Protein AF-A0A3D4K9V3-F1 (afdb_monomer_lite)

Foldseek 3Di:
DPLPQFQEEEEDAPPVQQSQLQVLLVVLFHPNYDYHYPCLQPPDPLPPDPDPPRQDPPRDDDDDQGQEYEYEEQRSLSVLLSSCVVVVVNHQREYEADNVPPNVSHQAYEHAPLDDDDDDPRYDHFLARAGNDAQVVLVPAAFDPVVVVLCVVLVFAEEEEEAEAFPPDPPDDPVRVVVLVVLQEGGPALVNLLVVLVLVQVVCVVRVHAYEYEYDPRHDPNSLVSNVPSHDGYHYDYPVPDDDSVSNNLNRHQAYEYELSDRSVQLSSLNSQHAYEYEDDPCNPSYDDSSSVSSVVSCVVQQSYYHSVPDPDRDDTRPHDRGRRSNVVSVVSVVSSVVVVVVVVVVLVDDDQPAFAAAAPVQCVQQQDQKWKKKFFDPLLLVLLVVLLLQFFFAFPLVLCVQQLPPLRLCNVVCQQPVLQWAAFPVRQKIKHFPQLFFLVVCLRPPLQCQLVDQAHGKIKIFGHDLVSSVPGPSVDVVCRHPVNVCNVVNDPDPDDDDDDPVVVRVPGDGSNRVCVVPVDHFAFELQSDALVCLVVLVRVVVVNVVSCCPRNVDDPVKNKFKWGFPDDFSSHGGYMIMITISHDHQVLRCQRIDGSVVSSVCNVVVHRSVVVVNVSRMHIGGPGPVNRCVSSPPRPRMDMDMDGNPRNDDPVSHDYDNRRPVVSVVVSVVSVVVPPDDPDDDDDD

pLDDT: mean 81.48, std 17.16, range [27.11, 98.19]

Sequence (686 aa):
MSDKNLNVWVITNGTHGDDNQCIGVAEALSKNIKVIDKSIFGNLPIIRKFTESNFNSKLILPEGIPDVIIGSGTLTSEIALQIKRFFDSKPVAVSINDPIKNRKYFNLITVPNYKPTTLFENFISTDGVPHRIIKENLANEQLPIDIKNFLKNKGKPFIAVLVGGSTIADNFTDEEKERRIANGYGYFLEDHASEFSLKLNDLAREFGCTLIITNSRRTKLEPSRRLFFDIEEGYFHDYGFEKNPYLSLLAEARAIVVTGDSMSMICEACSAEKPVFIYEQNDQKRFYPNNYKILHHSLYEAGIAKPLDSINRLEWKPEGKAINSATQIANKIRELIEKREISQEKKYISRKPKKSVVIPETTMKVCNTENCATIEFTQEGLNNLGEKYRQVRGVPKFIHDFIHLDYKSPYIAILEKKPELFSWSETGDFLILPNLPYIDLNKALNNPKELVNLPQGFATIAWYIHPQILSGTVFSDIRIRENIELAIPHINYKPEVVGHNEYERLLNLPTIQEIEKSTEVPYLCSILDLKQEHIPLLKEVKNRLLKDLVNNYGVTEKDEVEISIHFPYKESTTTFHIHARINGVEHPLNHDKTFDFEKVIDHLEQGKNIDELILKKKIYHSSIGRPQSLSFLTDIKGVNVEIAKNPYLLERSRVRYNPTGQLKYYHFANSAFKNQARPALFNNFH

Structure (mmCIF, N/CA/C/O backbone):
data_AF-A0A3D4K9V3-F1
#
_entry.id   AF-A0A3D4K9V3-F1
#
loop_
_atom_site.group_PDB
_atom_site.id
_atom_site.type_symbol
_atom_site.label_atom_id
_atom_site.label_alt_id
_atom_site.label_comp_id
_atom_site.label_asym_id
_atom_site.label_entity_id
_atom_site.label_seq_id
_atom_site.pdbx_PDB_ins_code
_atom_site.Cartn_x
_atom_site.Cartn_y
_atom_site.Cartn_z
_atom_site.occupancy
_atom_site.B_iso_or_equiv
_atom_site.auth_seq_id
_atom_site.auth_comp_id
_atom_site.auth_asym_id
_atom_site.auth_atom_id
_atom_site.pdbx_PDB_model_num
ATOM 1 N N . MET A 1 1 ? -11.884 -5.590 -1.054 1.00 37.41 1 MET A N 1
ATOM 2 C CA . MET A 1 1 ? -10.884 -4.629 -0.550 1.00 37.41 1 MET A CA 1
ATOM 3 C C . MET A 1 1 ? -9.774 -5.459 0.058 1.00 37.41 1 MET A C 1
ATOM 5 O O . MET A 1 1 ? -10.025 -6.115 1.056 1.00 37.41 1 MET A O 1
ATOM 9 N N . SER A 1 2 ? -8.623 -5.577 -0.602 1.00 36.06 2 SER A N 1
ATOM 10 C CA . SER A 1 2 ? -7.485 -6.296 -0.023 1.00 36.06 2 SER A CA 1
ATOM 11 C C . SER A 1 2 ? -6.929 -5.465 1.132 1.00 36.06 2 SER A C 1
ATOM 13 O O . SER A 1 2 ? -6.557 -4.312 0.911 1.00 36.06 2 SER A O 1
ATOM 15 N N . ASP A 1 3 ? -6.872 -6.028 2.338 1.00 49.25 3 ASP A N 1
ATOM 16 C CA . ASP A 1 3 ? -6.176 -5.426 3.478 1.00 49.25 3 ASP A CA 1
ATOM 17 C C . ASP A 1 3 ? -4.673 -5.324 3.158 1.00 49.25 3 ASP A C 1
ATOM 19 O O . ASP A 1 3 ? -3.888 -6.218 3.478 1.00 49.25 3 ASP A O 1
ATOM 23 N N . LYS A 1 4 ? -4.257 -4.240 2.482 1.00 61.78 4 LYS A N 1
ATOM 24 C CA . LYS A 1 4 ? -2.844 -3.838 2.407 1.00 61.78 4 LYS A CA 1
ATOM 25 C C . LYS A 1 4 ? -2.343 -3.761 3.851 1.00 61.78 4 LYS A C 1
ATOM 27 O O . LYS A 1 4 ? -2.895 -3.015 4.658 1.00 61.78 4 LYS A O 1
ATOM 32 N N . ASN A 1 5 ? -1.307 -4.527 4.183 1.00 82.50 5 ASN A N 1
ATOM 33 C CA . ASN A 1 5 ? -0.711 -4.519 5.517 1.00 82.50 5 ASN A CA 1
ATOM 34 C C . ASN A 1 5 ? 0.156 -3.259 5.705 1.00 82.50 5 ASN A C 1
ATOM 36 O O . ASN A 1 5 ? 1.382 -3.328 5.642 1.00 82.50 5 ASN A O 1
ATOM 40 N N . LEU A 1 6 ? -0.492 -2.101 5.867 1.00 91.19 6 LEU A N 1
ATOM 41 C CA . LEU A 1 6 ? 0.151 -0.791 6.017 1.00 91.19 6 LEU A CA 1
ATOM 42 C C . LEU A 1 6 ? 1.021 -0.748 7.280 1.00 91.19 6 LEU A C 1
ATOM 44 O O . LEU A 1 6 ? 0.584 -1.186 8.342 1.00 91.19 6 LEU A O 1
ATOM 48 N N . ASN A 1 7 ? 2.216 -0.173 7.206 1.00 93.38 7 ASN A N 1
ATOM 49 C CA . ASN A 1 7 ? 3.045 0.112 8.374 1.00 93.38 7 ASN A CA 1
ATOM 50 C C . ASN A 1 7 ? 2.529 1.382 9.069 1.00 93.38 7 ASN A C 1
ATOM 52 O O . ASN A 1 7 ? 2.735 2.498 8.581 1.00 93.38 7 ASN A O 1
ATOM 56 N N . VAL A 1 8 ? 1.835 1.222 10.197 1.00 96.50 8 VAL A N 1
ATOM 57 C CA . VAL A 1 8 ? 1.177 2.320 10.920 1.00 96.50 8 VAL A CA 1
ATOM 58 C C . VAL A 1 8 ? 1.960 2.663 12.178 1.00 96.50 8 VAL A C 1
ATOM 60 O O . VAL A 1 8 ? 2.173 1.813 13.040 1.00 96.50 8 VAL A O 1
ATOM 63 N N . TRP A 1 9 ? 2.377 3.919 12.313 1.00 96.38 9 TRP A N 1
ATOM 64 C CA . TRP A 1 9 ? 3.038 4.418 13.518 1.00 96.38 9 TRP A CA 1
ATOM 65 C C . TRP A 1 9 ? 2.067 5.241 14.353 1.00 96.38 9 TRP A C 1
ATOM 67 O O . TRP A 1 9 ? 1.451 6.183 13.856 1.00 96.38 9 TRP A O 1
ATOM 77 N N . VAL A 1 10 ? 1.953 4.915 15.635 1.00 96.06 10 VAL A N 1
ATOM 78 C CA . VAL A 1 10 ? 1.138 5.653 16.601 1.00 96.06 10 VAL A CA 1
ATOM 79 C C . VAL A 1 10 ? 2.061 6.364 17.575 1.00 96.06 10 VAL A C 1
ATOM 81 O O . VAL A 1 10 ? 2.844 5.711 18.258 1.00 96.06 10 VAL A O 1
ATOM 84 N N . ILE A 1 11 ? 1.969 7.691 17.645 1.00 92.94 11 ILE A N 1
ATOM 85 C CA . ILE A 1 11 ? 2.758 8.496 18.579 1.00 92.94 11 ILE A CA 1
ATOM 86 C C . ILE A 1 11 ? 1.940 8.729 19.847 1.00 92.94 11 ILE A C 1
ATOM 88 O O . ILE A 1 11 ? 0.919 9.419 19.806 1.00 92.94 11 ILE A O 1
ATOM 92 N N . THR A 1 12 ? 2.408 8.186 20.967 1.00 89.19 12 THR A N 1
ATOM 93 C CA . THR A 1 12 ? 1.722 8.265 22.262 1.00 89.19 12 THR A CA 1
ATOM 94 C C . THR A 1 12 ? 2.379 9.276 23.189 1.00 89.19 12 THR A C 1
ATOM 96 O O . THR A 1 12 ? 3.575 9.556 23.094 1.00 89.19 12 THR A O 1
ATOM 99 N N . ASN A 1 13 ? 1.603 9.861 24.097 1.00 80.88 13 ASN A N 1
ATOM 100 C CA . ASN A 1 13 ? 2.114 10.761 25.141 1.00 80.88 13 ASN A CA 1
ATOM 101 C C . ASN A 1 13 ? 1.975 10.184 26.560 1.00 80.88 13 ASN A C 1
ATOM 103 O O . ASN A 1 13 ? 2.342 10.885 27.507 1.00 80.88 13 ASN A O 1
ATOM 107 N N . GLY A 1 14 ? 1.443 8.963 26.695 1.00 70.56 14 GLY A N 1
ATOM 108 C CA . GLY A 1 14 ? 1.135 8.313 27.966 1.00 70.56 14 GLY A CA 1
ATOM 109 C C . GLY A 1 14 ? -0.259 8.654 28.509 1.00 70.56 14 GLY A C 1
ATOM 110 O O . GLY A 1 14 ? -0.650 8.138 29.558 1.00 70.56 14 GLY A O 1
ATOM 111 N N . THR A 1 15 ? -1.039 9.506 27.827 1.00 65.94 15 THR A N 1
ATOM 112 C CA . THR A 1 15 ? -2.434 9.790 28.186 1.00 65.94 15 THR A CA 1
ATOM 113 C C . THR A 1 15 ? -3.344 8.744 27.555 1.00 65.94 15 THR A C 1
ATOM 115 O O . THR A 1 15 ? -3.839 8.884 26.439 1.00 65.94 15 THR A O 1
ATOM 118 N N . HIS A 1 16 ? -3.625 7.695 28.328 1.00 68.25 16 HIS A N 1
ATOM 119 C CA . HIS A 1 16 ? -4.372 6.510 27.896 1.00 68.25 16 HIS A CA 1
ATOM 120 C C . HIS A 1 16 ? -5.650 6.762 27.074 1.00 68.25 16 HIS A C 1
ATOM 122 O O . HIS A 1 16 ? -5.972 5.939 26.225 1.00 68.25 16 HIS A O 1
ATOM 128 N N . GLY A 1 17 ? -6.393 7.851 27.310 1.00 74.50 17 GLY A N 1
ATOM 129 C CA . GLY A 1 17 ? -7.610 8.156 26.545 1.00 74.50 17 GLY A CA 1
ATOM 130 C C . GLY A 1 17 ? -7.338 8.588 25.100 1.00 74.50 17 GLY A C 1
ATOM 131 O O . GLY A 1 17 ? -8.041 8.160 24.189 1.00 74.50 17 GLY A O 1
ATOM 132 N N . ASP A 1 18 ? -6.312 9.407 24.880 1.00 80.94 18 ASP A N 1
ATOM 133 C CA . ASP A 1 18 ? -5.905 9.853 23.542 1.00 80.94 18 ASP A CA 1
ATOM 134 C C . ASP A 1 18 ? -5.083 8.776 22.827 1.00 80.94 18 ASP A C 1
ATOM 136 O O . ASP A 1 18 ? -5.241 8.565 21.625 1.00 80.94 18 ASP A O 1
ATOM 140 N N . ASP A 1 19 ? -4.270 8.033 23.579 1.00 86.88 19 ASP A N 1
ATOM 141 C CA . ASP A 1 19 ? -3.506 6.909 23.044 1.00 86.88 19 ASP A CA 1
ATOM 142 C C . ASP A 1 19 ? -4.443 5.789 22.557 1.00 86.88 19 ASP A C 1
ATOM 144 O O . ASP A 1 19 ? -4.292 5.307 21.434 1.00 86.88 19 ASP A O 1
ATOM 148 N N . ASN A 1 20 ? -5.471 5.422 23.336 1.00 88.06 20 ASN A N 1
ATOM 149 C CA . ASN A 1 20 ? -6.454 4.408 22.931 1.00 88.06 20 ASN A CA 1
ATOM 150 C C . ASN A 1 20 ? -7.256 4.821 21.689 1.00 88.06 20 ASN A C 1
ATOM 152 O O . ASN A 1 20 ? -7.586 3.961 20.874 1.00 88.06 20 ASN A O 1
ATOM 156 N N . GLN A 1 21 ? -7.544 6.116 21.529 1.00 91.88 21 GLN A N 1
ATOM 157 C CA . GLN A 1 21 ? -8.179 6.655 20.325 1.00 91.88 21 GLN A CA 1
ATOM 158 C C . GLN A 1 21 ? -7.312 6.406 19.083 1.00 91.88 21 GLN A C 1
ATOM 160 O O . GLN A 1 21 ? -7.792 5.858 18.090 1.00 91.88 21 GLN A O 1
ATOM 165 N N . CYS A 1 22 ? -6.028 6.772 19.142 1.00 94.50 22 CYS A N 1
ATOM 166 C CA . CYS A 1 22 ? -5.093 6.557 18.039 1.00 94.50 22 CYS A CA 1
ATOM 167 C C . CYS A 1 22 ? -4.873 5.067 17.747 1.00 94.50 22 CYS A C 1
ATOM 169 O O . CYS A 1 22 ? -4.874 4.666 16.584 1.00 94.50 22 CYS A O 1
ATOM 171 N N . ILE A 1 23 ? -4.710 4.250 18.792 1.00 93.56 23 ILE A N 1
ATOM 172 C CA . ILE A 1 23 ? -4.512 2.801 18.667 1.00 93.56 23 ILE A CA 1
ATOM 173 C C . ILE A 1 23 ? -5.750 2.141 18.052 1.00 93.56 23 ILE A C 1
ATOM 175 O O . ILE A 1 23 ? -5.593 1.332 17.148 1.00 93.56 23 ILE A O 1
ATOM 179 N N . GLY A 1 24 ? -6.967 2.525 18.453 1.00 93.00 24 GLY A N 1
ATOM 180 C CA . GLY A 1 24 ? -8.194 1.981 17.861 1.00 93.00 24 GLY A CA 1
ATOM 181 C C . GLY A 1 24 ? -8.310 2.256 16.365 1.00 93.00 24 GLY A C 1
ATOM 182 O O . GLY A 1 24 ? -8.666 1.363 15.600 1.00 93.00 24 GLY A O 1
ATOM 183 N N . VAL A 1 25 ? -7.929 3.456 15.917 1.00 95.25 25 VAL A N 1
ATOM 184 C CA . VAL A 1 25 ? -7.847 3.761 14.479 1.00 95.25 25 VAL A CA 1
ATOM 185 C C . VAL A 1 25 ? -6.777 2.911 13.793 1.00 95.25 25 VAL A C 1
ATOM 187 O O . VAL A 1 25 ? -7.018 2.406 12.699 1.00 95.25 25 VAL A O 1
ATOM 190 N N . ALA A 1 26 ? -5.607 2.742 14.417 1.00 95.25 26 ALA A N 1
ATOM 191 C CA . ALA A 1 26 ? -4.522 1.936 13.863 1.00 95.25 26 ALA A CA 1
ATOM 192 C C . ALA A 1 26 ? -4.917 0.456 13.713 1.00 95.25 26 ALA A C 1
ATOM 194 O O . ALA A 1 26 ? -4.694 -0.115 12.650 1.00 95.25 26 ALA A O 1
ATOM 195 N N . GLU A 1 27 ? -5.556 -0.134 14.728 1.00 93.00 27 GLU A N 1
ATOM 196 C CA . GLU A 1 27 ? -6.053 -1.520 14.729 1.00 93.00 27 GLU A CA 1
ATOM 197 C C . GLU A 1 27 ? -7.152 -1.744 13.689 1.00 93.00 27 GLU A C 1
ATOM 199 O O . GLU A 1 27 ? -7.167 -2.773 13.017 1.00 93.00 27 GLU A O 1
ATOM 204 N N . ALA A 1 28 ? -8.031 -0.758 13.490 1.00 91.88 28 ALA A N 1
ATOM 205 C CA . ALA A 1 28 ? -9.029 -0.800 12.423 1.00 91.88 28 ALA A CA 1
ATOM 206 C C . ALA A 1 28 ? -8.416 -0.645 11.016 1.00 91.88 28 ALA A C 1
ATOM 208 O O . ALA A 1 28 ? -9.072 -0.955 10.015 1.00 91.88 28 ALA A O 1
ATOM 209 N N . LEU A 1 29 ? -7.184 -0.134 10.920 1.00 92.62 29 LEU A N 1
ATOM 210 C CA . LEU A 1 29 ? -6.497 0.155 9.664 1.00 92.62 29 LEU A CA 1
ATOM 211 C C . LEU A 1 29 ? -5.556 -0.973 9.218 1.00 92.62 29 LEU A C 1
ATOM 213 O O . LEU A 1 29 ? -5.542 -1.285 8.028 1.00 92.62 29 LEU A O 1
ATOM 217 N N . SER A 1 30 ? -4.764 -1.553 10.128 1.00 92.81 30 SER A N 1
ATOM 218 C CA . SER A 1 30 ? -3.705 -2.518 9.798 1.00 92.81 30 SER A CA 1
ATOM 219 C C . SER A 1 30 ? -3.328 -3.434 10.968 1.00 92.81 30 SER A C 1
ATOM 221 O O . SER A 1 30 ? -3.566 -3.116 12.128 1.00 92.81 30 SER A O 1
ATOM 223 N N . LYS A 1 31 ? -2.664 -4.558 10.663 1.00 90.50 31 LYS A N 1
ATOM 224 C CA . LYS A 1 31 ? -2.039 -5.449 11.657 1.00 90.50 31 LYS A CA 1
ATOM 225 C C . LYS A 1 31 ? -0.588 -5.065 11.978 1.00 90.50 31 LYS A C 1
ATOM 227 O O . LYS A 1 31 ? -0.076 -5.456 13.022 1.00 90.50 31 LYS A O 1
ATOM 232 N N . ASN A 1 32 ? 0.083 -4.313 11.104 1.00 92.88 32 ASN A N 1
ATOM 233 C CA . ASN A 1 32 ? 1.468 -3.879 11.293 1.00 92.88 32 ASN A CA 1
ATOM 234 C C . ASN A 1 32 ? 1.527 -2.500 11.972 1.00 92.88 32 ASN A C 1
ATOM 236 O O . ASN A 1 32 ? 1.636 -1.467 11.309 1.00 92.88 32 ASN A O 1
ATOM 240 N N . ILE A 1 33 ? 1.417 -2.490 13.304 1.00 94.56 33 ILE A N 1
ATOM 241 C CA . ILE A 1 33 ? 1.358 -1.267 14.117 1.00 94.56 33 ILE A CA 1
ATOM 242 C C . ILE A 1 33 ? 2.613 -1.146 14.983 1.00 94.56 33 ILE A C 1
ATOM 244 O O . ILE A 1 33 ? 2.953 -2.062 15.731 1.00 94.56 33 ILE A O 1
ATOM 248 N N . LYS A 1 34 ? 3.259 0.024 14.950 1.00 93.81 34 LYS A N 1
ATOM 249 C CA . LYS A 1 34 ? 4.304 0.414 15.904 1.00 93.81 34 LYS A CA 1
ATOM 250 C C . LYS A 1 34 ? 3.791 1.530 16.806 1.00 93.81 34 LYS A C 1
ATOM 252 O O . LYS A 1 34 ? 3.496 2.626 16.335 1.00 93.81 34 LYS A O 1
ATOM 257 N N . VAL A 1 35 ? 3.707 1.261 18.106 1.00 93.25 35 VAL A N 1
ATOM 258 C CA . VAL A 1 35 ? 3.383 2.269 19.125 1.00 93.25 35 VAL A CA 1
ATOM 259 C C . VAL A 1 35 ? 4.689 2.876 19.633 1.00 93.25 35 VAL A C 1
ATOM 261 O O . VAL A 1 35 ? 5.580 2.150 20.070 1.00 93.25 35 VAL A O 1
ATOM 264 N N . ILE A 1 36 ? 4.823 4.196 19.529 1.00 89.62 36 ILE A N 1
ATOM 265 C CA . ILE A 1 36 ? 6.061 4.931 19.786 1.00 89.62 36 ILE A CA 1
ATOM 266 C C . ILE A 1 36 ? 5.784 5.998 20.841 1.00 89.62 36 ILE A C 1
ATOM 268 O O . ILE A 1 36 ? 5.054 6.961 20.595 1.00 89.62 36 ILE A O 1
ATOM 272 N N . ASP A 1 37 ? 6.407 5.848 22.007 1.00 87.00 37 ASP A N 1
ATOM 273 C CA . ASP A 1 37 ? 6.290 6.833 23.074 1.00 87.00 37 ASP A CA 1
ATOM 274 C C . ASP A 1 37 ? 7.029 8.132 22.727 1.00 87.00 37 ASP A C 1
ATOM 276 O O . ASP A 1 37 ? 8.154 8.118 22.216 1.00 87.00 37 ASP A O 1
ATOM 280 N N . LYS A 1 38 ? 6.416 9.278 23.048 1.00 82.06 38 LYS A N 1
ATOM 281 C CA . LYS A 1 38 ? 6.998 10.597 22.779 1.00 82.06 38 LYS A CA 1
ATOM 282 C C . LYS A 1 38 ? 8.397 10.790 23.379 1.00 82.06 38 LYS A C 1
ATOM 284 O O . LYS A 1 38 ? 9.153 11.617 22.877 1.00 82.06 38 LYS A O 1
ATOM 289 N N . SER A 1 39 ? 8.735 10.083 24.461 1.00 77.62 39 SER A N 1
ATOM 290 C CA . SER A 1 39 ? 10.030 10.191 25.145 1.00 77.62 39 SER A CA 1
ATOM 291 C C . SER A 1 39 ? 11.212 9.816 24.254 1.00 77.62 39 SER A C 1
ATOM 293 O O . SER A 1 39 ? 12.285 10.395 24.422 1.00 77.62 39 SER A O 1
ATOM 295 N N . ILE A 1 40 ? 11.003 8.952 23.253 1.00 72.31 40 ILE A N 1
ATOM 296 C CA . ILE A 1 40 ? 12.018 8.570 22.257 1.00 72.31 40 ILE A CA 1
ATOM 297 C C . ILE A 1 40 ? 12.551 9.799 21.508 1.00 72.31 40 ILE A C 1
ATOM 299 O O . ILE A 1 40 ? 13.706 9.835 21.090 1.00 72.31 40 ILE A O 1
ATOM 303 N N . PHE A 1 41 ? 11.733 10.843 21.386 1.00 67.56 41 PHE A N 1
ATOM 304 C CA . PHE A 1 41 ? 12.100 12.060 20.678 1.00 67.56 41 PHE A CA 1
ATOM 305 C C . PHE A 1 41 ? 12.762 13.122 21.579 1.00 67.56 41 PHE A C 1
ATOM 307 O O . PHE A 1 41 ? 13.229 14.146 21.081 1.00 67.56 41 PHE A O 1
ATOM 314 N N . GLY A 1 42 ? 12.851 12.891 22.894 1.00 61.59 42 GLY A N 1
ATOM 315 C CA . GLY A 1 42 ? 13.413 13.842 23.856 1.00 61.59 42 GLY A CA 1
ATOM 316 C C . GLY A 1 42 ? 12.650 15.175 23.923 1.00 61.59 42 GLY A C 1
ATOM 317 O O . GLY A 1 42 ? 11.475 15.270 23.566 1.00 61.59 42 GLY A O 1
ATOM 318 N N . ASN A 1 43 ? 13.324 16.238 24.380 1.00 57.19 43 ASN A N 1
ATOM 319 C CA . ASN A 1 43 ? 12.779 17.601 24.385 1.00 57.19 43 ASN A CA 1
ATOM 320 C C . ASN A 1 43 ? 12.831 18.206 22.974 1.00 57.19 43 ASN A C 1
ATOM 322 O O . ASN A 1 43 ? 13.639 19.093 22.692 1.00 57.19 43 ASN A O 1
ATOM 326 N N . LEU A 1 44 ? 11.975 17.727 22.069 1.00 55.62 44 LEU A N 1
ATOM 327 C CA . LEU A 1 44 ? 11.785 18.393 20.785 1.00 55.62 44 LEU A CA 1
ATOM 328 C C . LEU A 1 44 ? 11.237 19.807 21.028 1.00 55.62 44 LEU A C 1
ATOM 330 O O . LEU A 1 44 ? 10.194 19.952 21.674 1.00 55.62 44 LEU A O 1
ATOM 334 N N . PRO A 1 45 ? 11.891 20.867 20.516 1.00 52.56 45 PRO A N 1
ATOM 335 C CA . PRO A 1 45 ? 11.326 22.201 20.602 1.00 52.56 45 PRO A CA 1
ATOM 336 C C . PRO A 1 45 ? 9.986 22.195 19.865 1.00 52.56 45 PRO A C 1
ATOM 338 O O . PRO A 1 45 ? 9.924 21.843 18.689 1.00 52.56 45 PRO A O 1
ATOM 341 N N . ILE A 1 46 ? 8.906 22.587 20.547 1.00 52.97 46 ILE A N 1
ATOM 342 C CA . ILE A 1 46 ? 7.608 22.818 19.905 1.00 52.97 46 ILE A CA 1
ATOM 343 C C . ILE A 1 46 ? 7.835 23.915 18.860 1.00 52.97 46 ILE A C 1
ATOM 345 O O . ILE A 1 46 ? 8.000 25.090 19.202 1.00 52.97 46 ILE A O 1
ATOM 349 N N . ILE A 1 47 ? 7.914 23.529 17.586 1.00 53.25 47 ILE A N 1
ATOM 350 C CA . ILE A 1 47 ? 8.346 24.417 16.508 1.00 53.25 47 ILE A CA 1
ATOM 351 C C . ILE A 1 47 ? 7.265 25.489 16.305 1.00 53.25 47 ILE A C 1
ATOM 353 O O . ILE A 1 47 ? 6.223 25.267 15.697 1.00 53.25 47 ILE A O 1
ATOM 357 N N . ARG A 1 48 ? 7.509 26.693 16.838 1.00 42.50 48 ARG A N 1
ATOM 358 C CA . ARG A 1 48 ? 6.569 27.832 16.794 1.00 42.50 48 ARG A CA 1
ATOM 359 C C . ARG A 1 48 ? 6.382 28.426 15.389 1.00 42.50 48 ARG A C 1
ATOM 361 O O . ARG A 1 48 ? 5.393 29.116 15.162 1.00 42.50 48 ARG A O 1
ATOM 368 N N . LYS A 1 49 ? 7.310 28.168 14.459 1.00 44.19 49 LYS A N 1
ATOM 369 C CA . LYS A 1 49 ? 7.238 28.563 13.042 1.00 44.19 49 LYS A CA 1
ATOM 370 C C . LYS A 1 49 ? 7.711 27.414 12.157 1.00 44.19 49 LYS A C 1
ATOM 372 O O . LYS A 1 49 ? 8.874 27.023 12.215 1.00 44.19 49 LYS A O 1
ATOM 377 N N . PHE A 1 50 ? 6.805 26.895 11.337 1.00 46.06 50 PHE A N 1
ATOM 378 C CA . PHE A 1 50 ? 7.058 25.792 10.415 1.00 46.06 50 PHE A CA 1
ATOM 379 C C . PHE A 1 50 ? 7.883 26.291 9.209 1.00 46.06 50 PHE A C 1
ATOM 381 O O . PHE A 1 50 ? 7.335 26.596 8.155 1.00 46.06 50 PHE A O 1
ATOM 388 N N . THR A 1 51 ? 9.199 26.457 9.382 1.00 46.03 51 THR A N 1
ATOM 389 C CA . THR A 1 51 ? 10.152 26.761 8.296 1.00 46.03 51 THR A CA 1
ATOM 390 C C . THR A 1 51 ? 10.939 25.506 7.897 1.00 46.03 51 THR A C 1
ATOM 392 O O . THR A 1 51 ? 11.054 24.546 8.670 1.00 46.03 51 THR A O 1
ATOM 395 N N . GLU A 1 52 ? 11.470 25.481 6.670 1.00 42.00 52 GLU A N 1
ATOM 396 C CA . GLU A 1 52 ? 12.257 24.359 6.125 1.00 42.00 52 GLU A CA 1
ATOM 397 C C . GLU A 1 52 ? 13.527 24.060 6.949 1.00 42.00 52 GLU A C 1
ATOM 399 O O . GLU A 1 52 ? 13.942 22.911 7.032 1.00 42.00 52 GLU A O 1
ATOM 404 N N . SER A 1 53 ? 14.068 25.058 7.655 1.00 42.16 53 SER A N 1
ATOM 405 C CA . SER A 1 53 ? 15.374 25.036 8.333 1.00 42.16 53 SER A CA 1
ATOM 406 C C . SER A 1 53 ? 15.455 24.335 9.698 1.00 42.16 53 SER A C 1
ATOM 408 O O . SER A 1 53 ? 16.552 24.190 10.223 1.00 42.16 53 SER A O 1
ATOM 410 N N . ASN A 1 54 ? 14.338 23.951 10.326 1.00 46.12 54 ASN A N 1
ATOM 411 C CA . ASN A 1 54 ? 14.322 23.610 11.764 1.00 46.12 54 ASN A CA 1
ATOM 412 C C . ASN A 1 54 ? 14.327 22.103 12.072 1.00 46.12 54 ASN A C 1
ATOM 414 O O . ASN A 1 54 ? 13.926 21.700 13.163 1.00 46.12 54 ASN A O 1
ATOM 418 N N . PHE A 1 55 ? 14.735 21.259 11.124 1.00 45.78 55 PHE A N 1
ATOM 419 C CA . PHE A 1 55 ? 14.759 19.816 11.345 1.00 45.78 55 PHE A CA 1
ATOM 420 C C . PHE A 1 55 ? 16.038 19.398 12.086 1.00 45.78 55 PHE A C 1
ATOM 422 O O . PHE A 1 55 ? 17.145 19.614 11.598 1.00 45.78 55 PHE A O 1
ATOM 429 N N . ASN A 1 56 ? 15.894 18.811 13.276 1.00 49.81 56 ASN A N 1
ATOM 430 C CA . ASN A 1 56 ? 17.030 18.327 14.055 1.00 49.81 56 ASN A CA 1
ATOM 431 C C . ASN A 1 56 ? 17.489 16.977 13.481 1.00 49.81 56 ASN A C 1
ATOM 433 O O . ASN A 1 56 ? 16.839 15.955 13.688 1.00 49.81 56 ASN A O 1
ATOM 437 N N . SER A 1 57 ? 18.615 16.965 12.767 1.00 46.00 57 SER A N 1
ATOM 438 C CA . SER A 1 57 ? 19.206 15.790 12.100 1.00 46.00 57 SER A CA 1
ATOM 439 C C . SER A 1 57 ? 19.660 14.659 13.042 1.00 46.00 57 SER A C 1
ATOM 441 O O . SER A 1 57 ? 20.257 13.688 12.588 1.00 46.00 57 SER A O 1
ATOM 443 N N . LYS A 1 58 ? 19.385 14.767 14.349 1.00 47.28 58 LYS A N 1
ATOM 444 C CA . LYS A 1 58 ? 19.749 13.798 15.398 1.00 47.28 58 LYS A CA 1
ATOM 445 C C . LYS A 1 58 ? 18.592 12.909 15.878 1.00 47.28 58 LYS A C 1
ATOM 447 O O . LYS A 1 58 ? 18.759 12.184 16.853 1.00 47.28 58 LYS A O 1
ATOM 452 N N . LEU A 1 59 ? 17.418 12.982 15.251 1.00 56.88 59 LEU A N 1
ATOM 453 C CA . LEU A 1 59 ? 16.273 12.133 15.592 1.00 56.88 59 LEU A CA 1
ATOM 454 C C . LEU A 1 59 ? 16.577 10.663 15.262 1.00 56.88 59 LEU A C 1
ATOM 456 O O . LEU A 1 59 ? 16.663 10.293 14.094 1.00 56.88 59 LEU A O 1
ATOM 460 N N . ILE A 1 60 ? 16.731 9.832 16.295 1.00 62.75 60 ILE A N 1
ATOM 461 C CA . ILE A 1 60 ? 16.815 8.376 16.147 1.00 62.75 60 ILE A CA 1
ATOM 462 C C . ILE A 1 60 ? 15.385 7.868 15.978 1.00 62.75 60 ILE A C 1
ATOM 464 O O . ILE A 1 60 ? 14.595 7.896 16.921 1.00 62.75 60 ILE A O 1
ATOM 468 N N . LEU A 1 61 ? 15.034 7.460 14.761 1.00 70.31 61 LEU A N 1
ATOM 469 C CA . LEU A 1 61 ? 13.726 6.883 14.468 1.00 70.31 61 LEU A CA 1
ATOM 470 C C . LEU A 1 61 ? 13.774 5.354 14.565 1.00 70.31 61 LEU A C 1
ATOM 472 O O . LEU A 1 61 ? 14.822 4.762 14.300 1.00 70.31 61 LEU A O 1
ATOM 476 N N . PRO A 1 62 ? 12.646 4.703 14.899 1.00 71.50 62 PRO A N 1
ATOM 477 C CA . PRO A 1 62 ? 12.513 3.260 14.743 1.00 71.50 62 PRO A CA 1
ATOM 478 C C . PRO A 1 62 ? 12.778 2.825 13.297 1.00 71.50 62 PRO A C 1
ATOM 480 O O . PRO A 1 62 ? 12.532 3.584 12.360 1.00 71.50 62 PRO A O 1
ATOM 483 N N . GLU A 1 63 ? 13.232 1.586 13.105 1.00 70.62 63 GLU A N 1
ATOM 484 C CA . GLU A 1 63 ? 13.495 1.053 11.764 1.00 70.62 63 GLU A CA 1
ATOM 485 C C . GLU A 1 63 ? 12.235 1.022 10.879 1.00 70.62 63 GLU A C 1
ATOM 487 O O . GLU A 1 63 ? 11.126 0.716 11.337 1.00 70.62 63 GLU A O 1
ATOM 492 N N . GLY A 1 64 ? 12.422 1.272 9.581 1.00 75.56 64 GLY A N 1
ATOM 493 C CA . GLY A 1 64 ? 11.373 1.258 8.558 1.00 75.56 64 GLY A CA 1
ATOM 494 C C . GLY A 1 64 ? 10.763 2.632 8.260 1.00 75.56 64 GLY A C 1
ATOM 495 O O . GLY A 1 64 ? 11.025 3.618 8.942 1.00 75.56 64 GLY A O 1
ATOM 496 N N . ILE A 1 65 ? 9.939 2.687 7.211 1.00 81.44 65 ILE A N 1
ATOM 497 C CA . ILE A 1 65 ? 9.218 3.894 6.783 1.00 81.44 65 ILE A CA 1
ATOM 498 C C . ILE A 1 65 ? 7.722 3.671 7.050 1.00 81.44 65 ILE A C 1
ATOM 500 O O . ILE A 1 65 ? 7.197 2.646 6.606 1.00 81.44 65 ILE A O 1
ATOM 504 N N . PRO A 1 66 ? 7.030 4.561 7.782 1.00 90.75 66 PRO A N 1
ATOM 505 C CA . PRO A 1 66 ? 5.592 4.445 7.994 1.00 90.75 66 PRO A CA 1
ATOM 506 C C . PRO A 1 66 ? 4.803 4.854 6.750 1.00 90.75 66 PRO A C 1
ATOM 508 O O . PRO A 1 66 ? 5.083 5.888 6.143 1.00 90.75 66 PRO A O 1
ATOM 511 N N . ASP A 1 67 ? 3.744 4.112 6.441 1.00 92.56 67 ASP A N 1
ATOM 512 C CA . ASP A 1 67 ? 2.730 4.543 5.474 1.00 92.56 67 ASP A CA 1
ATOM 513 C C . ASP A 1 67 ? 1.808 5.594 6.102 1.00 92.56 67 ASP A C 1
ATOM 515 O O . ASP A 1 67 ? 1.390 6.560 5.456 1.00 92.56 67 ASP A O 1
ATOM 519 N N . VAL A 1 68 ? 1.511 5.426 7.395 1.00 96.69 68 VAL A N 1
ATOM 520 C CA . VAL A 1 68 ? 0.596 6.274 8.164 1.00 96.69 68 VAL A CA 1
ATOM 521 C C . VAL A 1 68 ? 1.202 6.589 9.523 1.00 96.69 68 VAL A C 1
ATOM 523 O O . VAL A 1 68 ? 1.752 5.711 10.183 1.00 96.69 68 VAL A O 1
ATOM 526 N N . ILE A 1 69 ? 1.078 7.842 9.956 1.00 96.62 69 ILE A N 1
ATOM 527 C CA . ILE A 1 69 ? 1.491 8.291 11.287 1.00 96.62 69 ILE A CA 1
ATOM 528 C C . ILE A 1 69 ? 0.289 8.941 11.964 1.00 96.62 69 ILE A C 1
ATOM 530 O O . ILE A 1 69 ? -0.289 9.883 11.419 1.00 96.62 69 ILE A O 1
ATOM 534 N N . ILE A 1 70 ? -0.076 8.450 13.143 1.00 97.31 70 ILE A N 1
ATOM 535 C CA . ILE A 1 70 ? -1.254 8.880 13.897 1.00 97.31 70 ILE A CA 1
ATOM 536 C C . ILE A 1 70 ? -0.800 9.505 15.218 1.00 97.31 70 ILE A C 1
ATOM 538 O O . ILE A 1 70 ? -0.020 8.909 15.959 1.00 97.31 70 ILE A O 1
ATOM 542 N N . GLY A 1 71 ? -1.296 10.704 15.518 1.00 94.62 71 GLY A N 1
ATOM 543 C CA . GLY A 1 71 ? -1.128 11.369 16.813 1.00 94.62 71 GLY A CA 1
ATOM 544 C C . GLY A 1 71 ? -2.428 12.034 17.264 1.00 94.62 71 GLY A C 1
ATOM 545 O O . GLY A 1 71 ? -3.333 12.226 16.456 1.00 94.62 71 GLY A O 1
ATOM 546 N N . SER A 1 72 ? -2.524 12.397 18.543 1.00 89.75 72 SER A N 1
ATOM 547 C CA . SER A 1 72 ? -3.682 13.095 19.120 1.00 89.75 72 SER A CA 1
ATOM 548 C C . SER A 1 72 ? -3.257 14.282 19.982 1.00 89.75 72 SER A C 1
ATOM 550 O O . SER A 1 72 ? -2.376 14.186 20.838 1.00 89.75 72 SER A O 1
ATOM 552 N N . GLY A 1 73 ? -3.890 15.431 19.752 1.00 79.81 73 GLY A N 1
ATOM 553 C CA . GLY A 1 73 ? -3.556 16.682 20.432 1.00 79.81 73 GLY A CA 1
ATOM 554 C C . GLY A 1 73 ? -2.255 17.322 19.936 1.00 79.81 73 GLY A C 1
ATOM 555 O O . GLY A 1 73 ? -1.589 16.832 19.025 1.00 79.81 73 GLY A O 1
ATOM 556 N N . THR A 1 74 ? -1.891 18.466 20.519 1.00 81.00 74 THR A N 1
ATOM 557 C CA . THR A 1 74 ? -0.867 19.362 19.955 1.00 81.00 74 THR A CA 1
ATOM 558 C C . THR A 1 74 ? 0.520 18.724 19.843 1.00 81.00 74 THR A C 1
ATOM 560 O O . THR A 1 74 ? 1.188 18.902 18.832 1.00 81.00 74 THR A O 1
ATOM 563 N N . LEU A 1 75 ? 0.980 18.004 20.874 1.00 82.44 75 LEU A N 1
ATOM 564 C CA . LEU A 1 75 ? 2.367 17.529 20.942 1.00 82.44 75 LEU A CA 1
ATOM 565 C C . LEU A 1 75 ? 2.631 16.339 20.010 1.00 82.44 75 LEU A C 1
ATOM 567 O O . LEU A 1 75 ? 3.519 16.414 19.166 1.00 82.44 75 LEU A O 1
ATOM 571 N N . THR A 1 76 ? 1.873 15.250 20.144 1.00 88.19 76 THR A N 1
ATOM 572 C CA . THR A 1 76 ? 2.096 14.027 19.350 1.00 88.19 76 THR A CA 1
ATOM 573 C C . THR A 1 76 ? 1.740 14.239 17.882 1.00 88.19 76 THR A C 1
ATOM 575 O O . THR A 1 76 ? 2.432 13.720 17.011 1.00 88.19 76 THR A O 1
ATOM 578 N N . SER A 1 77 ? 0.742 15.080 17.583 1.00 89.62 77 SER A N 1
ATOM 579 C CA . SER A 1 77 ? 0.429 15.462 16.201 1.00 89.62 77 SER A CA 1
ATOM 580 C C . SER A 1 77 ? 1.553 16.298 15.573 1.00 89.62 77 SER A C 1
ATOM 582 O O . SER A 1 77 ? 1.869 16.116 14.399 1.00 89.62 77 SER A O 1
ATOM 584 N N . GLU A 1 78 ? 2.210 17.179 16.336 1.00 85.50 78 GLU A N 1
ATOM 585 C CA . GLU A 1 78 ? 3.379 17.920 15.840 1.00 85.50 78 GLU A CA 1
ATOM 586 C C . GLU A 1 78 ? 4.569 16.985 15.581 1.00 85.50 78 GLU A C 1
ATOM 588 O O . GLU A 1 78 ? 5.236 17.109 14.554 1.00 85.50 78 GLU A O 1
ATOM 593 N N . ILE A 1 79 ? 4.805 16.006 16.463 1.00 86.25 79 ILE A N 1
ATOM 594 C CA . ILE A 1 79 ? 5.811 14.955 16.246 1.00 86.25 79 ILE A CA 1
ATOM 595 C C . ILE A 1 79 ? 5.487 14.167 14.968 1.00 86.25 79 ILE A C 1
ATOM 597 O O . ILE A 1 79 ? 6.369 13.971 14.132 1.00 86.25 79 ILE A O 1
ATOM 601 N N . ALA A 1 80 ? 4.221 13.794 14.754 1.00 90.00 80 ALA A N 1
ATOM 602 C CA . ALA A 1 80 ? 3.787 13.101 13.543 1.00 90.00 80 ALA A CA 1
ATOM 603 C C . ALA A 1 80 ? 4.092 13.904 12.264 1.00 90.00 80 ALA A C 1
ATOM 605 O O . ALA A 1 80 ? 4.556 13.338 11.272 1.00 90.00 80 ALA A O 1
ATOM 606 N N . LEU A 1 81 ? 3.910 15.231 12.284 1.00 87.75 81 LEU A N 1
ATOM 607 C CA . LEU A 1 81 ? 4.299 16.095 11.164 1.00 87.75 81 LEU A CA 1
ATOM 608 C C . LEU A 1 81 ? 5.812 16.156 10.950 1.00 87.75 81 LEU A C 1
ATOM 610 O O . LEU A 1 81 ? 6.259 16.186 9.802 1.00 87.75 81 LEU A O 1
ATOM 614 N N . GLN A 1 82 ? 6.604 16.196 12.023 1.00 81.81 82 GLN A N 1
ATOM 615 C CA . GLN A 1 82 ? 8.063 16.192 11.914 1.00 81.81 82 GLN A CA 1
ATOM 616 C C . GLN A 1 82 ? 8.558 14.881 11.297 1.00 81.81 82 GLN A C 1
ATOM 618 O O . GLN A 1 82 ? 9.341 14.918 10.352 1.00 81.81 82 GLN A O 1
ATOM 623 N N . ILE A 1 83 ? 8.037 13.735 11.737 1.00 82.12 83 ILE A N 1
ATOM 624 C CA . ILE A 1 83 ? 8.378 12.428 11.158 1.00 82.12 83 ILE A CA 1
ATOM 625 C C . ILE A 1 83 ? 7.929 12.354 9.692 1.00 82.12 83 ILE A C 1
ATOM 627 O O . ILE A 1 83 ? 8.704 11.948 8.830 1.00 82.12 83 ILE A O 1
ATOM 631 N N . LYS A 1 84 ? 6.718 12.825 9.364 1.00 86.69 84 LYS A N 1
ATOM 632 C CA . LYS A 1 84 ? 6.269 12.922 7.967 1.00 86.69 84 LYS A CA 1
ATOM 633 C C . LYS A 1 84 ? 7.251 13.729 7.113 1.00 86.69 84 LYS A C 1
ATOM 635 O O . LYS A 1 84 ? 7.523 13.335 5.985 1.00 86.69 84 LYS A O 1
ATOM 640 N N . ARG A 1 85 ? 7.787 14.842 7.626 1.00 79.62 85 ARG A N 1
ATOM 641 C CA . ARG A 1 85 ? 8.804 15.644 6.923 1.00 79.62 85 ARG A CA 1
ATOM 642 C C . ARG A 1 85 ? 10.133 14.918 6.768 1.00 79.62 85 ARG A C 1
ATOM 644 O O . ARG A 1 85 ? 10.744 15.073 5.721 1.00 79.62 85 ARG A O 1
ATOM 651 N N . PHE A 1 86 ? 10.564 14.164 7.779 1.00 75.50 86 PHE A N 1
ATOM 652 C CA . PHE A 1 86 ? 11.786 13.359 7.705 1.00 75.50 86 PHE A CA 1
ATOM 653 C C . PHE A 1 86 ? 11.745 12.372 6.537 1.00 75.50 86 PHE A C 1
ATOM 655 O O . PHE A 1 86 ? 12.737 12.189 5.847 1.00 75.50 86 PHE A O 1
ATOM 662 N N . PHE A 1 87 ? 10.574 11.787 6.287 1.00 74.06 87 PHE A N 1
ATOM 663 C CA . PHE A 1 87 ? 10.332 10.878 5.169 1.00 74.06 87 PHE A CA 1
ATOM 664 C C . PHE A 1 87 ? 9.777 11.597 3.926 1.00 74.06 87 PHE A C 1
ATOM 666 O O . PHE A 1 87 ? 8.865 11.091 3.273 1.00 74.06 87 PHE A O 1
ATOM 673 N N . ASP A 1 88 ? 10.265 12.804 3.621 1.00 66.50 88 ASP A N 1
ATOM 674 C CA . ASP A 1 88 ? 9.925 13.580 2.413 1.00 66.50 88 ASP A CA 1
ATOM 675 C C . ASP A 1 88 ? 8.415 13.761 2.160 1.00 66.50 88 ASP A C 1
ATOM 677 O O . ASP A 1 88 ? 7.928 13.812 1.034 1.00 66.50 88 ASP A O 1
ATOM 681 N N . SER A 1 89 ? 7.621 13.877 3.227 1.00 74.81 89 SER A N 1
ATOM 682 C CA . SER A 1 89 ? 6.154 13.987 3.174 1.00 74.81 89 SER A CA 1
ATOM 683 C C . SER A 1 89 ? 5.409 12.777 2.588 1.00 74.81 89 SER A C 1
ATOM 685 O O . SER A 1 89 ? 4.202 12.893 2.316 1.00 74.81 89 SER A O 1
ATOM 687 N N . LYS A 1 90 ? 6.087 11.627 2.450 1.00 77.12 90 LYS A N 1
ATOM 688 C CA . LYS A 1 90 ? 5.511 10.356 1.983 1.00 77.12 90 LYS A CA 1
ATOM 689 C C . LYS A 1 90 ? 4.419 9.833 2.925 1.00 77.12 90 LYS A C 1
ATOM 691 O O . LYS A 1 90 ? 3.305 9.626 2.433 1.00 77.12 90 LYS A O 1
ATOM 696 N N . PRO A 1 91 ? 4.637 9.733 4.254 1.00 90.50 91 PRO A N 1
ATOM 697 C CA . PRO A 1 91 ? 3.624 9.192 5.154 1.00 90.50 91 PRO A CA 1
ATOM 698 C C . PRO A 1 91 ? 2.346 10.040 5.172 1.00 90.50 91 PRO A C 1
ATOM 700 O O . PRO A 1 91 ? 2.376 11.273 5.041 1.00 90.50 91 PRO A O 1
ATOM 703 N N . VAL A 1 92 ? 1.203 9.388 5.369 1.00 94.50 92 VAL A N 1
ATOM 704 C CA . VAL A 1 92 ? -0.072 10.047 5.665 1.00 94.50 92 VAL A CA 1
ATOM 705 C C . VAL A 1 92 ? -0.078 10.434 7.143 1.00 94.50 92 VAL A C 1
ATOM 707 O O . VAL A 1 92 ? -0.169 9.576 8.014 1.00 94.50 92 VAL A O 1
ATOM 710 N N . ALA A 1 93 ? 0.021 11.731 7.438 1.00 95.88 93 ALA A N 1
ATOM 711 C CA . ALA A 1 93 ? -0.082 12.226 8.813 1.00 95.88 93 ALA A CA 1
ATOM 712 C C . ALA A 1 93 ? -1.545 12.481 9.184 1.00 95.88 93 ALA A C 1
ATOM 714 O O . ALA A 1 93 ? -2.216 13.300 8.541 1.00 95.88 93 ALA A O 1
ATOM 715 N N . VAL A 1 94 ? -1.999 11.812 10.239 1.00 97.19 94 VAL A N 1
ATOM 716 C CA . VAL A 1 94 ? -3.359 11.869 10.772 1.00 97.19 94 VAL A CA 1
ATOM 717 C C . VAL A 1 94 ? -3.321 12.444 12.183 1.00 97.19 94 VAL A C 1
ATOM 719 O O . VAL A 1 94 ? -2.550 11.984 13.024 1.00 97.19 94 VAL A O 1
ATOM 722 N N . SER A 1 95 ? -4.164 13.441 12.441 1.00 95.00 95 SER A N 1
ATOM 723 C CA . SER A 1 95 ? -4.391 13.962 13.788 1.00 95.00 95 SER A CA 1
ATOM 724 C C . SER A 1 95 ? -5.784 13.569 14.265 1.00 95.00 95 SER A C 1
ATOM 726 O O . SER A 1 95 ? -6.784 13.901 13.621 1.00 95.00 95 SER A O 1
ATOM 728 N N . ILE A 1 96 ? -5.842 12.843 15.378 1.00 93.50 96 ILE A N 1
ATOM 729 C CA . ILE A 1 96 ? -7.080 12.565 16.092 1.00 93.50 96 ILE A CA 1
ATOM 730 C C . ILE A 1 96 ? -7.359 13.753 17.012 1.00 93.50 96 ILE A C 1
ATOM 732 O O . ILE A 1 96 ? -6.551 14.076 17.879 1.00 93.50 96 ILE A O 1
ATOM 736 N N . ASN A 1 97 ? -8.509 14.402 16.824 1.00 88.00 97 ASN A N 1
ATOM 737 C CA . ASN A 1 97 ? -8.838 15.739 17.332 1.00 88.00 97 ASN A CA 1
ATOM 738 C C . ASN A 1 97 ? -8.088 16.874 16.614 1.00 88.00 97 ASN A C 1
ATOM 740 O O . ASN A 1 97 ? -7.056 16.676 15.985 1.00 88.00 97 ASN A O 1
ATOM 744 N N . ASP A 1 98 ? -8.623 18.096 16.701 1.00 88.31 98 ASP A N 1
ATOM 745 C CA . ASP A 1 98 ? -7.992 19.274 16.099 1.00 88.31 98 ASP A CA 1
ATOM 746 C C . ASP A 1 98 ? -6.665 19.611 16.819 1.00 88.31 98 ASP A C 1
ATOM 748 O O . ASP A 1 98 ? -6.692 19.938 18.011 1.00 88.31 98 ASP A O 1
ATOM 752 N N . PRO A 1 99 ? -5.508 19.602 16.125 1.00 86.88 99 PRO A N 1
ATOM 753 C CA . PRO A 1 99 ? -4.214 19.948 16.718 1.00 86.88 99 PRO A CA 1
ATOM 754 C C . PRO A 1 99 ? -4.053 21.453 16.991 1.00 86.88 99 PRO A C 1
ATOM 756 O O . PRO A 1 99 ? -3.019 21.876 17.513 1.00 86.88 99 PRO A O 1
ATOM 759 N N . ILE A 1 100 ? -5.043 22.280 16.622 1.00 84.44 100 ILE A N 1
ATOM 760 C CA . ILE A 1 100 ? -5.115 23.748 16.742 1.00 84.44 100 ILE A CA 1
ATOM 761 C C . ILE A 1 100 ? -4.109 24.495 15.851 1.00 84.44 100 ILE A C 1
ATOM 763 O O . ILE A 1 100 ? -4.427 25.536 15.271 1.00 84.44 100 ILE A O 1
ATOM 767 N N . LYS A 1 101 ? -2.896 23.965 15.703 1.00 83.00 101 LYS A N 1
ATOM 768 C CA . LYS A 1 101 ? -1.797 24.507 14.900 1.00 83.00 101 LYS A CA 1
ATOM 769 C C . LYS A 1 101 ? -1.523 23.614 13.697 1.00 83.00 101 LYS A C 1
ATOM 771 O O . LYS A 1 101 ? -1.869 22.440 13.688 1.00 83.00 101 LYS A O 1
ATOM 776 N N . ASN A 1 102 ? -0.890 24.186 12.671 1.00 84.00 102 ASN A N 1
ATOM 777 C CA . ASN A 1 102 ? -0.364 23.441 11.522 1.00 84.00 102 ASN A CA 1
ATOM 778 C C . ASN A 1 102 ? -1.402 22.583 10.763 1.00 84.00 102 ASN A C 1
ATOM 780 O O . ASN A 1 102 ? -1.024 21.711 9.985 1.00 84.00 102 ASN A O 1
ATOM 784 N N . ARG A 1 103 ? -2.703 22.891 10.911 1.00 87.12 103 ARG A N 1
ATOM 785 C CA . ARG A 1 103 ? -3.833 22.114 10.366 1.00 87.12 103 ARG A CA 1
ATOM 786 C C . ARG A 1 103 ? -3.658 21.733 8.894 1.00 87.12 103 ARG A C 1
ATOM 788 O O . ARG A 1 103 ? -3.854 20.582 8.531 1.00 87.12 103 ARG A O 1
ATOM 795 N N . LYS A 1 104 ? -3.202 22.675 8.063 1.00 86.88 104 LYS A N 1
ATOM 796 C CA . LYS A 1 104 ? -2.996 22.494 6.613 1.00 86.88 104 LYS A CA 1
ATOM 797 C C . LYS A 1 104 ? -1.923 21.465 6.220 1.00 86.88 104 LYS A C 1
ATOM 799 O O . LYS A 1 104 ? -1.844 21.102 5.053 1.00 86.88 104 LYS A O 1
ATOM 804 N N . TYR A 1 105 ? -1.056 21.051 7.146 1.00 86.75 105 TYR A N 1
ATOM 805 C CA . TYR A 1 105 ? 0.048 20.124 6.862 1.00 86.75 105 TYR A CA 1
ATOM 806 C C . TYR A 1 105 ? -0.315 18.654 7.118 1.00 86.75 105 TYR A C 1
ATOM 808 O O . TYR A 1 105 ? 0.386 17.749 6.645 1.00 86.75 105 TYR A O 1
ATOM 816 N N . PHE A 1 106 ? -1.418 18.405 7.826 1.00 92.12 106 PHE A N 1
ATOM 817 C CA . PHE A 1 106 ? -1.970 17.068 8.009 1.00 92.12 106 PHE A CA 1
ATOM 818 C C . PHE A 1 106 ? -2.706 16.609 6.758 1.00 92.12 106 PHE A C 1
ATOM 820 O O . PHE A 1 106 ? -3.313 17.404 6.042 1.00 92.12 106 PHE A O 1
ATOM 827 N N . ASN A 1 107 ? -2.671 15.306 6.509 1.00 94.00 107 ASN A N 1
ATOM 828 C CA . ASN A 1 107 ? -3.481 14.698 5.461 1.00 94.00 107 ASN A CA 1
ATOM 829 C C . ASN A 1 107 ? -4.927 14.519 5.892 1.00 94.00 107 ASN A C 1
ATOM 831 O O . ASN A 1 107 ? -5.821 14.629 5.060 1.00 94.00 107 ASN A O 1
ATOM 835 N N . LEU A 1 108 ? -5.127 14.249 7.179 1.00 95.56 108 LEU A N 1
ATOM 836 C CA . LEU A 1 108 ? -6.432 14.054 7.770 1.00 95.56 108 LEU A CA 1
ATOM 837 C C . LEU A 1 108 ? -6.433 14.586 9.199 1.00 95.56 108 LEU A C 1
ATOM 839 O O . LEU A 1 108 ? -5.512 14.310 9.969 1.00 95.56 108 LEU A O 1
ATOM 843 N N . ILE A 1 109 ? -7.473 15.329 9.547 1.00 94.00 109 ILE A N 1
ATOM 844 C CA . ILE A 1 109 ? -7.776 15.740 10.913 1.00 94.00 109 ILE A CA 1
ATOM 845 C C . ILE A 1 109 ? -9.182 15.251 11.227 1.00 94.00 109 ILE A C 1
ATOM 847 O O . ILE A 1 109 ? -10.114 15.484 10.458 1.00 94.00 109 ILE A O 1
ATOM 851 N N . THR A 1 110 ? -9.344 14.551 12.341 1.00 93.00 110 THR A N 1
ATOM 852 C CA . THR A 1 110 ? -10.636 13.976 12.720 1.00 93.00 110 THR A CA 1
ATOM 853 C C . THR A 1 110 ? -11.211 14.777 13.871 1.00 93.00 110 THR A C 1
ATOM 855 O O . THR A 1 110 ? -10.568 14.916 14.911 1.00 93.00 110 THR A O 1
ATOM 858 N N . VAL A 1 111 ? -12.421 15.301 13.718 1.00 89.38 111 VAL A N 1
ATOM 859 C CA . VAL A 1 111 ? -13.079 16.085 14.765 1.00 89.38 111 VAL A CA 1
ATOM 860 C C . VAL A 1 111 ? -14.471 15.521 15.006 1.00 89.38 111 VAL A C 1
ATOM 862 O O . VAL A 1 111 ? -15.260 15.458 14.068 1.00 89.38 111 VAL A O 1
ATOM 865 N N . PRO A 1 112 ? -14.818 15.133 16.239 1.00 87.06 112 PRO A N 1
ATOM 866 C CA . PRO A 1 112 ? -16.176 14.697 16.522 1.00 87.06 112 PRO A CA 1
ATOM 867 C C . PRO A 1 112 ? -17.206 15.784 16.198 1.00 87.06 112 PRO A C 1
ATOM 869 O O . PRO A 1 112 ? -16.955 16.965 16.448 1.00 87.06 112 PRO A O 1
ATOM 872 N N . ASN A 1 113 ? -18.363 15.390 15.667 1.00 84.38 113 ASN A N 1
ATOM 873 C CA . ASN A 1 113 ? -19.440 16.293 15.230 1.00 84.38 113 ASN A CA 1
ATOM 874 C C . ASN A 1 113 ? -19.917 17.279 16.315 1.00 84.38 113 ASN A C 1
ATOM 876 O O . ASN A 1 113 ? -20.341 18.391 16.012 1.00 84.38 113 ASN A O 1
ATOM 880 N N . TYR A 1 114 ? -19.771 16.909 17.583 1.00 80.88 114 TYR A N 1
ATOM 881 C CA . TYR A 1 114 ? -20.153 17.706 18.741 1.00 80.88 114 TYR A CA 1
ATOM 882 C C . TYR A 1 114 ? -19.117 18.768 19.152 1.00 80.88 114 TYR A C 1
ATOM 884 O O . TYR A 1 114 ? -19.364 19.547 20.078 1.00 80.88 114 TYR A O 1
ATOM 892 N N . LYS A 1 115 ? -17.936 18.811 18.518 1.00 75.94 115 LYS A N 1
ATOM 893 C CA . LYS A 1 115 ? -16.937 19.864 18.749 1.00 75.94 115 LYS A CA 1
ATOM 894 C C . LYS A 1 115 ? -17.090 20.969 17.695 1.00 75.94 115 LYS A C 1
ATOM 896 O O . LYS A 1 115 ? -16.891 20.705 16.511 1.00 75.94 115 LYS A O 1
ATOM 901 N N . PRO A 1 116 ? -17.365 22.226 18.096 1.00 68.88 116 PRO A N 1
ATOM 902 C CA . PRO A 1 116 ? -17.422 23.334 17.152 1.00 68.88 116 PRO A CA 1
ATOM 903 C C . PRO A 1 116 ? -16.027 23.570 16.570 1.00 68.88 116 PRO A C 1
ATOM 905 O O . PRO A 1 116 ? -15.067 23.827 17.298 1.00 68.88 116 PRO A O 1
ATOM 908 N N . THR A 1 117 ? -15.880 23.442 15.256 1.00 68.81 117 THR A N 1
ATOM 909 C CA . THR A 1 117 ? -14.600 23.640 14.568 1.00 68.81 117 THR A CA 1
ATOM 910 C C . THR A 1 117 ? -14.843 24.142 13.153 1.00 68.81 117 THR A C 1
ATOM 912 O O . THR A 1 117 ? -15.782 23.724 12.481 1.00 68.81 117 THR A O 1
ATOM 915 N N . THR A 1 118 ? -13.990 25.056 12.690 1.00 69.12 118 THR A N 1
ATOM 916 C CA . THR A 1 118 ? -13.974 25.482 11.290 1.00 69.12 118 THR A CA 1
ATOM 917 C C . THR A 1 118 ? -13.469 24.325 10.437 1.00 69.12 118 THR A C 1
ATOM 919 O O . THR A 1 118 ? -12.308 23.936 10.551 1.00 69.12 118 THR A O 1
ATOM 922 N N . LEU A 1 119 ? -14.345 23.760 9.610 1.00 67.75 119 LEU A N 1
ATOM 923 C CA . LEU A 1 119 ? -13.994 22.649 8.734 1.00 67.75 119 LEU A CA 1
ATOM 924 C C . LEU A 1 119 ? -13.042 23.136 7.636 1.00 67.75 119 LEU A C 1
ATOM 926 O O . LEU A 1 119 ? -13.358 24.059 6.886 1.00 67.75 119 LEU A O 1
ATOM 930 N N . PHE A 1 120 ? -11.876 22.501 7.551 1.00 74.12 120 PHE A N 1
ATOM 931 C CA . PHE A 1 120 ? -10.979 22.611 6.403 1.00 74.12 120 PHE A CA 1
ATOM 932 C C . PHE A 1 120 ? -11.155 21.386 5.502 1.00 74.12 120 PHE A C 1
ATOM 934 O O . PHE A 1 120 ? -11.728 20.380 5.911 1.00 74.12 120 PHE A O 1
ATOM 941 N N . GLU A 1 121 ? -10.626 21.445 4.282 1.00 80.62 121 GLU A N 1
ATOM 942 C CA . GLU A 1 121 ? -10.738 20.358 3.297 1.00 80.62 121 GLU A CA 1
ATOM 943 C C . GLU A 1 121 ? -10.219 19.004 3.819 1.00 80.62 121 GLU A C 1
ATOM 945 O O . GLU A 1 121 ? -10.741 17.951 3.463 1.00 80.62 121 GLU A O 1
ATOM 950 N N . ASN A 1 122 ? -9.216 19.021 4.702 1.00 88.19 122 ASN A N 1
ATOM 951 C CA . ASN A 1 122 ? -8.628 17.824 5.299 1.00 88.19 122 ASN A CA 1
ATOM 952 C C . ASN A 1 122 ? -9.305 17.373 6.607 1.00 88.19 122 ASN A C 1
ATOM 954 O O . ASN A 1 122 ? -8.739 16.543 7.318 1.00 88.19 122 ASN A O 1
ATOM 958 N N . PHE A 1 123 ? -10.481 17.911 6.947 1.00 90.00 123 PHE A N 1
ATOM 959 C CA . PHE A 1 123 ? -11.226 17.526 8.146 1.00 90.00 123 PHE A CA 1
ATOM 960 C C . PHE A 1 123 ? -12.285 16.479 7.816 1.00 90.00 123 PHE A C 1
ATOM 962 O O . PHE A 1 123 ? -12.988 16.582 6.813 1.00 90.00 123 PHE A O 1
ATOM 969 N N . ILE A 1 124 ? -12.449 15.509 8.712 1.00 90.94 124 ILE A N 1
ATOM 970 C CA . ILE A 1 124 ? -13.641 14.661 8.745 1.00 90.94 124 ILE A CA 1
ATOM 971 C C . ILE A 1 124 ? -14.340 14.778 10.084 1.00 90.94 124 ILE A C 1
ATOM 973 O O . ILE A 1 124 ? -13.695 14.872 11.132 1.00 90.94 124 ILE A O 1
ATOM 977 N N . SER A 1 125 ? -15.667 14.752 10.018 1.00 89.44 125 SER A N 1
ATOM 978 C CA . SER A 1 125 ? -16.498 14.664 11.203 1.00 89.44 125 SER A CA 1
ATOM 979 C C . SER A 1 125 ? -16.728 13.206 11.583 1.00 89.44 125 SER A C 1
ATOM 981 O O . SER A 1 125 ? -16.970 12.383 10.698 1.00 89.44 125 SER A O 1
ATOM 983 N N . THR A 1 126 ? -16.628 12.889 12.872 1.00 89.81 126 THR A N 1
ATOM 984 C CA . THR A 1 126 ? -16.896 11.544 13.399 1.00 89.81 126 THR A CA 1
ATOM 985 C C . THR A 1 126 ? -18.102 11.543 14.324 1.00 89.81 126 THR A C 1
ATOM 987 O O . THR A 1 126 ? -18.365 12.535 15.008 1.00 89.81 126 THR A O 1
ATOM 990 N N . ASP A 1 127 ? -18.810 10.414 14.367 1.00 84.00 127 ASP A N 1
ATOM 991 C CA . ASP A 1 127 ? -20.050 10.266 15.146 1.00 84.00 127 ASP A CA 1
ATOM 992 C C . ASP A 1 127 ? -19.797 10.221 16.663 1.00 84.00 127 ASP A C 1
ATOM 994 O O . ASP A 1 127 ? -20.673 10.522 17.468 1.00 84.00 127 ASP A O 1
ATOM 998 N N . GLY A 1 128 ? -18.567 9.888 17.052 1.00 88.75 128 GLY A N 1
ATOM 999 C CA . GLY A 1 128 ? -18.118 9.815 18.437 1.00 88.75 128 GLY A CA 1
ATOM 1000 C C . GLY A 1 128 ? -16.596 9.829 18.565 1.00 88.75 128 GLY A C 1
ATOM 1001 O O . GLY A 1 128 ? -15.872 10.003 17.576 1.00 88.75 128 GLY A O 1
ATOM 1002 N N . VAL A 1 129 ? -16.109 9.593 19.782 1.00 89.88 129 VAL A N 1
ATOM 1003 C CA . VAL A 1 129 ? -14.686 9.357 20.067 1.00 89.88 129 VAL A CA 1
ATOM 1004 C C . VAL A 1 129 ? -14.275 7.995 19.489 1.00 89.88 129 VAL A C 1
ATOM 1006 O O . VAL A 1 129 ? -14.972 7.018 19.750 1.00 89.88 129 VAL A O 1
ATOM 1009 N N . PRO A 1 130 ? -13.181 7.878 18.713 1.00 92.56 130 PRO A N 1
ATOM 1010 C CA . PRO A 1 130 ? -12.700 6.571 18.270 1.00 92.56 130 PRO A CA 1
ATOM 1011 C C . PRO A 1 130 ? -12.220 5.719 19.448 1.00 92.56 130 PRO A C 1
ATOM 1013 O O . PRO A 1 130 ? -11.630 6.218 20.400 1.00 92.56 130 PRO A O 1
ATOM 1016 N N . HIS A 1 131 ? -12.467 4.418 19.377 1.00 91.50 131 HIS A N 1
ATOM 1017 C CA . HIS A 1 131 ? -12.127 3.459 20.423 1.00 91.50 131 HIS A CA 1
ATOM 1018 C C . HIS A 1 131 ? -11.764 2.114 19.802 1.00 91.50 131 HIS A C 1
ATOM 1020 O O . HIS A 1 131 ? -11.878 1.912 18.594 1.00 91.50 131 HIS A O 1
ATOM 1026 N N . ARG A 1 132 ? -11.346 1.184 20.657 1.00 90.81 132 ARG A N 1
ATOM 1027 C CA . ARG A 1 132 ? -10.916 -0.163 20.266 1.00 90.81 132 ARG A CA 1
ATOM 1028 C C . ARG A 1 132 ? -12.047 -1.194 20.308 1.00 90.81 132 ARG A C 1
ATOM 1030 O O . ARG A 1 132 ? -11.864 -2.300 19.829 1.00 90.81 132 ARG A O 1
ATOM 1037 N N . ILE A 1 133 ? -13.205 -0.863 20.889 1.00 88.62 133 ILE A N 1
ATOM 1038 C CA . ILE A 1 133 ? -14.349 -1.785 21.041 1.00 88.62 133 ILE A CA 1
ATOM 1039 C C . ILE A 1 133 ? -14.969 -2.124 19.682 1.00 88.62 133 ILE A C 1
ATOM 1041 O O . ILE A 1 133 ? -15.412 -1.217 18.978 1.00 88.62 133 ILE A O 1
ATOM 1045 N N . ILE A 1 134 ? -15.013 -3.416 19.346 1.00 81.81 134 ILE A N 1
ATOM 1046 C CA . ILE A 1 134 ? -15.675 -3.970 18.157 1.00 81.81 134 ILE A CA 1
ATOM 1047 C C . ILE A 1 134 ? -16.358 -5.288 18.530 1.00 81.81 134 ILE A C 1
ATOM 1049 O O . ILE A 1 134 ? -15.981 -5.949 19.492 1.00 81.81 134 ILE A O 1
ATOM 1053 N N . LYS A 1 135 ? -17.357 -5.719 17.767 1.00 80.69 135 LYS A N 1
ATOM 1054 C CA . LYS A 1 135 ? -18.125 -6.928 18.097 1.00 80.69 135 LYS A CA 1
ATOM 1055 C C . LYS A 1 135 ? -17.246 -8.175 18.248 1.00 80.69 135 LYS A C 1
ATOM 1057 O O . LYS A 1 135 ? -17.490 -9.012 19.113 1.00 80.69 135 LYS A O 1
ATOM 1062 N N . GLU A 1 136 ? -16.205 -8.272 17.431 1.00 81.62 136 GLU A N 1
ATOM 1063 C CA . GLU A 1 136 ? -15.275 -9.395 17.379 1.00 81.62 136 GLU A CA 1
ATOM 1064 C C . GLU A 1 136 ? -14.406 -9.501 18.637 1.00 81.62 136 GLU A C 1
ATOM 1066 O O . GLU A 1 136 ? -14.107 -10.616 19.066 1.00 81.62 136 GLU A O 1
ATOM 1071 N N . ASN A 1 137 ? -14.010 -8.372 19.246 1.00 84.00 137 ASN A N 1
ATOM 1072 C CA . ASN A 1 137 ? -13.226 -8.424 20.480 1.00 84.00 137 ASN A CA 1
ATOM 1073 C C . ASN A 1 137 ? -14.098 -8.759 21.687 1.00 84.00 137 ASN A C 1
ATOM 1075 O O . ASN A 1 137 ? -13.677 -9.567 22.502 1.00 84.00 137 ASN A O 1
ATOM 1079 N N . LEU A 1 138 ? -15.339 -8.267 21.737 1.00 87.38 138 LEU A N 1
ATOM 1080 C CA . LEU A 1 138 ? -16.285 -8.599 22.803 1.00 87.38 138 LEU A CA 1
ATOM 1081 C C . LEU A 1 138 ? -16.722 -10.072 22.786 1.00 87.38 138 LEU A C 1
ATOM 1083 O O . LEU A 1 138 ? -16.999 -10.633 23.841 1.00 87.38 138 LEU A O 1
ATOM 1087 N N . ALA A 1 139 ? -16.768 -10.719 21.617 1.00 85.75 139 ALA A N 1
ATOM 1088 C CA . ALA A 1 139 ? -17.255 -12.096 21.480 1.00 85.75 139 ALA A CA 1
ATOM 1089 C C . ALA A 1 139 ? -16.424 -13.147 22.244 1.00 85.75 139 ALA A C 1
ATOM 1091 O O . ALA A 1 139 ? -16.943 -14.216 22.562 1.00 85.75 139 ALA A O 1
ATOM 1092 N N . ASN A 1 140 ? -15.150 -12.856 22.528 1.00 85.38 140 ASN A N 1
ATOM 1093 C CA . ASN A 1 140 ? -14.242 -13.760 23.243 1.00 85.38 140 ASN A CA 1
ATOM 1094 C C . ASN A 1 140 ? -14.035 -13.373 24.715 1.00 85.38 140 ASN A C 1
ATOM 1096 O O . ASN A 1 140 ? -13.301 -14.055 25.433 1.00 85.38 140 ASN A O 1
ATOM 1100 N N . GLU A 1 141 ? -14.652 -12.281 25.163 1.00 90.06 141 GLU A N 1
ATOM 1101 C CA . GLU A 1 141 ? -14.506 -11.796 26.528 1.00 90.06 141 GLU A CA 1
ATOM 1102 C C . GLU A 1 141 ? -15.363 -12.612 27.486 1.00 90.06 141 GLU A C 1
ATOM 1104 O O . GLU A 1 141 ? -16.461 -13.060 27.159 1.00 90.06 141 GLU A O 1
ATOM 1109 N N . GLN A 1 142 ? -14.834 -12.812 28.688 1.00 89.50 142 GLN A N 1
ATOM 1110 C CA . GLN A 1 142 ? -15.513 -13.546 29.740 1.00 89.50 142 GLN A CA 1
ATOM 1111 C C . GLN A 1 142 ? -15.345 -12.829 31.066 1.00 89.50 142 GLN A C 1
ATOM 1113 O O . GLN A 1 142 ? -14.240 -12.400 31.404 1.00 89.50 142 GLN A O 1
ATOM 1118 N N . LEU A 1 143 ? -16.424 -12.773 31.844 1.00 92.06 143 LEU A N 1
ATOM 1119 C CA . LEU A 1 143 ? -16.374 -12.208 33.187 1.00 92.06 143 LEU A CA 1
ATOM 1120 C C . LEU A 1 143 ? -15.311 -12.917 34.052 1.00 92.06 143 LEU A C 1
ATOM 1122 O O . LEU A 1 143 ? -15.207 -14.154 34.015 1.00 92.06 143 LEU A O 1
ATOM 1126 N N . PRO A 1 144 ? -14.544 -12.160 34.859 1.00 91.69 144 PRO A N 1
ATOM 1127 C CA . PRO A 1 144 ? -13.695 -12.707 35.910 1.00 91.69 144 PRO A CA 1
ATOM 1128 C C . PRO A 1 144 ? -14.434 -13.661 36.863 1.00 91.69 144 PRO A C 1
ATOM 1130 O O . PRO A 1 144 ? -15.653 -13.592 37.035 1.00 91.69 144 PRO A O 1
ATOM 1133 N N . ILE A 1 145 ? -13.696 -14.613 37.442 1.00 91.19 145 ILE A N 1
ATOM 1134 C CA . ILE A 1 145 ? -14.265 -15.748 38.191 1.00 91.19 145 ILE A CA 1
ATOM 1135 C C . ILE A 1 145 ? -15.002 -15.327 39.470 1.00 91.19 145 ILE A C 1
ATOM 1137 O O . ILE A 1 145 ? -16.042 -15.885 39.804 1.00 91.19 145 ILE A O 1
ATOM 1141 N N . ASP A 1 146 ? -14.475 -14.332 40.163 1.00 91.31 146 ASP A N 1
ATOM 1142 C CA . ASP A 1 146 ? -15.058 -13.611 41.292 1.00 91.31 146 ASP A CA 1
ATOM 1143 C C . ASP A 1 146 ? -16.410 -12.983 40.931 1.00 91.31 146 ASP A C 1
ATOM 1145 O O . ASP A 1 146 ? -17.407 -13.270 41.597 1.00 91.31 146 ASP A O 1
ATOM 1149 N N . ILE A 1 147 ? -16.482 -12.237 39.823 1.00 92.75 147 ILE A N 1
ATOM 1150 C CA . ILE A 1 147 ? -17.737 -11.645 39.338 1.00 92.75 147 ILE A CA 1
ATOM 1151 C C . ILE A 1 147 ? -18.726 -12.745 38.930 1.00 92.75 147 ILE A C 1
ATOM 1153 O O . ILE A 1 147 ? -19.895 -12.698 39.315 1.00 92.75 147 ILE A O 1
ATOM 1157 N N . LYS A 1 148 ? -18.273 -13.787 38.219 1.00 93.00 148 LYS A N 1
ATOM 1158 C CA . LYS A 1 148 ? -19.115 -14.943 37.855 1.00 93.00 148 LYS A CA 1
ATOM 1159 C C . LYS A 1 148 ? -19.699 -15.640 39.083 1.00 93.00 148 LYS A C 1
ATOM 1161 O O . LYS A 1 148 ? -20.887 -15.960 39.099 1.00 93.00 148 LYS A O 1
ATOM 1166 N N . ASN A 1 149 ? -18.888 -15.871 40.113 1.00 93.81 149 ASN A N 1
ATOM 1167 C CA . ASN A 1 149 ? -19.330 -16.502 41.356 1.00 93.81 149 ASN A CA 1
ATOM 1168 C C . ASN A 1 149 ? -20.317 -15.613 42.116 1.00 93.81 149 ASN A C 1
ATOM 1170 O O . ASN A 1 149 ? -21.338 -16.105 42.597 1.00 93.81 149 ASN A O 1
ATOM 1174 N N . PHE A 1 150 ? -20.050 -14.308 42.181 1.00 93.31 150 PHE A N 1
ATOM 1175 C CA . PHE A 1 150 ? -20.962 -13.335 42.769 1.00 93.31 150 PHE A CA 1
ATOM 1176 C C . PHE A 1 150 ? -22.331 -13.348 42.069 1.00 93.31 150 PHE A C 1
ATOM 1178 O O . PHE A 1 150 ? -23.358 -13.504 42.731 1.00 93.31 150 PHE A O 1
ATOM 1185 N N . LEU A 1 151 ? -22.351 -13.293 40.733 1.00 93.94 151 LEU A N 1
ATOM 1186 C CA . LEU A 1 151 ? -23.583 -13.355 39.941 1.00 93.94 151 LEU A CA 1
ATOM 1187 C C . LEU A 1 151 ? -24.322 -14.686 40.116 1.00 93.94 151 LEU A C 1
ATOM 1189 O O . LEU A 1 151 ? -25.540 -14.694 40.292 1.00 93.94 151 LEU A O 1
ATOM 1193 N N . LYS A 1 152 ? -23.597 -15.812 40.140 1.00 93.19 152 LYS A N 1
ATOM 1194 C CA . LYS A 1 152 ? -24.173 -17.142 40.391 1.00 93.19 152 LYS A CA 1
ATOM 1195 C C . LYS A 1 152 ? -24.850 -17.224 41.761 1.00 93.19 152 LYS A C 1
ATOM 1197 O O . LYS A 1 152 ? -25.931 -17.794 41.860 1.00 93.19 152 LYS A O 1
ATOM 1202 N N . ASN A 1 153 ? -24.240 -16.644 42.795 1.00 92.50 153 ASN A N 1
ATOM 1203 C CA . ASN A 1 153 ? -24.801 -16.619 44.147 1.00 92.50 153 ASN A CA 1
ATOM 1204 C C . ASN A 1 153 ? -26.044 -15.726 44.245 1.00 92.50 153 ASN A C 1
ATOM 1206 O O . ASN A 1 153 ? -26.964 -16.041 44.996 1.00 92.50 153 ASN A O 1
ATOM 1210 N N . LYS A 1 154 ? -26.081 -14.618 43.496 1.00 91.62 154 LYS A N 1
ATOM 1211 C CA . LYS A 1 154 ? -27.240 -13.717 43.455 1.00 91.62 154 LYS A CA 1
ATOM 1212 C C . LYS A 1 154 ? -28.394 -14.266 42.616 1.00 91.62 154 LYS A C 1
ATOM 1214 O O . LYS A 1 154 ? -29.545 -13.990 42.939 1.00 91.62 154 LYS A O 1
ATOM 1219 N N . GLY A 1 155 ? -28.108 -15.029 41.558 1.00 89.69 155 GLY A N 1
ATOM 1220 C CA . GLY A 1 155 ? -29.124 -15.622 40.680 1.00 89.69 155 GLY A CA 1
ATOM 1221 C C . GLY A 1 155 ? -29.920 -14.599 39.857 1.00 89.69 155 GLY A C 1
ATOM 1222 O O . GLY A 1 155 ? -31.014 -14.910 39.392 1.00 89.69 155 GLY A O 1
ATOM 1223 N N . LYS A 1 156 ? -29.389 -13.381 39.694 1.00 88.44 156 LYS A N 1
ATOM 1224 C CA . LYS A 1 156 ? -30.018 -12.255 38.986 1.00 88.44 156 LYS A CA 1
ATOM 1225 C C . LYS A 1 156 ? -29.160 -11.828 37.785 1.00 88.44 156 LYS A C 1
ATOM 1227 O O . LYS A 1 156 ? -27.936 -11.963 37.844 1.00 88.44 156 LYS A O 1
ATOM 1232 N N . PRO A 1 157 ? -29.758 -11.293 36.703 1.00 92.12 157 PRO A N 1
ATOM 1233 C CA . PRO A 1 157 ? -28.994 -10.623 35.653 1.00 92.12 157 PRO A CA 1
ATOM 1234 C C . PRO A 1 157 ? -28.342 -9.342 36.191 1.00 92.12 157 PRO A C 1
ATOM 1236 O O . PRO A 1 157 ? -28.725 -8.841 37.251 1.00 92.12 157 PRO A O 1
ATOM 1239 N N . PHE A 1 158 ? -27.390 -8.780 35.440 1.00 95.88 158 PHE A N 1
ATOM 1240 C CA . PHE A 1 158 ? -26.675 -7.586 35.881 1.00 95.88 158 PHE A CA 1
ATOM 1241 C C . PHE A 1 158 ? -26.709 -6.413 34.907 1.00 95.88 158 PHE A C 1
ATOM 1243 O O . PHE A 1 158 ? -26.795 -6.576 33.685 1.00 95.88 158 PHE A O 1
ATOM 1250 N N . ILE A 1 159 ? -26.604 -5.224 35.495 1.00 96.31 159 ILE A N 1
ATOM 1251 C CA . ILE A 1 159 ? -26.381 -3.953 34.813 1.00 96.31 159 ILE A CA 1
ATOM 1252 C C . ILE A 1 159 ? -24.917 -3.574 35.031 1.00 96.31 159 ILE A C 1
ATOM 1254 O O . ILE A 1 159 ? -24.449 -3.527 36.171 1.00 96.31 159 ILE A O 1
ATOM 1258 N N . ALA A 1 160 ? -24.194 -3.310 33.944 1.00 97.06 160 ALA A N 1
ATOM 1259 C CA . ALA A 1 160 ? -22.854 -2.745 34.036 1.00 97.06 160 ALA A CA 1
ATOM 1260 C C . ALA A 1 160 ? -22.960 -1.242 34.295 1.00 97.06 160 ALA A C 1
ATOM 1262 O O . ALA A 1 160 ? -23.637 -0.535 33.551 1.00 97.06 160 ALA A O 1
ATOM 1263 N N . VAL A 1 161 ? -22.278 -0.751 35.324 1.00 97.00 161 VAL A N 1
ATOM 1264 C CA . VAL A 1 161 ? -22.225 0.671 35.663 1.00 97.00 161 VAL A CA 1
ATOM 1265 C C . VAL A 1 161 ? -20.805 1.173 35.433 1.00 97.00 161 VAL A C 1
ATOM 1267 O O . VAL A 1 161 ? -19.867 0.774 36.124 1.00 97.00 161 VAL A O 1
ATOM 1270 N N . LEU A 1 162 ? -20.643 2.040 34.440 1.00 95.44 162 LEU A N 1
ATOM 1271 C CA . LEU A 1 162 ? -19.359 2.587 34.021 1.00 95.44 162 LEU A CA 1
ATOM 1272 C C . LEU A 1 162 ? -19.209 3.999 34.577 1.00 95.44 162 LEU A C 1
ATOM 1274 O O . LEU A 1 162 ? -19.903 4.928 34.153 1.00 95.44 162 LEU A O 1
ATOM 1278 N N . VAL A 1 163 ? -18.299 4.153 35.534 1.00 92.12 163 VAL A N 1
ATOM 1279 C CA . VAL A 1 163 ? -18.102 5.413 36.245 1.00 92.12 163 VAL A CA 1
ATOM 1280 C C . VAL A 1 163 ? -16.865 6.117 35.708 1.00 92.12 163 VAL A C 1
ATOM 1282 O O . VAL A 1 163 ? -15.720 5.698 35.895 1.00 92.12 163 VAL A O 1
ATOM 1285 N N . GLY A 1 164 ? -17.141 7.218 35.018 1.00 86.94 164 GLY A N 1
ATOM 1286 C CA . GLY A 1 164 ? -16.189 8.204 34.550 1.00 86.94 164 GLY A CA 1
ATOM 1287 C C . GLY A 1 164 ? -15.482 8.944 35.676 1.00 86.94 164 GLY A C 1
ATOM 1288 O O . GLY A 1 164 ? -15.432 8.536 36.835 1.00 86.94 164 GLY A O 1
ATOM 1289 N N . GLY A 1 165 ? -14.871 10.054 35.309 1.00 75.81 165 GLY A N 1
ATOM 1290 C CA . GLY A 1 165 ? -14.126 10.891 36.225 1.00 75.81 165 GLY A CA 1
ATOM 1291 C C . GLY A 1 165 ? -13.702 12.172 35.534 1.00 75.81 165 GLY A C 1
ATOM 1292 O O . GLY A 1 165 ? -13.936 12.353 34.335 1.00 75.81 165 GLY A O 1
ATOM 1293 N N . SER A 1 166 ? -13.048 13.061 36.279 1.00 65.56 166 SER A N 1
ATOM 1294 C CA . SER A 1 166 ? -12.817 14.428 35.809 1.00 65.56 166 SER A CA 1
ATOM 1295 C C . SER A 1 166 ? -12.108 14.490 34.454 1.00 65.56 166 SER A C 1
ATOM 1297 O O . SER A 1 166 ? -11.190 13.722 34.157 1.00 65.56 166 SER A O 1
ATOM 1299 N N . THR A 1 167 ? -12.563 15.410 33.608 1.00 58.41 167 THR A N 1
ATOM 1300 C CA . THR A 1 167 ? -12.047 15.649 32.250 1.00 58.41 167 THR A CA 1
ATOM 1301 C C . THR A 1 167 ? -11.091 16.838 32.193 1.00 58.41 167 THR A C 1
ATOM 1303 O O . THR A 1 167 ? -10.631 17.221 31.118 1.00 58.41 167 THR A O 1
ATOM 1306 N N . ILE A 1 168 ? -10.835 17.475 33.335 1.00 56.62 168 ILE A N 1
ATOM 1307 C CA . ILE A 1 168 ? -9.939 18.620 33.454 1.00 56.62 168 ILE A CA 1
ATOM 1308 C C . ILE A 1 168 ? -8.515 18.072 33.475 1.00 56.62 168 ILE A C 1
ATOM 1310 O O . ILE A 1 168 ? -8.147 17.320 34.371 1.00 56.62 168 ILE A O 1
ATOM 1314 N N . ALA A 1 169 ? -7.748 18.413 32.437 1.00 52.47 169 ALA A N 1
ATOM 1315 C CA . ALA A 1 169 ? -6.380 17.949 32.252 1.00 52.47 169 ALA A CA 1
ATOM 1316 C C . ALA A 1 169 ? -5.529 18.189 33.509 1.00 52.47 169 ALA A C 1
ATOM 1318 O O . ALA A 1 169 ? -5.622 19.245 34.136 1.00 52.47 169 ALA A O 1
ATOM 1319 N N . ASP A 1 170 ? -4.618 17.265 33.814 1.00 46.91 170 ASP A N 1
ATOM 1320 C CA . ASP A 1 170 ? -3.660 17.422 34.918 1.00 46.91 170 ASP A CA 1
ATOM 1321 C C . ASP A 1 170 ? -2.791 18.688 34.795 1.00 46.91 170 ASP A C 1
ATOM 1323 O O . ASP A 1 170 ? -2.216 19.134 35.784 1.00 46.91 170 ASP A O 1
ATOM 1327 N N . ASN A 1 171 ? -2.777 19.306 33.609 1.00 49.50 171 ASN A N 1
ATOM 1328 C CA . ASN A 1 171 ? -2.035 20.512 33.244 1.00 49.50 171 ASN A CA 1
ATOM 1329 C C . ASN A 1 171 ? -2.596 21.828 33.813 1.00 49.50 171 ASN A C 1
ATOM 1331 O O . ASN A 1 171 ? -1.999 22.875 33.572 1.00 49.50 171 ASN A O 1
ATOM 1335 N N . PHE A 1 172 ? -3.746 21.813 34.490 1.00 61.28 172 PHE A N 1
ATOM 1336 C CA . PHE A 1 172 ? -4.228 22.987 35.223 1.00 61.28 172 PHE A CA 1
ATOM 1337 C C . PHE A 1 172 ? -3.526 23.099 36.578 1.00 61.28 172 PHE A C 1
ATOM 1339 O O . PHE A 1 172 ? -3.238 22.078 37.210 1.00 61.28 172 PHE A O 1
ATOM 1346 N N . THR A 1 173 ? -3.274 24.326 37.035 1.00 70.19 173 THR A N 1
ATOM 1347 C CA . THR A 1 173 ? -2.748 24.550 38.389 1.00 70.19 173 THR A CA 1
ATOM 1348 C C . THR A 1 173 ? -3.758 24.091 39.441 1.00 70.19 173 THR A C 1
ATOM 1350 O O . THR A 1 173 ? -4.954 23.969 39.161 1.00 70.19 173 THR A O 1
ATOM 1353 N N . ASP A 1 174 ? -3.300 23.835 40.665 1.00 73.44 174 ASP A N 1
ATOM 1354 C CA . ASP A 1 174 ? -4.199 23.418 41.746 1.00 73.44 174 ASP A CA 1
ATOM 1355 C C . ASP A 1 174 ? -5.259 24.489 42.043 1.00 73.44 174 ASP A C 1
ATOM 1357 O O . ASP A 1 174 ? -6.435 24.157 42.145 1.00 73.44 174 ASP A O 1
ATOM 1361 N N . GLU A 1 175 ? -4.904 25.777 41.992 1.00 75.69 175 GLU A N 1
ATOM 1362 C CA . GLU A 1 175 ? -5.859 26.896 42.090 1.00 75.69 175 GLU A CA 1
ATOM 1363 C C . GLU A 1 175 ? -6.903 26.891 40.959 1.00 75.69 175 GLU A C 1
ATOM 1365 O O . GLU A 1 175 ? -8.084 27.172 41.163 1.00 75.69 175 GLU A O 1
ATOM 1370 N N . GLU A 1 176 ? -6.491 26.566 39.734 1.00 70.06 176 GLU A N 1
ATOM 1371 C CA . GLU A 1 176 ? -7.383 26.471 38.581 1.00 70.06 176 GLU A CA 1
ATOM 1372 C C . GLU A 1 176 ? -8.324 25.265 38.660 1.00 70.06 176 GLU A C 1
ATOM 1374 O O . GLU A 1 176 ? -9.457 25.335 38.165 1.00 70.06 176 GLU A O 1
ATOM 1379 N N . LYS A 1 177 ? -7.858 24.163 39.254 1.00 70.50 177 LYS A N 1
ATOM 1380 C CA . LYS A 1 177 ? -8.664 22.977 39.552 1.00 70.50 177 LYS A CA 1
ATOM 1381 C C . LYS A 1 177 ? -9.647 23.294 40.673 1.00 70.50 177 LYS A C 1
ATOM 1383 O O . LYS A 1 177 ? -10.842 23.103 40.474 1.00 70.50 177 LYS A O 1
ATOM 1388 N N . GLU A 1 178 ? -9.188 23.864 41.784 1.00 71.25 178 GLU A N 1
ATOM 1389 C CA . GLU A 1 178 ? -10.020 24.290 42.915 1.00 71.25 178 GLU A CA 1
ATOM 1390 C C . GLU A 1 178 ? -11.091 25.287 42.491 1.00 71.25 178 GLU A C 1
ATOM 1392 O O . GLU A 1 178 ? -12.266 25.094 42.792 1.00 71.25 178 GLU A O 1
ATOM 1397 N N . ARG A 1 179 ? -10.738 26.301 41.696 1.00 71.56 179 ARG A N 1
ATOM 1398 C CA . ARG A 1 179 ? -11.713 27.254 41.162 1.00 71.56 179 ARG A CA 1
ATOM 1399 C C . ARG A 1 179 ? -12.749 26.565 40.278 1.00 71.56 179 ARG A C 1
ATOM 1401 O O . ARG A 1 179 ? -13.922 26.925 40.331 1.00 71.56 179 ARG A O 1
ATOM 1408 N N . ARG A 1 180 ? -12.362 25.597 39.443 1.00 68.69 180 ARG A N 1
ATOM 1409 C CA . ARG A 1 180 ? -13.319 24.852 38.605 1.00 68.69 180 ARG A CA 1
ATOM 1410 C C . ARG A 1 180 ? -14.218 23.945 39.441 1.00 68.69 180 ARG A C 1
ATOM 1412 O O . ARG A 1 180 ? -15.420 23.945 39.194 1.00 68.69 180 ARG A O 1
ATOM 1419 N N . ILE A 1 181 ? -13.665 23.269 40.451 1.00 67.50 181 ILE A N 1
ATOM 1420 C CA . ILE A 1 181 ? -14.410 22.467 41.435 1.00 67.50 181 ILE A CA 1
ATOM 1421 C C . ILE A 1 181 ? -15.424 23.346 42.171 1.00 67.50 181 ILE A C 1
ATOM 1423 O O . ILE A 1 181 ? -16.607 23.028 42.171 1.00 67.50 181 ILE A O 1
ATOM 1427 N N . ALA A 1 182 ? -14.989 24.485 42.717 1.00 65.69 182 ALA A N 1
ATOM 1428 C CA . ALA A 1 182 ? -15.839 25.433 43.439 1.00 65.69 182 ALA A CA 1
ATOM 1429 C C . ALA A 1 182 ? -16.969 26.008 42.568 1.00 65.69 182 ALA A C 1
ATOM 1431 O O . ALA A 1 182 ? -18.016 26.394 43.076 1.00 65.69 182 ALA A O 1
ATOM 1432 N N . ASN A 1 183 ? -16.772 26.048 41.248 1.00 62.19 183 ASN A N 1
ATOM 1433 C CA . ASN A 1 183 ? -17.787 26.468 40.285 1.00 62.19 183 ASN A CA 1
ATOM 1434 C C . ASN A 1 183 ? -18.584 25.292 39.673 1.00 62.19 183 ASN A C 1
ATOM 1436 O O . ASN A 1 183 ? -19.409 25.522 38.789 1.00 62.19 183 ASN A O 1
ATOM 1440 N N . GLY A 1 184 ? -18.352 24.053 40.122 1.00 57.31 184 GLY A N 1
ATOM 1441 C CA . GLY A 1 184 ? -19.078 22.855 39.688 1.00 57.31 184 GLY A CA 1
ATOM 1442 C C . GLY A 1 184 ? -18.711 22.325 38.296 1.00 57.31 184 GLY A C 1
ATOM 1443 O O . GLY A 1 184 ? -19.467 21.542 37.733 1.00 57.31 184 GLY A O 1
ATOM 1444 N N . TYR A 1 185 ? -17.579 22.730 37.713 1.00 62.00 185 TYR A N 1
ATOM 1445 C CA . TYR A 1 185 ? -17.193 22.330 36.355 1.00 62.00 185 TYR A CA 1
ATOM 1446 C C . TYR A 1 185 ? -16.466 20.979 36.326 1.00 62.00 185 TYR A C 1
ATOM 1448 O O . TYR A 1 185 ? -15.324 20.891 36.770 1.00 62.00 185 TYR A O 1
ATOM 1456 N N . GLY A 1 186 ? -17.068 19.957 35.705 1.00 59.66 186 GLY A N 1
ATOM 1457 C CA . GLY A 1 186 ? -16.353 18.786 35.175 1.00 59.66 186 GLY A CA 1
ATOM 1458 C C . GLY A 1 186 ? -15.780 17.783 36.189 1.00 59.66 186 GLY A C 1
ATOM 1459 O O . GLY A 1 186 ? -14.761 17.153 35.886 1.00 59.66 186 GLY A O 1
ATOM 1460 N N . TYR A 1 187 ? -16.384 17.624 37.373 1.00 68.25 187 TYR A N 1
ATOM 1461 C CA . TYR A 1 187 ? -15.946 16.644 38.384 1.00 68.25 187 TYR A CA 1
ATOM 1462 C C . TYR A 1 187 ? -17.079 15.749 38.884 1.00 68.25 187 TYR A C 1
ATOM 1464 O O . TYR A 1 187 ? -17.983 16.215 39.564 1.00 68.25 187 TYR A O 1
ATOM 1472 N N . PHE A 1 188 ? -17.010 14.438 38.658 1.00 79.38 188 PHE A N 1
ATOM 1473 C CA . PHE A 1 188 ? -17.834 13.504 39.429 1.00 79.38 188 PHE A CA 1
ATOM 1474 C C . PHE A 1 188 ? -17.384 13.563 40.904 1.00 79.38 188 PHE A C 1
ATOM 1476 O O . PHE A 1 188 ? -16.241 13.224 41.209 1.00 79.38 188 PHE A O 1
ATOM 1483 N N . LEU A 1 189 ? -18.230 14.113 41.781 1.00 81.06 189 LEU A N 1
ATOM 1484 C CA . LEU A 1 189 ? -17.943 14.407 43.192 1.00 81.06 189 LEU A CA 1
ATOM 1485 C C . LEU A 1 189 ? -18.753 13.474 44.094 1.00 81.06 189 LEU A C 1
ATOM 1487 O O . LEU A 1 189 ? -19.621 12.747 43.619 1.00 81.06 189 LEU A O 1
ATOM 1491 N N . GLU A 1 190 ? -18.468 13.506 45.392 1.00 86.44 190 GLU A N 1
ATOM 1492 C CA . GLU A 1 190 ? -19.121 12.648 46.381 1.00 86.44 190 GLU A CA 1
ATOM 1493 C C . GLU A 1 190 ? -20.651 12.807 46.402 1.00 86.44 190 GLU A C 1
ATOM 1495 O O . GLU A 1 190 ? -21.361 11.811 46.297 1.00 86.44 190 GLU A O 1
ATOM 1500 N N . ASP A 1 191 ? -21.169 14.039 46.424 1.00 85.56 191 ASP A N 1
ATOM 1501 C CA . ASP A 1 191 ? -22.620 14.287 46.404 1.00 85.56 191 ASP A CA 1
ATOM 1502 C C . ASP A 1 191 ? -23.276 13.743 45.124 1.00 85.56 191 ASP A C 1
ATOM 1504 O O . ASP A 1 191 ? -24.355 13.151 45.166 1.00 85.56 191 ASP A O 1
ATOM 1508 N N . HIS A 1 192 ? -22.584 13.858 43.984 1.00 85.94 192 HIS A N 1
ATOM 1509 C CA . HIS A 1 192 ? -23.048 13.304 42.708 1.00 85.94 192 HIS A CA 1
ATOM 1510 C C . HIS A 1 192 ? -23.077 11.774 42.731 1.00 85.94 192 HIS A C 1
ATOM 1512 O O . HIS A 1 192 ? -23.978 11.169 42.152 1.00 85.94 192 HIS A O 1
ATOM 1518 N N . ALA A 1 193 ? -22.091 11.151 43.379 1.00 90.62 193 ALA A N 1
ATOM 1519 C CA . ALA A 1 193 ? -22.048 9.711 43.583 1.00 90.62 193 ALA A CA 1
ATOM 1520 C C . ALA A 1 193 ? -23.168 9.236 44.511 1.00 90.62 193 ALA A C 1
ATOM 1522 O O . ALA A 1 193 ? -23.744 8.180 44.258 1.00 90.62 193 ALA A O 1
ATOM 1523 N N . SER A 1 194 ? -23.522 10.021 45.529 1.00 91.81 194 SER A N 1
ATOM 1524 C CA . SER A 1 194 ? -24.657 9.716 46.398 1.00 91.81 194 SER A CA 1
ATOM 1525 C C . SER A 1 194 ? -25.989 9.751 45.641 1.00 91.81 194 SER A C 1
ATOM 1527 O O . SER A 1 194 ? -26.721 8.763 45.663 1.00 91.81 194 SER A O 1
ATOM 1529 N N . GLU A 1 195 ? -26.277 10.827 44.896 1.00 91.19 195 GLU A N 1
ATOM 1530 C CA . GLU A 1 195 ? -27.492 10.915 44.065 1.00 91.19 195 GLU A CA 1
ATOM 1531 C C . GLU A 1 195 ? -27.546 9.775 43.038 1.00 91.19 195 GLU A C 1
ATOM 1533 O O . GLU A 1 195 ? -28.581 9.132 42.852 1.00 91.19 195 GLU A O 1
ATOM 1538 N N . PHE A 1 196 ? -26.410 9.484 42.401 1.00 93.25 196 PHE A N 1
ATOM 1539 C CA . PHE A 1 196 ? -26.321 8.403 41.431 1.00 93.25 196 PHE A CA 1
ATOM 1540 C C . PHE A 1 196 ? -26.579 7.032 42.069 1.00 93.25 196 PHE A C 1
ATOM 1542 O O . PHE A 1 196 ? -27.290 6.220 41.483 1.00 93.25 196 PHE A O 1
ATOM 1549 N N . SER A 1 197 ? -26.068 6.790 43.280 1.00 95.56 197 SER A N 1
ATOM 1550 C CA . SER A 1 197 ? -26.283 5.535 44.013 1.00 95.56 197 SER A CA 1
ATOM 1551 C C . SER A 1 197 ? -27.758 5.305 44.330 1.00 95.56 197 SER A C 1
ATOM 1553 O O . SER A 1 197 ? -28.245 4.193 44.148 1.00 95.56 197 SER A O 1
ATOM 1555 N N . LEU A 1 198 ? -28.493 6.356 44.714 1.00 94.44 198 LEU A N 1
ATOM 1556 C CA . LEU A 1 198 ? -29.941 6.272 44.940 1.00 94.44 198 LEU A CA 1
ATOM 1557 C C . LEU A 1 198 ? -30.675 5.817 43.672 1.00 94.44 198 LEU A C 1
ATOM 1559 O O . LEU A 1 198 ? -31.403 4.826 43.708 1.00 94.44 198 LEU A O 1
ATOM 1563 N N . LYS A 1 199 ? -30.405 6.468 42.532 1.00 94.56 199 LYS A N 1
ATOM 1564 C CA . LYS A 1 199 ? -31.009 6.096 41.240 1.00 94.56 199 LYS A CA 1
ATOM 1565 C C . LYS A 1 199 ? -30.649 4.668 40.822 1.00 94.56 199 LYS A C 1
ATOM 1567 O O . LYS A 1 199 ? -31.488 3.945 40.293 1.00 94.56 199 LYS A O 1
ATOM 1572 N N . LEU A 1 200 ? -29.404 4.250 41.049 1.00 96.00 200 LEU A N 1
ATOM 1573 C CA . LEU A 1 200 ? -28.945 2.897 40.740 1.00 96.00 200 LEU A CA 1
ATOM 1574 C C . LEU A 1 200 ? -29.616 1.834 41.622 1.00 96.00 200 LEU A C 1
ATOM 1576 O O . LEU A 1 200 ? -30.003 0.785 41.107 1.00 96.00 200 LEU A O 1
ATOM 1580 N N . ASN A 1 201 ? -29.783 2.095 42.920 1.00 96.19 201 ASN A N 1
ATOM 1581 C CA . ASN A 1 201 ? -30.489 1.194 43.833 1.00 96.19 201 ASN A CA 1
ATOM 1582 C C . ASN A 1 201 ? -31.977 1.087 43.471 1.00 96.19 201 ASN A C 1
ATOM 1584 O O . ASN A 1 201 ? -32.521 -0.016 43.444 1.00 96.19 201 ASN A O 1
ATOM 1588 N N . ASP A 1 202 ? -32.633 2.204 43.144 1.00 93.88 202 ASP A N 1
ATOM 1589 C CA . ASP A 1 202 ? -34.014 2.208 42.642 1.00 93.88 202 ASP A CA 1
ATOM 1590 C C . ASP A 1 202 ? -34.141 1.341 41.389 1.00 93.88 202 ASP A C 1
ATOM 1592 O O . ASP A 1 202 ? -34.977 0.437 41.338 1.00 93.88 202 ASP A O 1
ATOM 1596 N N . LEU A 1 203 ? -33.228 1.530 40.434 1.00 93.69 203 LEU A N 1
ATOM 1597 C CA . LEU A 1 203 ? -33.180 0.763 39.197 1.00 93.69 203 LEU A CA 1
ATOM 1598 C C . LEU A 1 203 ? -32.977 -0.741 39.437 1.00 93.69 203 LEU A C 1
ATOM 1600 O O . LEU A 1 203 ? -33.663 -1.578 38.846 1.00 93.69 203 LEU A O 1
ATOM 1604 N N . ALA A 1 204 ? -32.027 -1.104 40.300 1.00 93.50 204 ALA A N 1
ATOM 1605 C CA . ALA A 1 204 ? -31.735 -2.495 40.626 1.00 93.50 204 ALA A CA 1
ATOM 1606 C C . ALA A 1 204 ? -32.939 -3.188 41.284 1.00 93.50 204 ALA A C 1
ATOM 1608 O O . ALA A 1 204 ? -33.251 -4.332 40.938 1.00 93.50 204 ALA A O 1
ATOM 1609 N N . ARG A 1 205 ? -33.641 -2.485 42.186 1.00 93.69 205 ARG A N 1
ATOM 1610 C CA . ARG A 1 205 ? -34.849 -2.982 42.861 1.00 93.69 205 ARG A CA 1
ATOM 1611 C C . ARG A 1 205 ? -36.020 -3.132 41.899 1.00 93.69 205 ARG A C 1
ATOM 1613 O O . ARG A 1 205 ? -36.632 -4.197 41.876 1.00 93.69 205 ARG A O 1
ATOM 1620 N N . GLU A 1 206 ? -36.296 -2.109 41.093 1.00 92.88 206 GLU A N 1
ATOM 1621 C CA . GLU A 1 206 ? -37.410 -2.096 40.139 1.00 92.88 206 GLU A CA 1
ATOM 1622 C C . GLU A 1 206 ? -37.315 -3.251 39.137 1.00 92.88 206 GLU A C 1
ATOM 1624 O O . GLU A 1 206 ? -38.298 -3.944 38.877 1.00 92.88 206 GLU A O 1
ATOM 1629 N N . PHE A 1 207 ? -36.115 -3.508 38.613 1.00 92.38 207 PHE A N 1
ATOM 1630 C CA . PHE A 1 207 ? -35.912 -4.506 37.566 1.00 92.38 207 PHE A CA 1
ATOM 1631 C C . PHE A 1 207 ? -35.298 -5.828 38.047 1.00 92.38 207 PHE A C 1
ATOM 1633 O O . PHE A 1 207 ? -34.937 -6.672 37.221 1.00 92.38 207 PHE A O 1
ATOM 1640 N N . GLY A 1 208 ? -35.152 -6.023 39.361 1.00 92.81 208 GLY A N 1
ATOM 1641 C CA . GLY A 1 208 ? -34.626 -7.261 39.944 1.00 92.81 208 GLY A CA 1
ATOM 1642 C C . GLY A 1 208 ? -33.224 -7.631 39.448 1.00 92.81 208 GLY A C 1
ATOM 1643 O O . GLY A 1 208 ? -32.940 -8.807 39.219 1.00 92.81 208 GLY A O 1
ATOM 1644 N N . CYS A 1 209 ? -32.359 -6.637 39.252 1.00 93.19 209 CYS A N 1
ATOM 1645 C CA . CYS A 1 209 ? -31.003 -6.808 38.731 1.00 93.19 209 CYS A CA 1
ATOM 1646 C C . CYS A 1 209 ? -29.952 -6.608 39.828 1.00 93.19 209 CYS A C 1
ATOM 1648 O O . CYS A 1 209 ? -30.224 -6.038 40.881 1.00 93.19 209 CYS A O 1
ATOM 1650 N N . THR A 1 210 ? -28.730 -7.055 39.563 1.00 95.81 210 THR A N 1
ATOM 1651 C CA . THR A 1 210 ? -27.549 -6.721 40.369 1.00 95.81 210 THR A CA 1
ATOM 1652 C C . THR A 1 210 ? -26.675 -5.713 39.626 1.00 95.81 210 THR A C 1
ATOM 1654 O O . THR A 1 210 ? -26.655 -5.684 38.394 1.00 95.81 210 THR A O 1
ATOM 1657 N N . LEU A 1 211 ? -25.951 -4.867 40.354 1.00 96.88 211 LEU A N 1
ATOM 1658 C CA . LEU A 1 211 ? -25.075 -3.857 39.760 1.00 96.88 211 LEU A CA 1
ATOM 1659 C C . LEU A 1 211 ? -23.629 -4.348 39.742 1.00 96.88 211 LEU A C 1
ATOM 1661 O O . LEU A 1 211 ? -23.119 -4.785 40.769 1.00 96.88 211 LEU A O 1
ATOM 1665 N N . ILE A 1 212 ? -22.951 -4.258 38.598 1.00 96.38 212 ILE A N 1
ATOM 1666 C CA . ILE A 1 212 ? -21.498 -4.450 38.523 1.00 96.38 212 ILE A CA 1
ATOM 1667 C C . ILE A 1 212 ? -20.879 -3.117 38.132 1.00 96.38 212 ILE A C 1
ATOM 1669 O O . ILE A 1 212 ? -21.023 -2.661 36.997 1.00 96.38 212 ILE A O 1
ATOM 1673 N N . ILE A 1 213 ? -20.238 -2.472 39.098 1.00 95.12 213 ILE A N 1
ATOM 1674 C CA . ILE A 1 213 ? -19.735 -1.109 38.989 1.00 95.12 213 ILE A CA 1
ATOM 1675 C C . ILE A 1 213 ? -18.238 -1.168 38.739 1.00 95.12 213 ILE A C 1
ATOM 1677 O O . ILE A 1 213 ? -17.515 -1.848 39.460 1.00 95.12 213 ILE A O 1
ATOM 1681 N N . THR A 1 214 ? -17.767 -0.429 37.741 1.00 93.25 214 THR A N 1
ATOM 1682 C CA . THR A 1 214 ? -16.339 -0.179 37.549 1.00 93.25 214 THR A CA 1
ATOM 1683 C C . THR A 1 214 ? -16.086 1.315 37.461 1.00 93.25 214 THR A C 1
ATOM 1685 O O . THR A 1 214 ? -16.726 2.027 36.684 1.00 93.25 214 THR A O 1
ATOM 1688 N N . ASN A 1 215 ? -15.131 1.794 38.253 1.00 90.31 215 ASN A N 1
ATOM 1689 C CA . ASN A 1 215 ? -14.621 3.157 38.152 1.00 90.31 215 ASN A CA 1
ATOM 1690 C C . ASN A 1 215 ? -13.492 3.248 37.107 1.00 90.31 215 ASN A C 1
ATOM 1692 O O . ASN A 1 215 ? -13.208 2.303 36.360 1.00 90.31 215 ASN A O 1
ATOM 1696 N N . SER A 1 216 ? -12.853 4.414 37.032 1.00 85.38 216 SER A N 1
ATOM 1697 C CA . SER A 1 216 ? -11.712 4.672 36.160 1.00 85.38 216 SER A CA 1
ATOM 1698 C C . SER A 1 216 ? -10.582 5.362 36.906 1.00 85.38 216 SER A C 1
ATOM 1700 O O . SER A 1 216 ? -10.784 5.953 37.961 1.00 85.38 216 SER A O 1
ATOM 1702 N N . ARG A 1 217 ? -9.397 5.421 36.289 1.00 78.38 217 ARG A N 1
ATOM 1703 C CA . ARG A 1 217 ? -8.249 6.177 36.829 1.00 78.38 217 ARG A CA 1
ATOM 1704 C C . ARG A 1 217 ? -8.540 7.653 37.120 1.00 78.38 217 ARG A C 1
ATOM 1706 O O . ARG A 1 217 ? -7.791 8.275 37.860 1.00 78.38 217 ARG A O 1
ATOM 1713 N N . ARG A 1 218 ? -9.565 8.235 36.485 1.00 76.25 218 ARG A N 1
ATOM 1714 C CA . ARG A 1 218 ? -9.936 9.654 36.642 1.00 76.25 218 ARG A CA 1
ATOM 1715 C C . ARG A 1 218 ? -10.994 9.864 37.724 1.00 76.25 218 ARG A C 1
ATOM 1717 O O . ARG A 1 218 ? -11.326 11.008 38.043 1.00 76.25 218 ARG A O 1
ATOM 1724 N N . THR A 1 219 ? -11.566 8.784 38.245 1.00 82.81 219 THR A N 1
ATOM 1725 C CA . THR A 1 219 ? -12.549 8.829 39.321 1.00 82.81 219 THR A CA 1
ATOM 1726 C C . THR A 1 219 ? -11.807 9.071 40.632 1.00 82.81 219 THR A C 1
ATOM 1728 O O . THR A 1 219 ? -10.875 8.345 40.966 1.00 82.81 219 THR A O 1
ATOM 1731 N N . LYS A 1 220 ? -12.184 10.116 41.376 1.00 83.06 220 LYS A N 1
ATOM 1732 C CA . LYS A 1 220 ? -11.567 10.396 42.680 1.00 83.06 220 LYS A CA 1
ATOM 1733 C C . LYS A 1 220 ? -11.942 9.316 43.705 1.00 83.06 220 LYS A C 1
ATOM 1735 O O . LYS A 1 220 ? -12.928 8.594 43.537 1.00 83.06 220 LYS A O 1
ATOM 1740 N N . LEU A 1 221 ? -11.168 9.250 44.787 1.00 86.00 221 LEU A N 1
ATOM 1741 C CA . LEU A 1 221 ? -11.402 8.302 45.873 1.00 86.00 221 LEU A CA 1
ATOM 1742 C C . LEU A 1 221 ? -12.775 8.514 46.530 1.00 86.00 221 LEU A C 1
ATOM 1744 O O . LEU A 1 221 ? -13.526 7.556 46.647 1.00 86.00 221 LEU A O 1
ATOM 1748 N N . GLU A 1 222 ? -13.131 9.752 46.881 1.00 88.50 222 GLU A N 1
ATOM 1749 C CA . GLU A 1 222 ? -14.398 10.061 47.570 1.00 88.50 222 GLU A CA 1
ATOM 1750 C C . GLU A 1 222 ? -15.661 9.559 46.839 1.00 88.50 222 GLU A C 1
ATOM 1752 O O . GLU A 1 222 ? -16.399 8.765 47.421 1.00 88.50 222 GLU A O 1
ATOM 1757 N N . PRO A 1 223 ? -15.916 9.889 45.554 1.00 88.94 223 PRO A N 1
ATOM 1758 C CA . PRO A 1 223 ? -17.071 9.341 44.839 1.00 88.94 223 PRO A CA 1
ATOM 1759 C C . PRO A 1 223 ? -17.009 7.817 44.655 1.00 88.94 223 PRO A C 1
ATOM 1761 O O . PRO A 1 223 ? -18.049 7.166 44.681 1.00 88.94 223 PRO A O 1
ATOM 1764 N N . SER A 1 224 ? -15.814 7.232 44.490 1.00 90.69 224 SER A N 1
ATOM 1765 C CA . SER A 1 224 ? -15.658 5.770 44.397 1.00 90.69 224 SER A CA 1
ATOM 1766 C C . SER A 1 224 ? -16.048 5.088 45.710 1.00 90.69 224 SER A C 1
ATOM 1768 O O . SER A 1 224 ? -16.808 4.125 45.701 1.00 90.69 224 SER A O 1
ATOM 1770 N N . ARG A 1 225 ? -15.586 5.625 46.848 1.00 91.94 225 ARG A N 1
ATOM 1771 C CA . ARG A 1 225 ? -15.970 5.154 48.185 1.00 91.94 225 ARG A CA 1
ATOM 1772 C C . ARG A 1 225 ? -17.462 5.315 48.411 1.00 91.94 225 ARG A C 1
ATOM 1774 O O . ARG A 1 225 ? -18.083 4.410 48.954 1.00 91.94 225 ARG A O 1
ATOM 1781 N N . ARG A 1 226 ? -18.040 6.432 47.970 1.00 93.62 226 ARG A N 1
ATOM 1782 C CA . ARG A 1 226 ? -19.472 6.662 48.125 1.00 93.62 226 ARG A CA 1
ATOM 1783 C C . ARG A 1 226 ? -20.304 5.625 47.381 1.00 93.62 226 ARG A C 1
ATOM 1785 O O . ARG A 1 226 ? -21.169 5.019 47.992 1.00 93.62 226 ARG A O 1
ATOM 1792 N N . LEU A 1 227 ? -19.977 5.346 46.119 1.00 93.56 227 LEU A N 1
ATOM 1793 C CA . LEU A 1 227 ? -20.613 4.261 45.360 1.00 93.56 227 LEU A CA 1
ATOM 1794 C C . LEU A 1 227 ? -20.417 2.896 46.029 1.00 93.56 227 LEU A C 1
ATOM 1796 O O . LEU A 1 227 ? -21.336 2.090 46.054 1.00 93.56 227 LEU A O 1
ATOM 1800 N N . PHE A 1 228 ? -19.230 2.629 46.573 1.00 93.12 228 PHE A N 1
ATOM 1801 C CA . PHE A 1 228 ? -18.957 1.374 47.270 1.00 93.12 228 PHE A CA 1
ATOM 1802 C C . PHE A 1 228 ? -19.846 1.182 48.511 1.00 93.12 228 PHE A C 1
ATOM 1804 O O . PHE A 1 228 ? -20.316 0.074 48.750 1.00 93.12 228 PHE A O 1
ATOM 1811 N N . PHE A 1 229 ? -20.074 2.239 49.298 1.00 94.06 229 PHE A N 1
ATOM 1812 C CA . PHE A 1 229 ? -20.861 2.160 50.533 1.00 94.06 229 PHE A CA 1
ATOM 1813 C C . PHE A 1 229 ? -22.373 2.288 50.321 1.00 94.06 229 PHE A C 1
ATOM 1815 O O . PHE A 1 229 ? -23.130 1.650 51.048 1.00 94.06 229 PHE A O 1
ATOM 1822 N N . ASP A 1 230 ? -22.815 3.106 49.364 1.00 95.69 230 ASP A N 1
ATOM 1823 C CA . ASP A 1 230 ? -24.236 3.423 49.182 1.00 95.69 230 ASP A CA 1
ATOM 1824 C C . ASP A 1 230 ? -24.982 2.371 48.342 1.00 95.69 230 ASP A C 1
ATOM 1826 O O . ASP A 1 230 ? -26.212 2.339 48.354 1.00 95.69 230 ASP A O 1
ATOM 1830 N N . ILE A 1 231 ? -24.280 1.518 47.592 1.00 95.44 231 ILE A N 1
ATOM 1831 C CA . ILE A 1 231 ? -24.905 0.509 46.727 1.00 95.44 231 ILE A CA 1
ATOM 1832 C C . ILE A 1 231 ? -25.297 -0.729 47.539 1.00 95.44 231 ILE A C 1
ATOM 1834 O O . ILE A 1 231 ? -24.451 -1.394 48.132 1.00 95.44 231 ILE A O 1
ATOM 1838 N N . GLU A 1 232 ? -26.589 -1.068 47.526 1.00 91.50 232 GLU A N 1
ATOM 1839 C CA . GLU A 1 232 ? -27.156 -2.136 48.365 1.00 91.50 232 GLU A CA 1
ATOM 1840 C C . GLU A 1 232 ? -26.797 -3.544 47.855 1.00 91.50 232 GLU A C 1
ATOM 1842 O O . GLU A 1 232 ? -26.372 -4.415 48.616 1.00 91.50 232 GLU A O 1
ATOM 1847 N N . GLU A 1 233 ? -26.972 -3.784 46.550 1.00 86.56 233 GLU A N 1
ATOM 1848 C CA . GLU A 1 233 ? -26.720 -5.077 45.904 1.00 86.56 233 GLU A CA 1
ATOM 1849 C C . GLU A 1 233 ? -25.832 -4.919 44.663 1.00 86.56 233 GLU A C 1
ATOM 1851 O O . GLU A 1 233 ? -26.313 -4.843 43.527 1.00 86.56 233 GLU A O 1
ATOM 1856 N N . GLY A 1 234 ? -24.513 -4.932 44.861 1.00 92.38 234 GLY A N 1
ATOM 1857 C CA . GLY A 1 234 ? -23.580 -4.848 43.743 1.00 92.38 234 GLY A CA 1
ATOM 1858 C C . GLY A 1 234 ? -22.189 -5.410 44.002 1.00 92.38 234 GLY A C 1
ATOM 1859 O O . GLY A 1 234 ? -21.828 -5.759 45.123 1.00 92.38 234 GLY A O 1
ATOM 1860 N N . TYR A 1 235 ? -21.429 -5.513 42.917 1.00 92.88 235 TYR A N 1
ATOM 1861 C CA . TYR A 1 235 ? -19.995 -5.769 42.915 1.00 92.88 235 TYR A CA 1
ATOM 1862 C C . TYR A 1 235 ? -19.289 -4.492 42.478 1.00 92.88 235 TYR A C 1
ATOM 1864 O O . TYR A 1 235 ? -19.623 -3.941 41.427 1.00 92.88 235 TYR A O 1
ATOM 1872 N N . PHE A 1 236 ? -18.314 -4.031 43.254 1.00 92.00 236 PHE A N 1
ATOM 1873 C CA . PHE A 1 236 ? -17.526 -2.856 42.909 1.00 92.00 236 PHE A CA 1
ATOM 1874 C C . PHE A 1 236 ? -16.112 -3.282 42.532 1.00 92.00 236 PHE A C 1
ATOM 1876 O O . PHE A 1 236 ? -15.367 -3.788 43.366 1.00 92.00 236 PHE A O 1
ATOM 1883 N N . HIS A 1 237 ? -15.751 -3.051 41.276 1.00 89.44 237 HIS A N 1
ATOM 1884 C CA . HIS A 1 237 ? -14.394 -3.203 40.783 1.00 89.44 237 HIS A CA 1
ATOM 1885 C C . HIS A 1 237 ? -13.690 -1.841 40.795 1.00 89.44 237 HIS A C 1
ATOM 1887 O O . HIS A 1 237 ? -14.092 -0.908 40.087 1.00 89.44 237 HIS A O 1
ATOM 1893 N N . ASP A 1 238 ? -12.613 -1.746 41.576 1.00 83.75 238 ASP A N 1
ATOM 1894 C CA . ASP A 1 238 ? -11.724 -0.590 41.560 1.00 83.75 238 ASP A CA 1
ATOM 1895 C C . ASP A 1 238 ? -10.599 -0.797 40.539 1.00 83.75 238 ASP A C 1
ATOM 1897 O O . ASP A 1 238 ? -9.723 -1.652 40.696 1.00 83.75 238 ASP A O 1
ATOM 1901 N N . TYR A 1 239 ? -10.601 0.046 39.506 1.00 77.31 239 TYR A N 1
ATOM 1902 C CA . TYR A 1 239 ? -9.616 0.090 38.433 1.00 77.31 239 TYR A CA 1
ATOM 1903 C C . TYR A 1 239 ? -8.170 0.052 38.960 1.00 77.31 239 TYR A C 1
ATOM 1905 O O . TYR A 1 239 ? -7.287 -0.477 38.284 1.00 77.31 239 TYR A O 1
ATOM 1913 N N . GLY A 1 240 ? -7.903 0.639 40.132 1.00 68.94 240 GLY A N 1
ATOM 1914 C CA . GLY A 1 240 ? -6.557 0.752 40.696 1.00 68.94 240 GLY A CA 1
ATOM 1915 C C . GLY A 1 240 ? -5.926 -0.551 41.205 1.00 68.94 240 GLY A C 1
ATOM 1916 O O . GLY A 1 240 ? -4.709 -0.574 41.383 1.00 68.94 240 GLY A O 1
ATOM 1917 N N . PHE A 1 241 ? -6.706 -1.613 41.435 1.00 62.72 241 PHE A N 1
ATOM 1918 C CA . PHE A 1 241 ? -6.244 -2.780 42.203 1.00 62.72 241 PHE A CA 1
ATOM 1919 C C . PHE A 1 241 ? -6.324 -4.115 41.458 1.00 62.72 241 PHE A C 1
ATOM 1921 O O . PHE A 1 241 ? -5.553 -5.024 41.767 1.00 62.72 241 PHE A O 1
ATOM 1928 N N . GLU A 1 242 ? -7.206 -4.244 40.467 1.00 66.75 242 GLU A N 1
ATOM 1929 C CA . GLU A 1 242 ? -7.519 -5.531 39.841 1.00 66.75 242 GLU A CA 1
ATOM 1930 C C . GLU A 1 242 ? -7.440 -5.499 38.307 1.00 66.75 242 GLU A C 1
ATOM 1932 O O . GLU A 1 242 ? -7.306 -4.455 37.659 1.00 66.75 242 GLU A O 1
ATOM 1937 N N . LYS A 1 243 ? -7.478 -6.690 37.693 1.00 75.81 243 LYS A N 1
ATOM 1938 C CA . LYS A 1 243 ? -7.544 -6.814 36.236 1.00 75.81 243 LYS A CA 1
ATOM 1939 C C . LYS A 1 243 ? -8.906 -6.305 35.762 1.00 75.81 243 LYS A C 1
ATOM 1941 O O . LYS A 1 243 ? -9.925 -6.932 36.021 1.00 75.81 243 LYS A O 1
ATOM 1946 N N . ASN A 1 244 ? -8.888 -5.220 34.993 1.00 78.62 244 ASN A N 1
ATOM 1947 C CA . ASN A 1 244 ? -10.095 -4.513 34.582 1.00 78.62 244 ASN A CA 1
ATOM 1948 C C . ASN A 1 244 ? -11.104 -5.400 33.800 1.00 78.62 244 ASN A C 1
ATOM 1950 O O . ASN A 1 244 ? -10.796 -5.786 32.667 1.00 78.62 244 ASN A O 1
ATOM 1954 N N . PRO A 1 245 ? -12.319 -5.667 34.333 1.00 89.38 245 PRO A N 1
ATOM 1955 C CA . PRO A 1 245 ? -13.359 -6.465 33.685 1.00 89.38 245 PRO A CA 1
ATOM 1956 C C . PRO A 1 245 ? -14.087 -5.714 32.561 1.00 89.38 245 PRO A C 1
ATOM 1958 O O . PRO A 1 245 ? -14.996 -6.277 31.958 1.00 89.38 245 PRO A O 1
ATOM 1961 N N . TYR A 1 246 ? -13.726 -4.461 32.268 1.00 90.75 246 TYR A N 1
ATOM 1962 C CA . TYR A 1 246 ? -14.449 -3.550 31.374 1.00 90.75 246 TYR A CA 1
ATOM 1963 C C . TYR A 1 246 ? -15.017 -4.193 30.098 1.00 90.75 246 TYR A C 1
ATOM 1965 O O . TYR A 1 246 ? -16.217 -4.095 29.858 1.00 90.75 246 TYR A O 1
ATOM 1973 N N . LEU A 1 247 ? -14.196 -4.892 29.304 1.00 91.81 247 LEU A N 1
ATOM 1974 C CA . LEU A 1 247 ? -14.656 -5.510 28.052 1.00 91.81 247 LEU A CA 1
ATOM 1975 C C . LEU A 1 247 ? -15.681 -6.626 28.294 1.00 91.81 247 LEU A C 1
ATOM 1977 O O . LEU A 1 247 ? -16.713 -6.671 27.629 1.00 91.81 247 LEU A O 1
ATOM 1981 N N . SER A 1 248 ? -15.443 -7.477 29.294 1.00 93.00 248 SER A N 1
ATOM 1982 C CA . SER A 1 248 ? -16.392 -8.524 29.685 1.00 93.00 248 SER A CA 1
ATOM 1983 C C . SER A 1 248 ? -17.712 -7.963 30.226 1.00 93.00 248 SER A C 1
ATOM 1985 O O . SER A 1 248 ? -18.771 -8.526 29.953 1.00 93.00 248 SER A O 1
ATOM 1987 N N . LEU A 1 249 ? -17.682 -6.808 30.908 1.00 95.19 249 LEU A N 1
ATOM 1988 C CA . LEU A 1 249 ? -18.900 -6.108 31.325 1.00 95.19 249 LEU A CA 1
ATOM 1989 C C . LEU A 1 249 ? -19.698 -5.620 30.113 1.00 95.19 249 LEU A C 1
ATOM 1991 O O . LEU A 1 249 ? -20.904 -5.844 30.057 1.00 95.19 249 LEU A O 1
ATOM 1995 N N . LEU A 1 250 ? -19.038 -5.002 29.127 1.00 94.62 250 LEU A N 1
ATOM 1996 C CA . LEU A 1 250 ? -19.690 -4.564 27.887 1.00 94.62 250 LEU A CA 1
ATOM 1997 C C . LEU A 1 250 ? -20.303 -5.742 27.108 1.00 94.62 250 LEU A C 1
ATOM 1999 O O . LEU A 1 250 ? -21.403 -5.621 26.567 1.00 94.62 250 LEU A O 1
ATOM 2003 N N . ALA A 1 251 ? -19.609 -6.881 27.070 1.00 93.62 251 ALA A N 1
ATOM 2004 C CA . ALA A 1 251 ? -20.049 -8.072 26.351 1.00 93.62 251 ALA A CA 1
ATOM 2005 C C . ALA A 1 251 ? -21.274 -8.746 27.003 1.00 93.62 251 ALA A C 1
ATOM 2007 O O . ALA A 1 251 ? -22.267 -9.048 26.329 1.00 93.62 251 ALA A O 1
ATOM 2008 N N . GLU A 1 252 ? -21.228 -8.972 28.319 1.00 93.88 252 GLU A N 1
ATOM 2009 C CA . GLU A 1 252 ? -22.188 -9.838 29.016 1.00 93.88 252 GLU A CA 1
ATOM 2010 C C . GLU A 1 252 ? -23.360 -9.087 29.673 1.00 93.88 252 GLU A C 1
ATOM 2012 O O . GLU A 1 252 ? -24.384 -9.707 29.964 1.00 93.88 252 GLU A O 1
ATOM 2017 N N . ALA A 1 253 ? -23.274 -7.765 29.867 1.00 94.81 253 ALA A N 1
ATOM 2018 C CA . ALA A 1 253 ? -24.324 -7.017 30.561 1.00 94.81 253 ALA A CA 1
ATOM 2019 C C . ALA A 1 253 ? -25.687 -7.075 29.854 1.00 94.81 253 ALA A C 1
ATOM 2021 O O . ALA A 1 253 ? -25.793 -7.129 28.620 1.00 94.81 253 ALA A O 1
ATOM 2022 N N . ARG A 1 254 ? -26.750 -7.008 30.667 1.00 93.94 254 ARG A N 1
ATOM 2023 C CA . ARG A 1 254 ? -28.139 -6.874 30.201 1.00 93.94 254 ARG A CA 1
ATOM 2024 C C . ARG A 1 254 ? -28.438 -5.451 29.734 1.00 93.94 254 ARG A C 1
ATOM 2026 O O . ARG A 1 254 ? -29.139 -5.270 28.746 1.00 93.94 254 ARG A O 1
ATOM 2033 N N . ALA A 1 255 ? -27.891 -4.467 30.440 1.00 95.69 255 ALA A N 1
ATOM 2034 C CA . ALA A 1 255 ? -27.913 -3.051 30.101 1.00 95.69 255 ALA A CA 1
ATOM 2035 C C . ALA A 1 255 ? -26.659 -2.377 30.668 1.00 95.69 255 ALA A C 1
ATOM 2037 O O . ALA A 1 255 ? -26.032 -2.896 31.597 1.00 95.69 255 ALA A O 1
ATOM 2038 N N . ILE A 1 256 ? -26.311 -1.219 30.119 1.00 97.12 256 ILE A N 1
ATOM 2039 C CA . ILE A 1 256 ? -25.162 -0.425 30.541 1.00 97.12 256 ILE A CA 1
ATOM 2040 C C . ILE A 1 256 ? -25.667 0.932 31.022 1.00 97.12 256 ILE A C 1
ATOM 2042 O O . ILE A 1 256 ? -26.388 1.618 30.301 1.00 97.12 256 ILE A O 1
ATOM 2046 N N . VAL A 1 257 ? -25.263 1.332 32.222 1.00 97.06 257 VAL A N 1
ATOM 2047 C CA . VAL A 1 257 ? -25.412 2.699 32.725 1.00 97.06 257 VAL A CA 1
ATOM 2048 C C . VAL A 1 257 ? -24.030 3.337 32.734 1.00 97.06 257 VAL A C 1
ATOM 2050 O O . VAL A 1 257 ? -23.084 2.764 33.263 1.00 97.06 257 VAL A O 1
ATOM 2053 N N . VAL A 1 258 ? -23.888 4.518 32.146 1.00 95.56 258 VAL A N 1
ATOM 2054 C CA . VAL A 1 258 ? -22.606 5.225 32.048 1.00 95.56 258 VAL A CA 1
ATOM 2055 C C . VAL A 1 258 ? -22.764 6.666 32.502 1.00 95.56 258 VAL A C 1
ATOM 2057 O O . VAL A 1 258 ? -23.764 7.315 32.199 1.00 95.56 258 VAL A O 1
ATOM 2060 N N . THR A 1 259 ? -21.789 7.193 33.237 1.00 92.06 259 THR A N 1
ATOM 2061 C CA . THR A 1 259 ? -21.816 8.602 33.640 1.00 92.06 259 THR A CA 1
ATOM 2062 C C . THR A 1 259 ? -21.566 9.529 32.446 1.00 92.06 259 THR A C 1
ATOM 2064 O O . THR A 1 259 ? -20.684 9.299 31.616 1.00 92.06 259 THR A O 1
ATOM 2067 N N . GLY A 1 260 ? -22.330 10.622 32.367 1.00 88.44 260 GLY A N 1
ATOM 2068 C CA . GLY A 1 260 ? -22.278 11.596 31.270 1.00 88.44 260 GLY A CA 1
ATOM 2069 C C . GLY A 1 260 ? -20.969 12.393 31.153 1.00 88.44 260 GLY A C 1
ATOM 2070 O O . GLY A 1 260 ? -20.809 13.216 30.261 1.00 88.44 260 GLY A O 1
ATOM 2071 N N . ASP A 1 261 ? -20.017 12.214 32.068 1.00 82.81 261 ASP A N 1
ATOM 2072 C CA . ASP A 1 261 ? -18.752 12.959 32.113 1.00 82.81 261 ASP A CA 1
ATOM 2073 C C . ASP A 1 261 ? -17.619 12.280 31.325 1.00 82.81 261 ASP A C 1
ATOM 2075 O O . ASP A 1 261 ? -16.489 12.765 31.311 1.00 82.81 261 ASP A O 1
ATOM 2079 N N . SER A 1 262 ? -17.891 11.168 30.634 1.00 86.44 262 SER A N 1
ATOM 2080 C CA . SER A 1 262 ? -16.876 10.414 29.893 1.00 86.44 262 SER A CA 1
ATOM 2081 C C . SER A 1 262 ? -17.301 10.114 28.457 1.00 86.44 262 SER A C 1
ATOM 2083 O O . SER A 1 262 ? -17.874 9.067 28.170 1.00 86.44 262 SER A O 1
ATOM 2085 N N . MET A 1 263 ? -16.937 10.997 27.520 1.00 86.75 263 MET A N 1
ATOM 2086 C CA . MET A 1 263 ? -17.231 10.804 26.089 1.00 86.75 263 MET A CA 1
ATOM 2087 C C . MET A 1 263 ? -16.738 9.457 25.555 1.00 86.75 263 MET A C 1
ATOM 2089 O O . MET A 1 263 ? -17.457 8.802 24.806 1.00 86.75 263 MET A O 1
ATOM 2093 N N . SER A 1 264 ? -15.527 9.039 25.942 1.00 87.88 264 SER A N 1
ATOM 2094 C CA . SER A 1 264 ? -14.955 7.759 25.514 1.00 87.88 264 SER A CA 1
ATOM 2095 C C . SER A 1 264 ? -15.791 6.582 26.007 1.00 87.88 264 SER A C 1
ATOM 2097 O O . SER A 1 264 ? -16.212 5.784 25.180 1.00 87.88 264 SER A O 1
ATOM 2099 N N . MET A 1 265 ? -16.118 6.520 27.306 1.00 90.75 265 MET A N 1
ATOM 2100 C CA . MET A 1 265 ? -16.911 5.403 27.842 1.00 90.75 265 MET A CA 1
ATOM 2101 C C . MET A 1 265 ? -18.323 5.371 27.270 1.00 90.75 265 MET A C 1
ATOM 2103 O O . MET A 1 265 ? -18.858 4.292 27.049 1.00 90.75 265 MET A O 1
ATOM 2107 N N . ILE A 1 266 ? -18.928 6.535 27.023 1.00 92.81 266 ILE A N 1
ATOM 2108 C CA . ILE A 1 266 ? -20.240 6.612 26.379 1.00 92.81 266 ILE A CA 1
ATOM 2109 C C . ILE A 1 266 ? -20.161 6.022 24.967 1.00 92.81 266 ILE A C 1
ATOM 2111 O O . ILE A 1 266 ? -20.997 5.195 24.606 1.00 92.81 266 ILE A O 1
ATOM 2115 N N . CYS A 1 267 ? -19.144 6.396 24.181 1.00 92.69 267 CYS A N 1
ATOM 2116 C CA . CYS A 1 267 ? -18.968 5.862 22.830 1.00 92.69 267 CYS A CA 1
ATOM 2117 C C . CYS A 1 267 ? -18.672 4.352 22.841 1.00 92.69 267 CYS A C 1
ATOM 2119 O O . CYS A 1 267 ? -19.247 3.605 22.053 1.00 92.69 267 CYS A O 1
ATOM 2121 N N . GLU A 1 268 ? -17.828 3.894 23.768 1.00 93.12 268 GLU A N 1
ATOM 2122 C CA . GLU A 1 268 ? -17.502 2.478 23.979 1.00 93.12 268 GLU A CA 1
ATOM 2123 C C . GLU A 1 268 ? -18.748 1.664 24.366 1.00 93.12 268 GLU A C 1
ATOM 2125 O O . GLU A 1 268 ? -19.010 0.621 23.767 1.00 93.12 268 GLU A O 1
ATOM 2130 N N . ALA A 1 269 ? -19.572 2.173 25.287 1.00 94.12 269 ALA A N 1
ATOM 2131 C CA . ALA A 1 269 ? -20.828 1.547 25.698 1.00 94.12 269 ALA A CA 1
ATOM 2132 C C . ALA A 1 269 ? -21.835 1.448 24.542 1.00 94.12 269 ALA A C 1
ATOM 2134 O O . ALA A 1 269 ? -22.401 0.380 24.307 1.00 94.12 269 ALA A O 1
ATOM 2135 N N . CYS A 1 270 ? -22.007 2.526 23.768 1.00 93.19 270 CYS A N 1
ATOM 2136 C CA . CYS A 1 270 ? -22.888 2.540 22.592 1.00 93.19 270 CYS A CA 1
ATOM 2137 C C . CYS A 1 270 ? -22.423 1.583 21.479 1.00 93.19 270 CYS A C 1
ATOM 2139 O O . CYS A 1 270 ? -23.206 1.227 20.599 1.00 93.19 270 CYS A O 1
ATOM 2141 N N . SER A 1 271 ? -21.164 1.146 21.515 1.00 91.19 271 SER A N 1
ATOM 2142 C CA . SER A 1 271 ? -20.594 0.214 20.536 1.00 91.19 271 SER A CA 1
ATOM 2143 C C . SER A 1 271 ? -20.830 -1.253 20.880 1.00 91.19 271 SER A C 1
ATOM 2145 O O . SER A 1 271 ? -20.676 -2.113 20.018 1.00 91.19 271 SER A O 1
ATOM 2147 N N . ALA A 1 272 ? -21.241 -1.551 22.116 1.00 90.25 272 ALA A N 1
ATOM 2148 C CA . ALA A 1 272 ? -21.517 -2.910 22.574 1.00 90.25 272 ALA A CA 1
ATOM 2149 C C . ALA A 1 272 ? -22.850 -3.486 22.046 1.00 90.25 272 ALA A C 1
ATOM 2151 O O . ALA A 1 272 ? -23.169 -4.640 22.323 1.00 90.25 272 ALA A O 1
ATOM 2152 N N . GLU A 1 273 ? -23.643 -2.697 21.307 1.00 87.19 273 GLU A N 1
ATOM 2153 C CA . GLU A 1 273 ? -24.984 -3.068 20.810 1.00 87.19 273 GLU A CA 1
ATOM 2154 C C . GLU A 1 273 ? -25.970 -3.466 21.937 1.00 87.19 273 GLU A C 1
ATOM 2156 O O . GLU A 1 273 ? -26.908 -4.238 21.725 1.00 87.19 273 GLU A O 1
ATOM 2161 N N . LYS A 1 274 ? -25.766 -2.930 23.148 1.00 91.19 274 LYS A N 1
ATOM 2162 C CA . LYS A 1 274 ? -26.609 -3.143 24.337 1.00 91.19 274 LYS A CA 1
ATOM 2163 C C . LYS A 1 274 ? -27.499 -1.926 24.623 1.00 91.19 274 LYS A C 1
ATOM 2165 O O . LYS A 1 274 ? -27.173 -0.825 24.183 1.00 91.19 274 LYS A O 1
ATOM 2170 N N . PRO A 1 275 ? -28.585 -2.085 25.404 1.00 94.88 275 PRO A N 1
ATOM 2171 C CA . PRO A 1 275 ? -29.287 -0.952 26.005 1.00 94.88 275 PRO A CA 1
ATOM 2172 C C . PRO A 1 275 ? -28.314 -0.061 26.793 1.00 94.88 275 PRO A C 1
ATOM 2174 O O . PRO A 1 275 ? -27.687 -0.540 27.740 1.00 94.88 275 PRO A O 1
ATOM 2177 N N . VAL A 1 276 ? -28.190 1.216 26.422 1.00 96.31 276 VAL A N 1
ATOM 2178 C CA . VAL A 1 276 ? -27.275 2.172 27.072 1.00 96.31 276 VAL A CA 1
ATOM 2179 C C . VAL A 1 276 ? -28.051 3.345 27.661 1.00 96.31 276 VAL A C 1
ATOM 2181 O O . VAL A 1 276 ? -28.831 4.004 26.970 1.00 96.31 276 VAL A O 1
ATOM 2184 N N . PHE A 1 277 ? -27.794 3.629 28.933 1.00 96.38 277 PHE A N 1
ATOM 2185 C CA . PHE A 1 277 ? -28.386 4.731 29.675 1.00 96.38 277 PHE A CA 1
ATOM 2186 C C . PHE A 1 277 ? -27.298 5.681 30.162 1.00 96.38 277 PHE A C 1
ATOM 2188 O O . PHE A 1 277 ? -26.350 5.265 30.828 1.00 96.38 277 PHE A O 1
ATOM 2195 N N . ILE A 1 278 ? -27.428 6.961 29.832 1.00 94.62 278 ILE A N 1
ATOM 2196 C CA . ILE A 1 278 ? -26.467 7.985 30.235 1.00 94.62 278 ILE A CA 1
ATOM 2197 C C . ILE A 1 278 ? -27.008 8.683 31.480 1.00 94.62 278 ILE A C 1
ATOM 2199 O O . ILE A 1 278 ? -28.100 9.254 31.466 1.00 94.62 278 ILE A O 1
ATOM 2203 N N . TYR A 1 279 ? -26.240 8.634 32.565 1.00 92.44 279 TYR A N 1
ATOM 2204 C CA . TYR A 1 279 ? -26.518 9.423 33.755 1.00 92.44 279 TYR A CA 1
ATOM 2205 C C . TYR A 1 279 ? -26.094 10.871 33.520 1.00 92.44 279 TYR A C 1
ATOM 2207 O O . TYR A 1 279 ? -24.901 11.192 33.479 1.00 92.44 279 TYR A O 1
ATOM 2215 N N . GLU A 1 280 ? -27.092 11.734 33.368 1.00 86.06 280 GLU A N 1
ATOM 2216 C CA . GLU A 1 280 ? -26.932 13.179 33.307 1.00 86.06 280 GLU A CA 1
ATOM 2217 C C . GLU A 1 280 ? -27.296 13.796 34.652 1.00 86.06 280 GLU A C 1
ATOM 2219 O O . GLU A 1 280 ? -28.271 13.410 35.293 1.00 86.06 280 GLU A O 1
ATOM 2224 N N . GLN A 1 281 ? -26.513 14.779 35.076 1.00 75.44 281 GLN A N 1
ATOM 2225 C CA . GLN A 1 281 ? -26.790 15.519 36.301 1.00 75.44 281 GLN A CA 1
ATOM 2226 C C . GLN A 1 281 ? -27.800 16.646 36.064 1.00 75.44 281 GLN A C 1
ATOM 2228 O O . GLN A 1 281 ? -27.791 17.304 35.019 1.00 75.44 281 GLN A O 1
ATOM 2233 N N . ASN A 1 282 ? -28.629 16.900 37.078 1.00 62.16 282 ASN A N 1
ATOM 2234 C CA . ASN A 1 282 ? -29.756 17.831 37.023 1.00 62.16 282 ASN A CA 1
ATOM 2235 C C . ASN A 1 282 ? -29.351 19.306 36.770 1.00 62.16 282 ASN A C 1
ATOM 2237 O O . ASN A 1 282 ? -30.092 20.030 36.104 1.00 62.16 282 ASN A O 1
ATOM 2241 N N . ASP A 1 283 ? -28.162 19.763 37.198 1.00 60.97 283 ASP A N 1
ATOM 2242 C CA . ASP A 1 283 ? -27.654 21.120 36.895 1.00 60.97 283 ASP A CA 1
ATOM 2243 C C . ASP A 1 283 ? -26.734 21.134 35.661 1.00 60.97 283 ASP A C 1
ATOM 2245 O O . ASP A 1 283 ? -25.526 21.403 35.704 1.00 60.97 283 ASP A O 1
ATOM 2249 N N . GLN A 1 284 ? -27.335 20.836 34.508 1.00 52.91 284 GLN A N 1
ATOM 2250 C CA . GLN A 1 284 ? -26.617 20.682 33.247 1.00 52.91 284 GLN A CA 1
ATOM 2251 C C . GLN A 1 284 ? -25.742 21.902 32.893 1.00 52.91 284 GLN A C 1
ATOM 2253 O O . GLN A 1 284 ? -24.745 21.751 32.189 1.00 52.91 284 GLN A O 1
ATOM 2258 N N . LYS A 1 285 ? -26.088 23.134 33.303 1.00 51.22 285 LYS A N 1
ATOM 2259 C CA . LYS A 1 285 ? -25.408 24.368 32.844 1.00 51.22 285 LYS A CA 1
ATOM 2260 C C . LYS A 1 285 ? -23.980 24.530 33.369 1.00 51.22 285 LYS A C 1
ATOM 2262 O O . LYS A 1 285 ? -23.192 25.189 32.694 1.00 51.22 285 LYS A O 1
ATOM 2267 N N . ARG A 1 286 ? -23.649 23.952 34.525 1.00 56.41 286 ARG A N 1
ATOM 2268 C CA . ARG A 1 286 ? -22.332 24.122 35.168 1.00 56.41 286 ARG A CA 1
ATOM 2269 C C . ARG A 1 286 ? -21.410 22.928 34.968 1.00 56.41 286 ARG A C 1
ATOM 2271 O O . ARG A 1 286 ? -20.199 23.093 34.965 1.00 56.41 286 ARG A O 1
ATOM 2278 N N . PHE A 1 287 ? -21.974 21.745 34.748 1.00 59.25 287 PHE A N 1
ATOM 2279 C CA . PHE A 1 287 ? -21.212 20.515 34.897 1.00 59.25 287 PHE A CA 1
ATOM 2280 C C . PHE A 1 287 ? -20.561 20.006 33.611 1.00 59.25 287 PHE A C 1
ATOM 2282 O O . PHE A 1 287 ? -19.374 19.672 33.588 1.00 59.25 287 PHE A O 1
ATOM 2289 N N . TYR A 1 288 ? -21.333 19.992 32.525 1.00 63.69 288 TYR A N 1
ATOM 2290 C CA . TYR A 1 288 ? -20.891 19.495 31.231 1.00 63.69 288 TYR A CA 1
ATOM 2291 C C . TYR A 1 288 ? -20.524 20.660 30.315 1.00 63.69 288 TYR A C 1
ATOM 2293 O O . TYR A 1 288 ? -21.387 21.495 30.015 1.00 63.69 288 TYR A O 1
ATOM 2301 N N . PRO A 1 289 ? -19.284 20.715 29.799 1.00 69.12 289 PRO A N 1
ATOM 2302 C CA . PRO A 1 289 ? -18.984 21.591 28.679 1.00 69.12 289 PRO A CA 1
ATOM 2303 C C . PRO A 1 289 ? -19.944 21.275 27.514 1.00 69.12 289 PRO A C 1
ATOM 2305 O O . PRO A 1 289 ? -20.326 20.120 27.319 1.00 69.12 289 PRO A O 1
ATOM 2308 N N . ASN A 1 290 ? -20.365 22.287 26.745 1.00 75.06 290 ASN A N 1
ATOM 2309 C CA . ASN A 1 290 ? -21.455 22.154 25.756 1.00 75.06 290 ASN A CA 1
ATOM 2310 C C . ASN A 1 290 ? -21.297 20.967 24.791 1.00 75.06 290 ASN A C 1
ATOM 2312 O O . ASN A 1 290 ? -22.282 20.362 24.388 1.00 75.06 290 ASN A O 1
ATOM 2316 N N . ASN A 1 291 ? -20.063 20.605 24.454 1.00 77.56 291 ASN A N 1
ATOM 2317 C CA . ASN A 1 291 ? -19.754 19.496 23.562 1.00 77.56 291 ASN A CA 1
ATOM 2318 C C . ASN A 1 291 ? -20.153 18.110 24.125 1.00 77.56 291 ASN A C 1
ATOM 2320 O O . ASN A 1 291 ? -20.451 17.222 23.338 1.00 77.56 291 ASN A O 1
ATOM 2324 N N . TYR A 1 292 ? -20.218 17.915 25.449 1.00 84.69 292 TYR A N 1
ATOM 2325 C CA . TYR A 1 292 ? -20.731 16.675 26.067 1.00 84.69 292 TYR A CA 1
ATOM 2326 C C . TYR A 1 292 ? -22.237 16.544 25.868 1.00 84.69 292 TYR A C 1
ATOM 2328 O O . TYR A 1 292 ? -22.712 15.508 25.421 1.00 84.69 292 TYR A O 1
ATOM 2336 N N . LYS A 1 293 ? -22.981 17.628 26.096 1.00 83.81 293 LYS A N 1
ATOM 2337 C CA . LYS A 1 293 ? -24.434 17.636 25.890 1.00 83.81 293 LYS A CA 1
ATOM 2338 C C . LYS A 1 293 ? -24.804 17.391 24.437 1.00 83.81 293 LYS A C 1
ATOM 2340 O O . LYS A 1 293 ? -25.729 16.640 24.166 1.00 83.81 293 LYS A O 1
ATOM 2345 N N . ILE A 1 294 ? -24.071 18.014 23.510 1.00 88.00 294 ILE A N 1
ATOM 2346 C CA . ILE A 1 294 ? -24.290 17.806 22.075 1.00 88.00 294 ILE A CA 1
ATOM 2347 C C . ILE A 1 294 ? -24.057 16.333 21.716 1.00 88.00 294 ILE A C 1
ATOM 2349 O O . ILE A 1 294 ? -24.853 15.780 20.966 1.00 88.00 294 ILE A O 1
ATOM 2353 N N . LEU A 1 295 ? -23.029 15.685 22.287 1.00 89.69 295 LEU A N 1
ATOM 2354 C CA . LEU A 1 295 ? -22.839 14.241 22.130 1.00 89.69 295 LEU A CA 1
ATOM 2355 C C . LEU A 1 295 ? -24.022 13.456 22.707 1.00 89.69 295 LEU A C 1
ATOM 2357 O O . LEU A 1 295 ? -24.580 12.627 22.010 1.00 89.69 295 LEU A O 1
ATOM 2361 N N . HIS A 1 296 ? -24.438 13.696 23.951 1.00 90.94 296 HIS A N 1
ATOM 2362 C CA . HIS A 1 296 ? -25.542 12.928 24.540 1.00 90.94 296 HIS A CA 1
ATOM 2363 C C . HIS A 1 296 ? -26.814 13.032 23.694 1.00 90.94 296 HIS A C 1
ATOM 2365 O O . HIS A 1 296 ? -27.399 12.016 23.328 1.00 90.94 296 HIS A O 1
ATOM 2371 N N . HIS A 1 297 ? -27.185 14.257 23.310 1.00 90.44 297 HIS A N 1
ATOM 2372 C CA . HIS A 1 297 ? -28.340 14.503 22.455 1.00 90.44 297 HIS A CA 1
ATOM 2373 C C . HIS A 1 297 ? -28.223 13.808 21.098 1.00 90.44 297 HIS A C 1
ATOM 2375 O O . HIS A 1 297 ? -29.194 13.185 20.678 1.00 90.44 297 HIS A O 1
ATOM 2381 N N . SER A 1 298 ? -27.058 13.843 20.440 1.00 91.12 298 SER A N 1
ATOM 2382 C CA . SER A 1 298 ? -26.894 13.165 19.149 1.00 91.12 298 SER A CA 1
ATOM 2383 C C . SER A 1 298 ? -27.053 11.645 19.267 1.00 91.12 298 SER A C 1
ATOM 2385 O O . SER A 1 298 ? -27.613 11.017 18.372 1.00 91.12 298 SER A O 1
ATOM 2387 N N . LEU A 1 299 ? -26.634 11.048 20.387 1.00 92.50 299 LEU A N 1
ATOM 2388 C CA . LEU A 1 299 ? -26.815 9.619 20.663 1.00 92.50 299 LEU A CA 1
ATOM 2389 C C . LEU A 1 299 ? -28.273 9.252 20.964 1.00 92.50 299 LEU A C 1
ATOM 2391 O O . LEU A 1 299 ? -28.726 8.170 20.582 1.00 92.50 299 LEU A O 1
ATOM 2395 N N . TYR A 1 300 ? -29.007 10.145 21.633 1.00 93.31 300 TYR A N 1
ATOM 2396 C CA . TYR A 1 300 ? -30.441 9.981 21.870 1.00 93.31 300 TYR A CA 1
ATOM 2397 C C . TYR A 1 300 ? -31.232 10.074 20.565 1.00 93.31 300 TYR A C 1
ATOM 2399 O O . TYR A 1 300 ? -32.063 9.211 20.294 1.00 93.31 300 TYR A O 1
ATOM 2407 N N . GLU A 1 301 ? -30.939 11.074 19.730 1.00 91.25 301 GLU A N 1
ATOM 2408 C CA . GLU A 1 301 ? -31.567 11.252 18.414 1.00 91.25 301 GLU A CA 1
ATOM 2409 C C . GLU A 1 301 ? -31.256 10.090 17.466 1.00 91.25 301 GLU A C 1
ATOM 2411 O O . GLU A 1 301 ? -32.130 9.644 16.726 1.00 91.25 301 GLU A O 1
ATOM 2416 N N . ALA A 1 302 ? -30.036 9.551 17.527 1.00 90.06 302 ALA A N 1
ATOM 2417 C CA . ALA A 1 302 ? -29.649 8.364 16.773 1.00 90.06 302 ALA A CA 1
ATOM 2418 C C . ALA A 1 302 ? -30.268 7.062 17.319 1.00 90.06 302 ALA A C 1
ATOM 2420 O O . ALA A 1 302 ? -30.104 6.012 16.702 1.00 90.06 302 ALA A O 1
ATOM 2421 N N . GLY A 1 303 ? -30.957 7.094 18.466 1.00 92.12 303 GLY A N 1
ATOM 2422 C CA . GLY A 1 303 ? -31.594 5.915 19.052 1.00 92.12 303 GLY A CA 1
ATOM 2423 C C . GLY A 1 303 ? -30.597 4.845 19.503 1.00 92.12 303 GLY A C 1
ATOM 2424 O O . GLY A 1 303 ? -30.890 3.654 19.387 1.00 92.12 303 GLY A O 1
ATOM 2425 N N . ILE A 1 304 ? -29.412 5.252 19.978 1.00 92.88 304 ILE A N 1
ATOM 2426 C CA . ILE A 1 304 ? -28.348 4.348 20.464 1.00 92.88 304 ILE A CA 1
ATOM 2427 C C . ILE A 1 304 ? -28.002 4.539 21.945 1.00 92.88 304 ILE A C 1
ATOM 2429 O O . ILE A 1 304 ? -27.350 3.680 22.532 1.00 92.88 304 ILE A O 1
ATOM 2433 N N . ALA A 1 305 ? -28.529 5.587 22.580 1.00 94.88 305 ALA A N 1
ATOM 2434 C CA . ALA A 1 305 ? -28.563 5.736 24.033 1.00 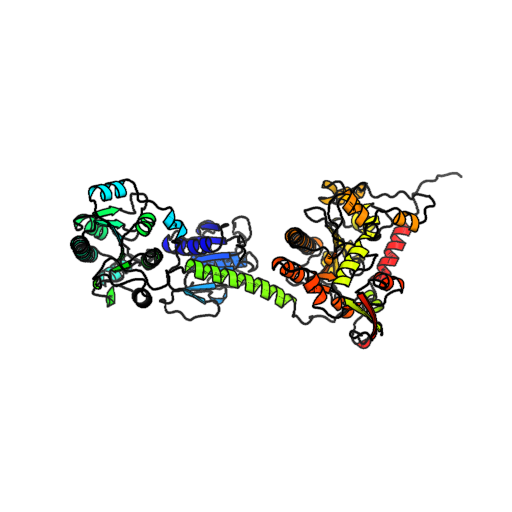94.88 305 ALA A CA 1
ATOM 2435 C C . ALA A 1 305 ? -29.884 6.376 24.488 1.00 94.88 305 ALA A C 1
ATOM 2437 O O . ALA A 1 305 ? -30.648 6.891 23.669 1.00 94.88 305 ALA A O 1
ATOM 2438 N N . LYS A 1 306 ? -30.142 6.382 25.798 1.00 95.19 306 LYS A N 1
ATOM 2439 C CA . LYS A 1 306 ? -31.241 7.133 26.429 1.00 95.19 306 LYS A CA 1
ATOM 2440 C C . LYS A 1 306 ? -30.776 7.833 27.711 1.00 95.19 306 LYS A C 1
ATOM 2442 O O . LYS A 1 306 ? -29.860 7.324 28.357 1.00 95.19 306 LYS A O 1
ATOM 2447 N N . PRO A 1 307 ? -31.400 8.947 28.130 1.00 94.44 307 PRO A N 1
ATOM 2448 C CA . PRO A 1 307 ? -31.187 9.484 29.472 1.00 94.44 307 PRO A CA 1
ATOM 2449 C C . PRO A 1 307 ? -31.583 8.445 30.525 1.00 94.44 307 PRO A C 1
ATOM 2451 O O . PRO A 1 307 ? -32.627 7.802 30.374 1.00 94.44 307 PRO A O 1
ATOM 2454 N N . LEU A 1 308 ? -30.802 8.296 31.598 1.00 93.75 308 LEU A N 1
ATOM 2455 C CA . LEU A 1 308 ? -31.123 7.363 32.686 1.00 93.75 308 LEU A CA 1
ATOM 2456 C C . LEU A 1 308 ? -32.518 7.626 33.267 1.00 93.75 308 LEU A C 1
ATOM 2458 O O . LEU A 1 308 ? -33.285 6.691 33.453 1.00 93.75 308 LEU A O 1
ATOM 2462 N N . ASP A 1 309 ? -32.886 8.894 33.440 1.00 89.12 309 ASP A N 1
ATOM 2463 C CA . ASP A 1 309 ? -34.176 9.298 34.018 1.00 89.12 309 ASP A CA 1
ATOM 2464 C C . ASP A 1 309 ? -35.382 9.007 33.105 1.00 89.12 309 ASP A C 1
ATOM 2466 O O . ASP A 1 309 ? -36.528 9.124 33.526 1.00 89.12 309 ASP A O 1
ATOM 2470 N N . SER A 1 310 ? -35.145 8.614 31.849 1.00 87.31 310 SER A N 1
ATOM 2471 C CA . SER A 1 310 ? -36.203 8.215 30.908 1.00 87.31 310 SER A CA 1
ATOM 2472 C C . SER A 1 310 ? -36.501 6.712 30.927 1.00 87.31 310 SER A C 1
ATOM 2474 O O . SER A 1 310 ? -37.294 6.224 30.115 1.00 87.31 310 SER A O 1
ATOM 2476 N N . ILE A 1 311 ? -35.833 5.954 31.801 1.00 86.69 311 ILE A N 1
ATOM 2477 C CA . ILE A 1 311 ? -35.963 4.504 31.840 1.00 86.69 311 ILE A CA 1
ATOM 2478 C C . ILE A 1 311 ? -37.359 4.082 32.306 1.00 86.69 311 ILE A C 1
ATOM 2480 O O . ILE A 1 311 ? -37.834 4.442 33.373 1.00 86.69 311 ILE A O 1
ATOM 2484 N N . ASN A 1 312 ? -38.021 3.292 31.468 1.00 82.50 312 ASN A N 1
ATOM 2485 C CA . ASN A 1 312 ? -39.282 2.614 31.782 1.00 82.50 312 ASN A CA 1
ATOM 2486 C C . ASN A 1 312 ? -39.233 1.111 31.453 1.00 82.50 312 ASN A C 1
ATOM 2488 O O . ASN A 1 312 ? -40.165 0.365 31.737 1.00 82.50 312 ASN A O 1
ATOM 2492 N N . ARG A 1 313 ? -38.146 0.672 30.808 1.00 85.69 313 ARG A N 1
ATOM 2493 C CA . ARG A 1 313 ? -37.799 -0.719 30.521 1.00 85.69 313 ARG A CA 1
ATOM 2494 C C . ARG A 1 313 ? -36.285 -0.824 30.359 1.00 85.69 313 ARG A C 1
ATOM 2496 O O . ARG A 1 313 ? -35.689 -0.002 29.660 1.00 85.69 313 ARG A O 1
ATOM 2503 N N . LEU A 1 314 ? -35.672 -1.854 30.941 1.00 84.00 314 LEU A N 1
ATOM 2504 C CA . LEU A 1 314 ? -34.253 -2.150 30.699 1.00 84.00 314 LEU A CA 1
ATOM 2505 C C . LEU A 1 314 ? -34.004 -2.644 29.275 1.00 84.00 314 LEU A C 1
ATOM 2507 O O . LEU A 1 314 ? -33.014 -2.273 28.651 1.00 84.00 314 LEU A O 1
ATOM 2511 N N . GLU A 1 315 ? -34.893 -3.494 28.763 1.00 80.38 315 GLU A N 1
ATOM 2512 C CA . GLU A 1 315 ? -34.710 -4.132 27.466 1.00 80.38 315 GLU A CA 1
ATOM 2513 C C . GLU A 1 315 ? -35.215 -3.229 26.342 1.00 80.38 315 GLU A C 1
ATOM 2515 O O . GLU A 1 315 ? -36.412 -2.979 26.176 1.00 80.38 315 GLU A O 1
ATOM 2520 N N . TRP A 1 316 ? -34.280 -2.751 25.533 1.00 89.38 316 TRP A N 1
ATOM 2521 C CA . TRP A 1 316 ? -34.560 -2.153 24.241 1.00 89.38 316 TRP A CA 1
ATOM 2522 C C . TRP A 1 316 ? -33.380 -2.413 23.311 1.00 89.38 316 TRP A C 1
ATOM 2524 O O . TRP A 1 316 ? -32.241 -2.545 23.751 1.00 89.38 316 TRP A O 1
ATOM 2534 N N . LYS A 1 317 ? -33.647 -2.525 22.015 1.00 85.12 317 LYS A N 1
ATOM 2535 C CA . LYS A 1 317 ? -32.589 -2.717 21.032 1.00 85.12 317 LYS A CA 1
ATOM 2536 C C . LYS A 1 317 ? -32.217 -1.356 20.443 1.00 85.12 317 LYS A C 1
ATOM 2538 O O . LYS A 1 317 ? -33.140 -0.671 20.004 1.00 85.12 317 LYS A O 1
ATOM 2543 N N . PRO A 1 318 ? -30.929 -0.974 20.419 1.00 86.00 318 PRO A N 1
ATOM 2544 C CA . PRO A 1 318 ? -30.477 0.179 19.650 1.00 86.00 318 PRO A CA 1
ATOM 2545 C C . PRO A 1 318 ? -30.990 0.114 18.208 1.00 86.00 318 PRO A C 1
ATOM 2547 O O . PRO A 1 318 ? -30.820 -0.904 17.534 1.00 86.00 318 PRO A O 1
ATOM 2550 N N . GLU A 1 319 ? -31.675 1.169 17.769 1.00 81.62 319 GLU A N 1
ATOM 2551 C CA . GLU A 1 319 ? -32.259 1.261 16.421 1.00 81.62 319 GLU A CA 1
ATOM 2552 C C . GLU A 1 319 ? -31.250 1.844 15.425 1.00 81.62 319 GLU A C 1
ATOM 2554 O O . GLU A 1 319 ? -31.241 1.475 14.249 1.00 81.62 319 GLU A O 1
ATOM 2559 N N . GLY A 1 320 ? -30.370 2.726 15.907 1.00 78.25 320 GLY A N 1
ATOM 2560 C CA . GLY A 1 320 ? -29.283 3.302 15.129 1.00 78.25 320 GLY A CA 1
ATOM 2561 C C . GLY A 1 320 ? -28.076 2.379 14.979 1.00 78.25 320 GLY A C 1
ATOM 2562 O O . GLY A 1 320 ? -27.908 1.374 15.671 1.00 78.25 320 GLY A O 1
ATOM 2563 N N . LYS A 1 321 ? -27.192 2.754 14.053 1.00 83.00 321 LYS A N 1
ATOM 2564 C CA . LYS A 1 321 ? -25.917 2.069 13.834 1.00 83.00 321 LYS A CA 1
ATOM 2565 C C . LYS A 1 321 ? -24.987 2.310 15.028 1.00 83.00 321 LYS A C 1
ATOM 2567 O O . LYS A 1 321 ? -24.790 3.457 15.423 1.00 83.00 321 LYS A O 1
ATOM 2572 N N . ALA A 1 322 ? -24.382 1.243 15.551 1.00 82.25 322 ALA A N 1
ATOM 2573 C CA . ALA A 1 322 ? -23.359 1.339 16.589 1.00 82.25 322 ALA A CA 1
ATOM 2574 C C . ALA A 1 322 ? -22.213 2.275 16.167 1.00 82.25 322 ALA A C 1
ATOM 2576 O O . ALA A 1 322 ? -21.799 2.293 15.000 1.00 82.25 322 ALA A O 1
ATOM 2577 N N . ILE A 1 323 ? -21.695 3.042 17.127 1.00 84.12 323 ILE A N 1
ATOM 2578 C CA . ILE A 1 323 ? -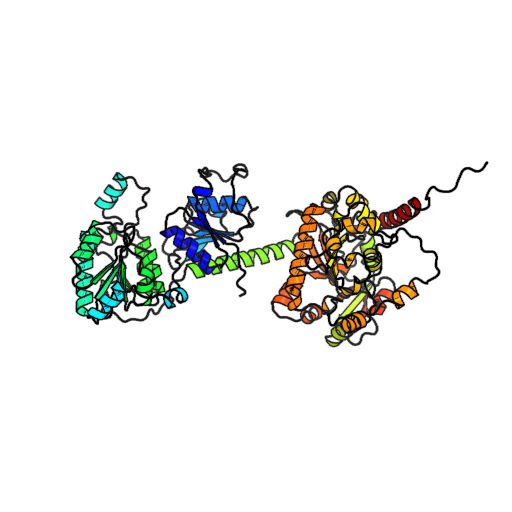20.583 3.961 16.885 1.00 84.12 323 ILE A CA 1
ATOM 2579 C C . ILE A 1 323 ? -19.356 3.145 16.496 1.00 84.12 323 ILE A C 1
ATOM 2581 O O . ILE A 1 323 ? -18.993 2.169 17.141 1.00 84.12 323 ILE A O 1
ATOM 2585 N N . ASN A 1 324 ? -18.699 3.544 15.413 1.00 86.75 324 ASN A N 1
ATOM 2586 C CA . ASN A 1 324 ? -17.417 2.965 15.037 1.00 86.75 324 ASN A CA 1
ATOM 2587 C C . ASN A 1 324 ? -16.562 4.013 14.324 1.00 86.75 324 ASN A C 1
ATOM 2589 O O . ASN A 1 324 ? -16.168 3.866 13.161 1.00 86.75 324 ASN A O 1
ATOM 2593 N N . SER A 1 325 ? -16.296 5.111 15.037 1.00 90.69 325 SER A N 1
ATOM 2594 C CA . SER A 1 325 ? -15.474 6.211 14.530 1.00 90.69 325 SER A CA 1
ATOM 2595 C C . SER A 1 325 ? -14.081 5.734 14.115 1.00 90.69 325 SER A C 1
ATOM 2597 O O . SER A 1 325 ? -13.528 6.252 13.153 1.00 90.69 325 SER A O 1
ATOM 2599 N N . ALA A 1 326 ? -13.517 4.721 14.785 1.00 92.94 326 ALA A N 1
ATOM 2600 C CA . ALA A 1 326 ? -12.218 4.158 14.418 1.00 92.94 326 ALA A CA 1
ATOM 2601 C C . ALA A 1 326 ? -12.222 3.588 12.989 1.00 92.94 326 ALA A C 1
ATOM 2603 O O . ALA A 1 326 ? -11.368 3.947 12.178 1.00 92.94 326 ALA A O 1
ATOM 2604 N N . THR A 1 327 ? -13.237 2.789 12.646 1.00 90.69 327 THR A N 1
ATOM 2605 C CA . THR A 1 327 ? -13.405 2.240 11.290 1.00 90.69 327 THR A CA 1
ATOM 2606 C C . THR A 1 327 ? -13.729 3.330 10.272 1.00 90.69 327 THR A C 1
ATOM 2608 O O . THR A 1 327 ? -13.202 3.309 9.159 1.00 90.69 327 THR A O 1
ATOM 2611 N N . GLN A 1 328 ? -14.550 4.318 10.642 1.00 91.81 328 GLN A N 1
ATOM 2612 C CA . GLN A 1 328 ? -14.847 5.472 9.786 1.00 91.81 328 GLN A CA 1
ATOM 2613 C C . GLN A 1 328 ? -13.563 6.225 9.399 1.00 91.81 328 GLN A C 1
ATOM 2615 O O . GLN A 1 328 ? -13.339 6.518 8.222 1.00 91.81 328 GLN A O 1
ATOM 2620 N N . ILE A 1 329 ? -12.698 6.498 10.378 1.00 94.50 329 ILE A N 1
ATOM 2621 C CA . ILE A 1 329 ? -11.413 7.169 10.164 1.00 94.50 329 ILE A CA 1
ATOM 2622 C C . ILE A 1 329 ? -10.480 6.282 9.332 1.00 94.50 329 ILE A C 1
ATOM 2624 O O . ILE A 1 329 ? -9.907 6.765 8.357 1.00 94.50 329 ILE A O 1
ATOM 2628 N N . ALA A 1 330 ? -10.352 4.993 9.665 1.00 93.81 330 ALA A N 1
ATOM 2629 C CA . ALA A 1 330 ? -9.507 4.054 8.928 1.00 93.81 330 ALA A CA 1
ATOM 2630 C C . ALA A 1 330 ? -9.896 3.974 7.442 1.00 93.81 330 ALA A C 1
ATOM 2632 O O . ALA A 1 330 ? -9.032 4.065 6.571 1.00 93.81 330 ALA A O 1
ATOM 2633 N N . ASN A 1 331 ? -11.194 3.912 7.132 1.00 92.06 331 ASN A N 1
ATOM 2634 C CA . ASN A 1 331 ? -11.683 3.940 5.752 1.00 92.06 331 ASN A CA 1
ATOM 2635 C C . ASN A 1 331 ? -11.308 5.238 5.035 1.00 92.06 331 ASN A C 1
ATOM 2637 O O . ASN A 1 331 ? -10.867 5.198 3.889 1.00 92.06 331 ASN A O 1
ATOM 2641 N N . LYS A 1 332 ? -11.384 6.386 5.717 1.00 93.69 332 LYS A N 1
ATOM 2642 C CA . LYS A 1 332 ? -10.937 7.650 5.126 1.00 93.69 332 LYS A CA 1
ATOM 2643 C C . LYS A 1 332 ? -9.437 7.674 4.850 1.00 93.69 332 LYS A C 1
ATOM 2645 O O . LYS A 1 332 ? -9.010 8.224 3.837 1.00 93.69 332 LYS A O 1
ATOM 2650 N N . ILE A 1 333 ? -8.635 7.091 5.736 1.00 94.69 333 ILE A N 1
ATOM 2651 C CA . ILE A 1 333 ? -7.190 6.964 5.530 1.00 94.69 333 ILE A CA 1
ATOM 2652 C C . ILE A 1 333 ? -6.914 6.101 4.293 1.00 94.69 333 ILE A C 1
ATOM 2654 O O . ILE A 1 333 ? -6.127 6.524 3.447 1.00 94.69 333 ILE A O 1
ATOM 2658 N N . ARG A 1 334 ? -7.606 4.961 4.136 1.00 92.50 334 ARG A N 1
ATOM 2659 C CA . ARG A 1 334 ? -7.519 4.118 2.929 1.00 92.50 334 ARG A CA 1
ATOM 2660 C C . ARG A 1 334 ? -7.859 4.912 1.667 1.00 92.50 334 ARG A C 1
ATOM 2662 O O . ARG A 1 334 ? -7.037 4.967 0.760 1.00 92.50 334 ARG A O 1
ATOM 2669 N N . GLU A 1 335 ? -8.979 5.638 1.660 1.00 89.62 335 GLU A N 1
ATOM 2670 C CA . GLU A 1 335 ? -9.360 6.502 0.531 1.00 89.62 335 GLU A CA 1
ATOM 2671 C C . GLU A 1 335 ? -8.297 7.561 0.199 1.00 89.62 335 GLU A C 1
ATOM 2673 O O . GLU A 1 335 ? -8.104 7.907 -0.965 1.00 89.62 335 GLU A O 1
ATOM 2678 N N . LEU A 1 336 ? -7.638 8.145 1.206 1.00 87.75 336 LEU A N 1
ATOM 2679 C CA . LEU A 1 336 ? -6.592 9.150 0.994 1.00 87.75 336 LEU A CA 1
ATOM 2680 C C . LEU A 1 336 ? -5.320 8.543 0.405 1.00 87.75 336 LEU A C 1
ATOM 2682 O O . LEU A 1 336 ? -4.674 9.198 -0.414 1.00 87.75 336 LEU A O 1
ATOM 2686 N N . ILE A 1 337 ? -4.964 7.329 0.823 1.00 85.50 337 ILE A N 1
ATOM 2687 C CA . ILE A 1 337 ? -3.845 6.573 0.257 1.00 85.50 337 ILE A CA 1
ATOM 2688 C C . ILE A 1 337 ? -4.166 6.222 -1.195 1.00 85.50 337 ILE A C 1
ATOM 2690 O O . ILE A 1 337 ? -3.412 6.617 -2.075 1.00 85.50 337 ILE A O 1
ATOM 2694 N N . GLU A 1 338 ? -5.334 5.639 -1.462 1.00 80.69 338 GLU A N 1
ATOM 2695 C CA . GLU A 1 338 ? -5.793 5.312 -2.817 1.00 80.69 338 GLU A CA 1
ATOM 2696 C C . GLU A 1 338 ? -5.845 6.557 -3.711 1.00 80.69 338 GLU A C 1
ATOM 2698 O O . GLU A 1 338 ? -5.312 6.569 -4.813 1.00 80.69 338 GLU A O 1
ATOM 2703 N N . LYS A 1 339 ? -6.419 7.671 -3.238 1.00 72.38 339 LYS A N 1
ATOM 2704 C CA . LYS A 1 339 ? -6.439 8.929 -4.003 1.00 72.38 339 LYS A CA 1
ATOM 2705 C C . LYS A 1 339 ? -5.049 9.492 -4.240 1.00 72.38 339 LYS A C 1
ATOM 2707 O O . LYS A 1 339 ? -4.861 10.161 -5.254 1.00 72.38 339 LYS A O 1
ATOM 2712 N N . ARG A 1 340 ? -4.099 9.301 -3.321 1.00 67.06 340 ARG A N 1
ATOM 2713 C CA . ARG A 1 340 ? -2.700 9.703 -3.511 1.00 67.06 340 ARG A CA 1
ATOM 2714 C C . ARG A 1 340 ? -2.015 8.819 -4.537 1.00 67.06 340 ARG A C 1
ATOM 2716 O O . ARG A 1 340 ? -1.340 9.391 -5.379 1.00 67.06 340 ARG A O 1
ATOM 2723 N N . GLU A 1 341 ? -2.235 7.511 -4.505 1.00 61.69 341 GLU A N 1
ATOM 2724 C CA . GLU A 1 341 ? -1.762 6.560 -5.518 1.00 61.69 341 GLU A CA 1
ATOM 2725 C C . GLU A 1 341 ? -2.330 6.959 -6.896 1.00 61.69 341 GLU A C 1
ATOM 2727 O O . GLU A 1 341 ? -1.573 7.351 -7.780 1.00 61.69 341 GLU A O 1
ATOM 2732 N N . ILE A 1 342 ? -3.653 7.133 -7.003 1.00 44.25 342 ILE A N 1
ATOM 2733 C CA . ILE A 1 342 ? -4.357 7.571 -8.226 1.00 44.25 342 ILE A CA 1
ATOM 2734 C C . ILE A 1 342 ? -3.946 8.984 -8.681 1.00 44.25 342 ILE A C 1
ATOM 2736 O O . ILE A 1 342 ? -3.920 9.290 -9.873 1.00 44.25 342 ILE A O 1
ATOM 2740 N N . SER A 1 343 ? -3.672 9.913 -7.759 1.00 42.72 343 SER A N 1
ATOM 2741 C CA . SER A 1 343 ? -3.259 11.285 -8.104 1.00 42.72 343 SER A CA 1
ATOM 2742 C C . SER A 1 343 ? -1.781 11.371 -8.447 1.00 42.72 343 SER A C 1
ATOM 2744 O O . SER A 1 343 ? -1.417 12.213 -9.261 1.00 42.72 343 SER A O 1
ATOM 2746 N N . GLN A 1 344 ? -0.933 10.537 -7.847 1.00 39.97 344 GLN A N 1
ATOM 2747 C CA . GLN A 1 344 ? 0.441 10.339 -8.288 1.00 39.97 344 GLN A CA 1
ATOM 2748 C C . GLN A 1 344 ? 0.392 9.782 -9.710 1.00 39.97 344 GLN A C 1
ATOM 2750 O O . GLN A 1 344 ? 0.855 10.474 -10.612 1.00 39.97 344 GLN A O 1
ATOM 2755 N N . GLU A 1 345 ? -0.332 8.689 -9.952 1.00 35.19 345 GLU A N 1
ATOM 2756 C CA . GLU A 1 345 ? -0.595 8.118 -11.284 1.00 35.19 345 GLU A CA 1
ATOM 2757 C C . GLU A 1 345 ? -1.128 9.157 -12.293 1.00 35.19 345 GLU A C 1
ATOM 2759 O O . GLU A 1 345 ? -0.590 9.300 -13.387 1.00 35.19 345 GLU A O 1
ATOM 2764 N N . LYS A 1 346 ? -2.121 9.987 -11.938 1.00 32.19 346 LYS A N 1
ATOM 2765 C CA . LYS A 1 346 ? -2.651 11.047 -12.829 1.00 32.19 346 LYS A CA 1
ATOM 2766 C C . LYS A 1 346 ? -1.707 12.239 -13.027 1.00 32.19 346 LYS A C 1
ATOM 2768 O O . LYS A 1 346 ? -1.762 12.896 -14.072 1.00 32.19 346 LYS A O 1
ATOM 2773 N N . LYS A 1 347 ? -0.845 12.549 -12.055 1.00 33.06 347 LYS A N 1
ATOM 2774 C CA . LYS A 1 347 ? 0.175 13.608 -12.157 1.00 33.06 347 LYS A CA 1
ATOM 2775 C C . LYS A 1 347 ? 1.361 13.158 -13.014 1.00 33.06 347 LYS A C 1
ATOM 2777 O O . LYS A 1 347 ? 1.980 14.021 -13.634 1.00 33.06 347 LYS A O 1
ATOM 2782 N N . TYR A 1 348 ? 1.594 11.848 -13.120 1.00 36.00 348 TYR A N 1
ATOM 2783 C CA . TYR A 1 348 ? 2.476 11.233 -14.117 1.00 36.00 348 TYR A CA 1
ATOM 2784 C C . TYR A 1 348 ? 1.875 11.246 -15.541 1.00 36.00 348 TYR A C 1
ATOM 2786 O O . TYR A 1 348 ? 2.623 11.205 -16.508 1.00 36.00 348 TYR A O 1
ATOM 2794 N N . ILE A 1 349 ? 0.551 11.424 -15.697 1.00 38.25 349 ILE A N 1
ATOM 2795 C CA . ILE A 1 349 ? -0.146 11.412 -17.005 1.00 38.25 349 ILE A CA 1
ATOM 2796 C C . ILE A 1 349 ? -0.350 12.818 -17.630 1.00 38.25 349 ILE A C 1
ATOM 2798 O O . ILE A 1 349 ? -0.678 12.922 -18.810 1.00 38.25 349 ILE A O 1
ATOM 2802 N N . SER A 1 350 ? -0.167 13.934 -16.905 1.00 31.70 350 SER A N 1
ATOM 2803 C CA . SER A 1 350 ? -0.545 15.268 -17.437 1.00 31.70 350 SER A CA 1
ATOM 2804 C C . SER A 1 350 ? 0.369 16.444 -17.067 1.00 31.70 350 SER A C 1
ATOM 2806 O O . SER A 1 350 ? -0.080 17.484 -16.577 1.00 31.70 350 SER A O 1
ATOM 2808 N N . ARG A 1 351 ? 1.665 16.358 -17.380 1.00 34.94 351 ARG A N 1
ATOM 2809 C CA . ARG A 1 351 ? 2.528 17.550 -17.420 1.00 34.94 351 ARG A CA 1
ATOM 2810 C C . ARG A 1 351 ? 2.990 17.852 -18.841 1.00 34.94 351 ARG A C 1
ATOM 2812 O O . ARG A 1 351 ? 3.563 17.015 -19.522 1.00 34.94 351 ARG A O 1
ATOM 2819 N N . LYS A 1 352 ? 2.730 19.086 -19.295 1.00 34.00 352 LYS A N 1
ATOM 2820 C CA . LYS A 1 352 ? 3.361 19.630 -20.506 1.00 34.00 352 LYS A CA 1
ATOM 2821 C C . LYS A 1 352 ? 4.881 19.665 -20.280 1.00 34.00 352 LYS A C 1
ATOM 2823 O O . LYS A 1 352 ? 5.297 20.223 -19.258 1.00 34.00 352 LYS A O 1
ATOM 2828 N N . PRO A 1 353 ? 5.699 19.143 -21.210 1.00 36.06 353 PRO A N 1
ATOM 2829 C CA . PRO A 1 353 ? 7.143 19.075 -21.030 1.00 36.06 353 PRO A CA 1
ATOM 2830 C C . PRO A 1 353 ? 7.735 20.482 -20.882 1.00 36.06 353 PRO A C 1
ATOM 2832 O O . PRO A 1 353 ? 7.483 21.376 -21.691 1.00 36.06 353 PRO A O 1
ATOM 2835 N N . LYS A 1 354 ? 8.538 20.686 -19.830 1.00 41.78 354 LYS A N 1
ATOM 2836 C CA . LYS A 1 354 ? 9.216 21.962 -19.521 1.00 41.78 354 LYS A CA 1
ATOM 2837 C C . LYS A 1 354 ? 10.482 22.222 -20.355 1.00 41.78 354 LYS A C 1
ATOM 2839 O O . LYS A 1 354 ? 11.184 23.198 -20.099 1.00 41.78 354 LYS A O 1
ATOM 2844 N N . LYS A 1 355 ? 10.793 21.395 -21.355 1.00 47.50 355 LYS A N 1
ATOM 2845 C CA . LYS A 1 355 ? 11.941 21.569 -22.261 1.00 47.50 355 LYS A CA 1
ATOM 2846 C C . LYS A 1 355 ? 11.526 21.244 -23.697 1.00 47.50 355 LYS A C 1
ATOM 2848 O O . LYS A 1 355 ? 10.586 20.485 -23.913 1.00 47.50 355 LYS A O 1
ATOM 2853 N N . SER A 1 356 ? 12.206 21.845 -24.677 1.00 50.44 356 SER A N 1
ATOM 2854 C CA . SER A 1 356 ? 12.013 21.537 -26.100 1.00 50.44 356 SER A CA 1
ATOM 2855 C C . SER A 1 356 ? 12.084 20.025 -26.319 1.00 50.44 356 SER A C 1
ATOM 2857 O O . SER A 1 356 ? 13.091 19.425 -25.952 1.00 50.44 356 SER A O 1
ATOM 2859 N N . VAL A 1 357 ? 11.040 19.434 -26.902 1.00 54.62 357 VAL A N 1
ATOM 2860 C CA . VAL A 1 357 ? 10.951 17.995 -27.184 1.00 54.62 357 VAL A CA 1
ATOM 2861 C C . VAL A 1 357 ? 12.073 17.599 -28.149 1.00 54.62 357 VAL A C 1
ATOM 2863 O O . VAL A 1 357 ? 12.131 18.104 -29.272 1.00 54.62 357 VAL A O 1
ATOM 2866 N N . VAL A 1 358 ? 12.973 16.720 -27.705 1.00 66.56 358 VAL A N 1
ATOM 2867 C CA . VAL A 1 358 ? 14.051 16.149 -28.526 1.00 66.56 358 VAL A CA 1
ATOM 2868 C C . VAL A 1 358 ? 13.781 14.657 -28.680 1.00 66.56 358 VAL A C 1
ATOM 2870 O O . VAL A 1 358 ? 14.034 13.879 -27.764 1.00 66.56 358 VAL A O 1
ATOM 2873 N N . ILE A 1 359 ? 13.257 14.261 -29.840 1.00 69.12 359 ILE A N 1
ATOM 2874 C CA . ILE A 1 359 ? 13.094 12.848 -30.206 1.00 69.12 359 ILE A CA 1
ATOM 2875 C C . ILE A 1 359 ? 14.419 12.366 -30.822 1.00 69.12 359 ILE A C 1
ATOM 2877 O O . ILE A 1 359 ? 14.976 13.078 -31.667 1.00 69.12 359 ILE A O 1
ATOM 2881 N N . PRO A 1 360 ? 14.940 11.180 -30.452 1.00 70.50 360 PRO A N 1
ATOM 2882 C CA . PRO A 1 360 ? 16.140 10.625 -31.074 1.00 70.50 360 PRO A CA 1
ATOM 2883 C C . PRO A 1 360 ? 16.024 10.544 -32.605 1.00 70.50 360 PRO A C 1
ATOM 2885 O O . PRO A 1 360 ? 14.994 10.136 -33.144 1.00 70.50 360 PRO A O 1
ATOM 2888 N N . GLU A 1 361 ? 17.098 10.885 -33.326 1.00 70.50 361 GLU A N 1
ATOM 2889 C CA . GLU A 1 361 ? 17.123 10.860 -34.801 1.00 70.50 361 GLU A CA 1
ATOM 2890 C C . GLU A 1 361 ? 16.788 9.468 -35.367 1.00 70.50 361 GLU A C 1
ATOM 2892 O O . GLU A 1 361 ? 16.154 9.333 -36.411 1.00 70.50 361 GLU A O 1
ATOM 2897 N N . THR A 1 362 ? 17.181 8.425 -34.644 1.00 68.94 362 THR A N 1
ATOM 2898 C CA . THR A 1 362 ? 16.920 7.018 -34.961 1.00 68.94 362 THR A CA 1
ATOM 2899 C C . THR A 1 362 ? 15.428 6.710 -34.958 1.00 68.94 362 THR A C 1
ATOM 2901 O O . THR A 1 362 ? 14.897 6.174 -35.931 1.00 68.94 362 THR A O 1
ATOM 2904 N N . THR A 1 363 ? 14.736 7.128 -33.901 1.00 76.12 363 THR A N 1
ATOM 2905 C CA . THR A 1 363 ? 13.286 7.027 -33.768 1.00 76.12 363 THR A CA 1
ATOM 2906 C C . THR A 1 363 ? 12.589 7.838 -34.853 1.00 76.12 363 THR A C 1
ATOM 2908 O O . THR A 1 363 ? 11.681 7.321 -35.499 1.00 76.12 363 THR A O 1
ATOM 2911 N N . MET A 1 364 ? 13.048 9.065 -35.127 1.00 76.31 364 MET A N 1
ATOM 2912 C CA . MET A 1 364 ? 12.493 9.905 -36.196 1.00 76.31 364 MET A CA 1
ATOM 2913 C C . MET A 1 364 ? 12.622 9.253 -37.579 1.00 76.31 364 MET A C 1
ATOM 2915 O O . MET A 1 364 ? 11.660 9.258 -38.340 1.00 76.31 364 MET A O 1
ATOM 2919 N N . LYS A 1 365 ? 13.775 8.655 -37.908 1.00 79.62 365 LYS A N 1
ATOM 2920 C CA . LYS A 1 365 ? 13.987 7.964 -39.195 1.00 79.62 365 LYS A CA 1
ATOM 2921 C C . LYS A 1 365 ? 13.030 6.793 -39.403 1.00 79.62 365 LYS A C 1
ATOM 2923 O O . LYS A 1 365 ? 12.621 6.545 -40.530 1.00 79.62 365 LYS A O 1
ATOM 2928 N N . VAL A 1 366 ? 12.704 6.074 -38.332 1.00 79.75 366 VAL A N 1
ATOM 2929 C CA . VAL A 1 366 ? 11.870 4.866 -38.397 1.00 79.75 366 VAL A CA 1
ATOM 2930 C C . VAL A 1 366 ? 10.379 5.189 -38.296 1.00 79.75 366 VAL A C 1
ATOM 2932 O O . VAL A 1 366 ? 9.574 4.537 -38.952 1.00 79.75 366 VAL A O 1
ATOM 2935 N N . CYS A 1 367 ? 10.003 6.169 -37.475 1.00 80.12 367 CYS A N 1
ATOM 2936 C CA . CYS A 1 367 ? 8.606 6.412 -37.113 1.00 80.12 367 CYS A CA 1
ATOM 2937 C C . CYS A 1 367 ? 7.963 7.593 -37.844 1.00 80.12 367 CYS A C 1
ATOM 2939 O O . CYS A 1 367 ? 6.739 7.666 -37.913 1.00 80.12 367 CYS A O 1
ATOM 2941 N N . ASN A 1 368 ? 8.760 8.514 -38.392 1.00 83.56 368 ASN A N 1
ATOM 2942 C CA . ASN A 1 368 ? 8.261 9.719 -39.052 1.00 83.56 368 ASN A CA 1
ATOM 2943 C C . ASN A 1 368 ? 8.237 9.575 -40.585 1.00 83.56 368 ASN A C 1
ATOM 2945 O O . ASN A 1 368 ? 8.775 10.414 -41.312 1.00 83.56 368 ASN A O 1
ATOM 2949 N N . THR A 1 369 ? 7.673 8.466 -41.067 1.00 86.62 369 THR A N 1
ATOM 2950 C CA . THR A 1 369 ? 7.464 8.148 -42.490 1.00 86.62 369 THR A CA 1
ATOM 2951 C C . THR A 1 369 ? 6.048 8.514 -42.927 1.00 86.62 369 THR A C 1
ATOM 2953 O O . THR A 1 369 ? 5.140 8.501 -42.101 1.00 86.62 369 THR A O 1
ATOM 2956 N N . GLU A 1 370 ? 5.833 8.808 -44.215 1.00 85.75 370 GLU A N 1
ATOM 2957 C CA . GLU A 1 370 ? 4.508 9.199 -44.741 1.00 85.75 370 GLU A CA 1
ATOM 2958 C C . GLU A 1 370 ? 3.422 8.146 -44.495 1.00 85.75 370 GLU A C 1
ATOM 2960 O O . GLU A 1 370 ? 2.276 8.494 -44.213 1.00 85.75 370 GLU A O 1
ATOM 2965 N N . ASN A 1 371 ? 3.804 6.870 -44.548 1.00 89.06 371 ASN A N 1
ATOM 2966 C CA . ASN A 1 371 ? 2.930 5.734 -44.285 1.00 89.06 371 ASN A CA 1
ATOM 2967 C C . ASN A 1 371 ? 3.377 4.975 -43.030 1.00 89.06 371 ASN A C 1
ATOM 2969 O O . ASN A 1 371 ? 4.563 4.963 -42.683 1.00 89.06 371 ASN A O 1
ATOM 2973 N N . CYS A 1 372 ? 2.425 4.318 -42.375 1.00 88.06 372 CYS A N 1
ATOM 2974 C CA . CYS A 1 372 ? 2.628 3.381 -41.275 1.00 88.06 372 CYS A CA 1
ATOM 2975 C C . CYS A 1 372 ? 1.813 2.100 -41.521 1.00 88.06 372 CYS A C 1
ATOM 2977 O O . CYS A 1 372 ? 0.944 2.078 -42.392 1.00 88.06 372 CYS A O 1
ATOM 2979 N N . ALA A 1 373 ? 2.086 1.041 -40.766 1.00 89.62 373 ALA A N 1
ATOM 2980 C CA . ALA A 1 373 ? 1.230 -0.136 -40.756 1.00 89.62 373 ALA A CA 1
ATOM 2981 C C . ALA A 1 373 ? 0.114 0.037 -39.721 1.00 89.62 373 ALA A C 1
ATOM 2983 O O . ALA A 1 373 ? 0.412 0.401 -38.582 1.00 89.62 373 ALA A O 1
ATOM 2984 N N . THR A 1 374 ? -1.128 -0.242 -40.102 1.00 89.31 374 THR A N 1
ATOM 2985 C CA . THR A 1 374 ? -2.269 -0.407 -39.198 1.00 89.31 374 THR A CA 1
ATOM 2986 C C . THR A 1 374 ? -2.452 -1.884 -38.889 1.00 89.31 374 THR A C 1
ATOM 2988 O O . THR A 1 374 ? -2.319 -2.723 -39.777 1.00 89.31 374 THR A O 1
ATOM 2991 N N . ILE A 1 375 ? -2.708 -2.209 -37.626 1.00 92.12 375 ILE A N 1
ATOM 2992 C CA . ILE A 1 375 ? -2.838 -3.584 -37.148 1.00 92.12 375 ILE A CA 1
ATOM 2993 C C . ILE A 1 375 ? -4.124 -3.693 -36.337 1.00 92.12 375 ILE A C 1
ATOM 2995 O O . ILE A 1 375 ? -4.316 -2.947 -35.374 1.00 92.12 375 ILE A O 1
ATOM 2999 N N . GLU A 1 376 ? -4.981 -4.631 -36.716 1.00 93.50 376 GLU A N 1
ATOM 3000 C CA . GLU A 1 376 ? -6.216 -4.955 -36.005 1.00 93.50 376 GLU A CA 1
ATOM 3001 C C . GLU A 1 376 ? -6.185 -6.403 -35.531 1.00 93.50 376 GLU A C 1
ATOM 3003 O O . GLU A 1 376 ? -5.709 -7.299 -36.236 1.00 93.50 376 GLU A O 1
ATOM 3008 N N . PHE A 1 377 ? -6.725 -6.632 -34.337 1.00 95.19 377 PHE A N 1
ATOM 3009 C CA . PHE A 1 377 ? -6.760 -7.944 -33.710 1.00 95.19 377 PHE A CA 1
ATOM 3010 C C . PHE A 1 377 ? -8.196 -8.377 -33.441 1.00 95.19 377 PHE A C 1
ATOM 3012 O O . PHE A 1 377 ? -9.010 -7.625 -32.908 1.00 95.19 377 PHE A O 1
ATOM 3019 N N . THR A 1 378 ? -8.481 -9.634 -33.756 1.00 96.62 378 THR A N 1
ATOM 3020 C CA . THR A 1 378 ? -9.616 -10.378 -33.200 1.00 96.62 378 THR A CA 1
ATOM 3021 C C . THR A 1 378 ? -9.135 -11.245 -32.037 1.00 96.62 378 THR A C 1
ATOM 3023 O O . THR A 1 378 ? -7.935 -11.482 -31.895 1.00 96.62 378 THR A O 1
ATOM 3026 N N . GLN A 1 379 ? -10.055 -11.785 -31.233 1.00 97.00 379 GLN A N 1
ATOM 3027 C CA . GLN A 1 379 ? -9.697 -12.752 -30.187 1.00 97.00 379 GLN A CA 1
ATOM 3028 C C . GLN A 1 379 ? -8.984 -13.992 -30.761 1.00 97.00 379 GLN A C 1
ATOM 3030 O O . GLN A 1 379 ? -8.000 -14.460 -30.197 1.00 97.00 379 GLN A O 1
ATOM 3035 N N . GLU A 1 380 ? -9.440 -14.498 -31.914 1.00 97.62 380 GLU A N 1
ATOM 3036 C CA . GLU A 1 380 ? -8.756 -15.577 -32.643 1.00 97.62 380 GLU A CA 1
ATOM 3037 C C . GLU A 1 380 ? -7.343 -15.146 -33.073 1.00 97.62 380 GLU A C 1
ATOM 3039 O O . GLU A 1 380 ? -6.392 -15.913 -32.941 1.00 97.62 380 GLU A O 1
ATOM 3044 N N . GLY A 1 381 ? -7.194 -13.897 -33.520 1.00 97.12 381 GLY A N 1
ATOM 3045 C CA . GLY A 1 381 ? -5.906 -13.314 -33.885 1.00 97.12 381 GLY A CA 1
ATOM 3046 C C . GLY A 1 381 ? -4.908 -13.256 -32.733 1.00 97.12 381 GLY A C 1
ATOM 3047 O O . GLY A 1 381 ? -3.746 -13.594 -32.940 1.00 97.12 381 GLY A O 1
ATOM 3048 N N . LEU A 1 382 ? -5.344 -12.870 -31.528 1.00 97.38 382 LEU A N 1
ATOM 3049 C CA . LEU A 1 382 ? -4.474 -12.849 -30.345 1.00 97.38 382 LEU A CA 1
ATOM 3050 C C . LEU A 1 382 ? -4.005 -14.255 -29.965 1.00 97.38 382 LEU A C 1
ATOM 3052 O O . LEU A 1 382 ? -2.809 -14.455 -29.760 1.00 97.38 382 LEU A O 1
ATOM 3056 N N . ASN A 1 383 ? -4.911 -15.237 -29.973 1.00 97.31 383 ASN A N 1
ATOM 3057 C CA . ASN A 1 383 ? -4.567 -16.634 -29.700 1.00 97.31 383 ASN A CA 1
ATOM 3058 C C . ASN A 1 383 ? -3.538 -17.162 -30.716 1.00 97.31 383 ASN A C 1
ATOM 3060 O O . ASN A 1 383 ? -2.506 -17.713 -30.335 1.00 97.31 383 ASN A O 1
ATOM 3064 N N . ASN A 1 384 ? -3.783 -16.940 -32.011 1.00 97.62 384 ASN A N 1
ATOM 3065 C CA . ASN A 1 384 ? -2.883 -17.382 -33.078 1.00 97.62 384 ASN A CA 1
ATOM 3066 C C . ASN A 1 384 ? -1.528 -16.659 -33.039 1.00 97.62 384 ASN A C 1
ATOM 3068 O O . ASN A 1 384 ? -0.499 -17.260 -33.346 1.00 97.62 384 ASN A O 1
ATOM 3072 N N . LEU A 1 385 ? -1.506 -15.380 -32.652 1.00 96.38 385 LEU A N 1
ATOM 3073 C CA . LEU A 1 385 ? -0.267 -14.632 -32.455 1.00 96.38 385 LEU A CA 1
ATOM 3074 C C . LEU A 1 385 ? 0.532 -15.169 -31.259 1.00 96.38 385 LEU A C 1
ATOM 3076 O O . LEU A 1 385 ? 1.748 -15.306 -31.370 1.00 96.38 385 LEU A O 1
ATOM 3080 N N . GLY A 1 386 ? -0.138 -15.525 -30.158 1.00 96.50 386 GLY A N 1
ATOM 3081 C CA . GLY A 1 386 ? 0.481 -16.206 -29.018 1.00 96.50 386 GLY A CA 1
ATOM 3082 C C . GLY A 1 386 ? 1.163 -17.513 -29.430 1.00 96.50 386 GLY A C 1
ATOM 3083 O O . GLY A 1 386 ? 2.342 -17.715 -29.144 1.00 96.50 386 GLY A O 1
ATOM 3084 N N . GLU A 1 387 ? 0.472 -18.355 -30.203 1.00 96.38 387 GLU A N 1
ATOM 3085 C CA . GLU A 1 387 ? 1.058 -19.587 -30.751 1.00 96.38 387 GLU A CA 1
ATOM 3086 C C . GLU A 1 387 ? 2.227 -19.316 -31.705 1.00 96.38 387 GLU A C 1
ATOM 3088 O O . GLU A 1 387 ? 3.231 -20.029 -31.673 1.00 96.38 387 GLU A O 1
ATOM 3093 N N . LYS A 1 388 ? 2.151 -18.260 -32.524 1.00 95.75 388 LYS A N 1
ATOM 3094 C CA . LYS A 1 388 ? 3.260 -17.871 -33.404 1.00 95.75 388 LYS A CA 1
ATOM 3095 C C . LYS A 1 388 ? 4.484 -17.403 -32.616 1.00 95.75 388 LYS A C 1
ATOM 3097 O O . LYS A 1 388 ? 5.602 -17.729 -33.007 1.00 95.75 388 LYS A O 1
ATOM 3102 N N . TYR A 1 389 ? 4.311 -16.700 -31.493 1.00 96.38 389 TYR A N 1
ATOM 3103 C CA . TYR A 1 389 ? 5.438 -16.365 -30.616 1.00 96.38 389 TYR A CA 1
ATOM 3104 C C . TYR A 1 389 ? 6.117 -17.615 -30.044 1.00 96.38 389 TYR A C 1
ATOM 3106 O O . TYR A 1 389 ? 7.344 -17.657 -30.009 1.00 96.38 389 TYR A O 1
ATOM 3114 N N . ARG A 1 390 ? 5.365 -18.668 -29.692 1.00 96.19 390 ARG A N 1
ATOM 3115 C CA . ARG A 1 390 ? 5.944 -19.940 -29.213 1.00 96.19 390 ARG A CA 1
ATOM 3116 C C . ARG A 1 390 ? 6.801 -20.663 -30.263 1.00 96.19 390 ARG A C 1
ATOM 3118 O O . ARG A 1 390 ? 7.615 -21.512 -29.908 1.00 96.19 390 ARG A O 1
ATOM 3125 N N . GLN A 1 391 ? 6.659 -20.329 -31.546 1.00 94.50 391 GLN A N 1
ATOM 3126 C CA . GLN A 1 391 ? 7.489 -20.880 -32.627 1.00 94.50 391 GLN A CA 1
ATOM 3127 C C . GLN A 1 391 ? 8.850 -20.179 -32.762 1.00 94.50 391 GLN A C 1
ATOM 3129 O O . GLN A 1 391 ? 9.733 -20.690 -33.454 1.00 94.50 391 GLN A O 1
ATOM 3134 N N . VAL A 1 392 ? 9.043 -19.025 -32.112 1.00 92.94 392 VAL A N 1
ATOM 3135 C CA . VAL A 1 392 ? 10.326 -18.310 -32.122 1.00 92.94 392 VAL A CA 1
ATOM 3136 C C . VAL A 1 392 ? 11.381 -19.122 -31.370 1.00 92.94 392 VAL A C 1
ATOM 3138 O O . VAL A 1 392 ? 11.076 -19.801 -30.390 1.00 92.94 392 VAL A O 1
ATOM 3141 N N . ARG A 1 393 ? 12.630 -19.076 -31.843 1.00 91.25 393 ARG A N 1
ATOM 3142 C CA . ARG A 1 393 ? 13.764 -19.809 -31.263 1.00 91.25 393 ARG A CA 1
ATOM 3143 C C . ARG A 1 393 ? 14.566 -18.938 -30.298 1.00 91.25 393 ARG A C 1
ATOM 3145 O O . ARG A 1 393 ? 15.044 -17.871 -30.681 1.00 91.25 393 ARG A O 1
ATOM 3152 N N . GLY A 1 394 ? 14.763 -19.437 -29.077 1.00 88.44 394 GLY A N 1
ATOM 3153 C CA . GLY A 1 394 ? 15.580 -18.797 -28.042 1.00 88.44 394 GLY A CA 1
ATOM 3154 C C . GLY A 1 394 ? 15.124 -17.388 -27.632 1.00 88.44 394 GLY A C 1
ATOM 3155 O O . GLY A 1 394 ? 13.936 -17.096 -27.549 1.00 88.44 394 GLY A O 1
ATOM 3156 N N . VAL A 1 395 ? 16.100 -16.520 -27.350 1.00 90.25 395 VAL A N 1
ATOM 3157 C CA . VAL A 1 395 ? 15.927 -15.097 -26.991 1.00 90.25 395 VAL A CA 1
ATOM 3158 C C . VAL A 1 395 ? 16.491 -14.192 -28.089 1.00 90.25 395 VAL A C 1
ATOM 3160 O O . VAL A 1 395 ? 17.281 -14.656 -28.918 1.00 90.25 395 VAL A O 1
ATOM 3163 N N . PRO A 1 396 ? 16.166 -12.882 -28.093 1.00 90.12 396 PRO A N 1
ATOM 3164 C CA . PRO A 1 396 ? 16.784 -11.927 -29.004 1.00 90.12 396 PRO A CA 1
ATOM 3165 C C . PRO A 1 396 ? 18.307 -12.055 -29.041 1.00 90.12 396 PRO A C 1
ATOM 3167 O O . PRO A 1 396 ? 18.959 -12.162 -28.003 1.00 90.12 396 PRO A O 1
ATOM 3170 N N . LYS A 1 397 ? 18.888 -11.994 -30.242 1.00 86.44 397 LYS A N 1
ATOM 3171 C CA . LYS A 1 397 ? 20.313 -12.280 -30.467 1.00 86.44 397 LYS A CA 1
ATOM 3172 C C . LYS A 1 397 ? 21.248 -11.536 -29.506 1.00 86.44 397 LYS A C 1
ATOM 3174 O O . LYS A 1 397 ? 22.139 -12.138 -28.930 1.00 86.44 397 LYS A O 1
ATOM 3179 N N . PHE A 1 398 ? 21.035 -10.238 -29.300 1.00 87.00 398 PHE A N 1
ATOM 3180 C CA . PHE A 1 398 ? 21.890 -9.434 -28.419 1.00 87.00 398 PHE A CA 1
ATOM 3181 C C . PHE A 1 398 ? 21.809 -9.856 -26.942 1.00 87.00 398 PHE A C 1
ATOM 3183 O O . PHE A 1 398 ? 22.776 -9.661 -26.210 1.00 87.00 398 PHE A O 1
ATOM 3190 N N . ILE A 1 399 ? 20.683 -10.438 -26.511 1.00 92.69 399 ILE A N 1
ATOM 3191 C CA . ILE A 1 399 ? 20.531 -11.045 -25.185 1.00 92.69 399 ILE A CA 1
ATOM 3192 C C . ILE A 1 399 ? 21.269 -12.375 -25.140 1.00 92.69 399 ILE A C 1
ATOM 3194 O O . ILE A 1 399 ? 22.061 -12.578 -24.227 1.00 92.69 399 ILE A O 1
ATOM 3198 N N . HIS A 1 400 ? 21.067 -13.240 -26.139 1.00 89.69 400 HIS A N 1
ATOM 3199 C CA . HIS A 1 400 ? 21.800 -14.501 -26.262 1.00 89.69 400 HIS A CA 1
ATOM 3200 C C . HIS A 1 400 ? 23.322 -14.263 -26.219 1.00 89.69 400 HIS A C 1
ATOM 3202 O O . HIS A 1 400 ? 24.032 -14.863 -25.417 1.00 89.69 400 HIS A O 1
ATOM 3208 N N . ASP A 1 401 ? 23.831 -13.335 -27.030 1.00 88.19 401 ASP A N 1
ATOM 3209 C CA . ASP A 1 401 ? 25.255 -13.002 -27.056 1.00 88.19 401 ASP A CA 1
ATOM 3210 C C . ASP A 1 401 ? 25.742 -12.483 -25.686 1.00 88.19 401 ASP A C 1
ATOM 3212 O O . ASP A 1 401 ? 26.846 -12.811 -25.262 1.00 88.19 401 ASP A O 1
ATOM 3216 N N . PHE A 1 402 ? 24.924 -11.702 -24.964 1.00 92.12 402 PHE A N 1
ATOM 3217 C CA . PHE A 1 402 ? 25.268 -11.216 -23.623 1.00 92.12 402 PHE A CA 1
ATOM 3218 C C . PHE A 1 402 ? 25.323 -12.338 -22.578 1.00 92.12 402 PHE A C 1
ATOM 3220 O O . PHE A 1 402 ? 26.308 -12.427 -21.850 1.00 92.12 402 PHE A O 1
ATOM 3227 N N . ILE A 1 403 ? 24.311 -13.211 -22.506 1.00 91.94 403 ILE A N 1
ATOM 3228 C CA . ILE A 1 403 ? 24.278 -14.287 -21.498 1.00 91.94 403 ILE A CA 1
ATOM 3229 C C . ILE A 1 403 ? 25.385 -15.330 -21.722 1.00 91.94 403 ILE A C 1
ATOM 3231 O O . ILE A 1 403 ? 25.858 -15.946 -20.772 1.00 91.94 403 ILE A O 1
ATOM 3235 N N . HIS A 1 404 ? 25.857 -15.484 -22.960 1.00 89.50 404 HIS A N 1
ATOM 3236 C CA . HIS A 1 404 ? 27.022 -16.310 -23.290 1.00 89.50 404 HIS A CA 1
ATOM 3237 C C . HIS A 1 404 ? 28.365 -15.577 -23.159 1.00 89.50 404 HIS A C 1
ATOM 3239 O O . HIS A 1 404 ? 29.404 -16.160 -23.470 1.00 89.50 404 HIS A O 1
ATOM 3245 N N . LEU A 1 405 ? 28.354 -14.320 -22.705 1.00 88.88 405 LEU A N 1
ATOM 3246 C CA . LEU A 1 405 ? 29.524 -13.451 -22.605 1.00 88.88 405 LEU A CA 1
ATOM 3247 C C . LEU A 1 405 ? 30.355 -13.386 -23.900 1.00 88.88 405 LEU A C 1
ATOM 3249 O O . LEU A 1 405 ? 31.588 -13.364 -23.866 1.00 88.88 405 LEU A O 1
ATOM 3253 N N . ASP A 1 406 ? 29.677 -13.372 -25.051 1.00 83.44 406 ASP A N 1
ATOM 3254 C CA . ASP A 1 406 ? 30.307 -13.246 -26.365 1.00 83.44 406 ASP A CA 1
ATOM 3255 C C . ASP A 1 406 ? 30.842 -11.820 -26.530 1.00 83.44 406 ASP A C 1
ATOM 3257 O O . ASP A 1 406 ? 30.072 -10.858 -26.521 1.00 83.44 406 ASP A O 1
ATOM 3261 N N . TYR A 1 407 ? 32.155 -11.677 -26.727 1.00 77.50 407 TYR A N 1
ATOM 3262 C CA . TYR A 1 407 ? 32.829 -10.384 -26.893 1.00 77.50 407 TYR A CA 1
ATOM 3263 C C . TYR A 1 407 ? 32.267 -9.531 -28.049 1.00 77.50 407 TYR A C 1
ATOM 3265 O O . TYR A 1 407 ? 32.492 -8.320 -28.088 1.00 77.50 407 TYR A O 1
ATOM 3273 N N . LYS A 1 408 ? 31.528 -10.132 -28.996 1.00 75.94 408 LYS A N 1
ATOM 3274 C CA . LYS A 1 408 ? 30.820 -9.418 -30.071 1.00 75.94 408 LYS A CA 1
ATOM 3275 C C . LYS A 1 408 ? 29.554 -8.709 -29.599 1.00 75.94 408 LYS A C 1
ATOM 3277 O O . LYS A 1 408 ? 29.060 -7.828 -30.307 1.00 75.94 408 LYS A O 1
ATOM 3282 N N . SER A 1 409 ? 29.019 -9.073 -28.435 1.00 83.62 409 SER A N 1
ATOM 3283 C CA . SER A 1 409 ? 27.863 -8.399 -27.861 1.00 83.62 409 SER A CA 1
ATOM 3284 C C . SER A 1 409 ? 28.207 -6.942 -27.537 1.00 83.62 409 SER A C 1
ATOM 3286 O O . SER A 1 409 ? 29.225 -6.662 -26.896 1.00 83.62 409 SER A O 1
ATOM 3288 N N . PRO A 1 410 ? 27.336 -5.986 -27.904 1.00 77.19 410 PRO A N 1
ATOM 3289 C CA . PRO A 1 410 ? 27.567 -4.573 -27.620 1.00 77.19 410 PRO A CA 1
ATOM 3290 C C . PRO A 1 410 ? 27.573 -4.243 -26.120 1.00 77.19 410 PRO A C 1
ATOM 3292 O O . PRO A 1 410 ? 27.961 -3.140 -25.736 1.00 77.19 410 PRO A O 1
ATOM 3295 N N . TYR A 1 411 ? 27.128 -5.175 -25.278 1.00 90.06 411 TYR A N 1
ATOM 3296 C CA . TYR A 1 411 ? 27.009 -4.996 -23.838 1.00 90.06 411 TYR A CA 1
ATOM 3297 C C . TYR A 1 411 ? 28.268 -5.388 -23.063 1.00 90.06 411 TYR A C 1
ATOM 3299 O O . TYR A 1 411 ? 28.451 -4.894 -21.956 1.00 90.06 411 TYR A O 1
ATOM 3307 N N . ILE A 1 412 ? 29.163 -6.207 -23.626 1.00 88.94 412 ILE A N 1
ATOM 3308 C CA . ILE A 1 412 ? 30.321 -6.738 -22.884 1.00 88.94 412 ILE A CA 1
ATOM 3309 C C . ILE A 1 412 ? 31.308 -5.641 -22.503 1.00 88.94 412 ILE A C 1
ATOM 3311 O O . ILE A 1 412 ? 31.667 -5.518 -21.338 1.00 88.94 412 ILE A O 1
ATOM 3315 N N . ALA A 1 413 ? 31.640 -4.749 -23.435 1.00 83.81 413 ALA A N 1
ATOM 3316 C CA . ALA A 1 413 ? 32.511 -3.610 -23.140 1.00 83.81 413 ALA A CA 1
ATOM 3317 C C . ALA A 1 413 ? 31.910 -2.635 -22.104 1.00 83.81 413 ALA A C 1
ATOM 3319 O O . ALA A 1 413 ? 32.634 -1.844 -21.497 1.00 83.81 413 ALA A O 1
ATOM 3320 N N . ILE A 1 414 ? 30.583 -2.646 -21.934 1.00 91.19 414 ILE A N 1
ATOM 3321 C CA . ILE A 1 414 ? 29.887 -1.850 -20.918 1.00 91.19 414 ILE A CA 1
ATOM 3322 C C . ILE A 1 414 ? 29.939 -2.585 -19.585 1.00 91.19 414 ILE A C 1
ATOM 3324 O O . ILE A 1 414 ? 30.276 -1.958 -18.591 1.00 91.19 414 ILE A O 1
ATOM 3328 N N . LEU A 1 415 ? 29.676 -3.894 -19.573 1.00 92.50 415 LEU A N 1
ATOM 3329 C CA . LEU A 1 415 ? 29.764 -4.745 -18.389 1.00 92.50 415 LEU A CA 1
ATOM 3330 C C . LEU A 1 415 ? 31.152 -4.666 -17.743 1.00 92.50 415 LEU A C 1
ATOM 3332 O O . LEU A 1 415 ? 31.247 -4.493 -16.537 1.00 92.50 415 LEU A O 1
ATOM 3336 N N . GLU A 1 416 ? 32.223 -4.704 -18.539 1.00 89.06 416 GLU A N 1
ATOM 3337 C CA . GLU A 1 416 ? 33.600 -4.600 -18.032 1.00 89.06 416 GLU A CA 1
ATOM 3338 C C . GLU A 1 416 ? 33.906 -3.257 -17.359 1.00 89.06 416 GLU A C 1
ATOM 3340 O O . GLU A 1 416 ? 34.696 -3.189 -16.421 1.00 89.06 416 GLU A O 1
ATOM 3345 N N . LYS A 1 417 ? 33.323 -2.164 -17.863 1.00 89.88 417 LYS A N 1
ATOM 3346 C CA . LYS A 1 417 ? 33.624 -0.801 -17.394 1.00 89.88 417 LYS A CA 1
ATOM 3347 C C . LYS A 1 417 ? 32.660 -0.302 -16.328 1.00 89.88 417 LYS A C 1
ATOM 3349 O O . LYS A 1 417 ? 33.026 0.566 -15.537 1.00 89.88 417 LYS A O 1
ATOM 3354 N N . LYS A 1 418 ? 31.415 -0.757 -16.414 1.00 94.06 418 LYS A N 1
ATOM 3355 C CA . LYS A 1 418 ? 30.243 -0.273 -15.690 1.00 94.06 418 LYS A CA 1
ATOM 3356 C C . LYS A 1 418 ? 29.289 -1.424 -15.347 1.00 94.06 418 LYS A C 1
ATOM 3358 O O . LYS A 1 418 ? 28.137 -1.415 -15.799 1.00 94.06 418 LYS A O 1
ATOM 3363 N N . PRO A 1 419 ? 29.752 -2.428 -14.581 1.00 95.00 419 PRO A N 1
ATOM 3364 C CA . PRO A 1 419 ? 28.926 -3.567 -14.196 1.00 95.00 419 PRO A CA 1
ATOM 3365 C C . PRO A 1 419 ? 27.693 -3.148 -13.390 1.00 95.00 419 PRO A C 1
ATOM 3367 O O . PRO A 1 419 ? 26.649 -3.778 -13.520 1.00 95.00 419 PRO A O 1
ATOM 3370 N N . GLU A 1 420 ? 27.750 -2.026 -12.662 1.00 94.50 420 GLU A N 1
ATOM 3371 C CA . GLU A 1 420 ? 26.625 -1.486 -11.891 1.00 94.50 420 GLU A CA 1
ATOM 3372 C C . GLU A 1 420 ? 25.407 -1.097 -12.749 1.00 94.50 420 GLU A C 1
ATOM 3374 O O . GLU A 1 420 ? 24.316 -0.884 -12.225 1.00 94.50 420 GLU A O 1
ATOM 3379 N N . LEU A 1 421 ? 25.562 -0.983 -14.073 1.00 95.56 421 LEU A N 1
ATOM 3380 C CA . LEU A 1 421 ? 24.457 -0.678 -14.988 1.00 95.56 421 LEU A CA 1
ATOM 3381 C C . LEU A 1 421 ? 23.619 -1.903 -15.367 1.00 95.56 421 LEU A C 1
ATOM 3383 O O . LEU A 1 421 ? 22.603 -1.740 -16.048 1.00 95.56 421 LEU A O 1
ATOM 3387 N N . PHE A 1 422 ? 24.042 -3.090 -14.937 1.00 97.00 422 PHE A N 1
ATOM 3388 C CA . PHE A 1 422 ? 23.369 -4.354 -15.175 1.00 97.00 422 PHE A CA 1
ATOM 3389 C C . PHE A 1 422 ? 22.938 -4.971 -13.852 1.00 97.00 422 PHE A C 1
ATOM 3391 O O . PHE A 1 422 ? 23.651 -4.920 -12.851 1.00 97.00 422 PHE A O 1
ATOM 3398 N N . SER A 1 423 ? 21.773 -5.595 -13.855 1.00 96.06 423 SER A N 1
ATOM 3399 C CA . SER A 1 423 ? 21.251 -6.279 -12.681 1.00 96.06 423 SER A CA 1
ATOM 3400 C C . SER A 1 423 ? 20.263 -7.361 -13.085 1.00 96.06 423 SER A C 1
ATOM 3402 O O . SER A 1 423 ? 19.840 -7.448 -14.239 1.00 96.06 423 SER A O 1
ATOM 3404 N N . TRP A 1 424 ? 19.896 -8.187 -12.113 1.00 96.81 424 TRP A N 1
ATOM 3405 C CA . TRP A 1 424 ? 18.824 -9.158 -12.244 1.00 96.81 424 TRP A CA 1
ATOM 3406 C C . TRP A 1 424 ? 17.693 -8.835 -11.265 1.00 96.81 424 TRP A C 1
ATOM 3408 O O . TRP A 1 424 ? 17.930 -8.209 -10.222 1.00 96.81 424 TRP A O 1
ATOM 3418 N N . SER A 1 425 ? 16.472 -9.262 -11.597 1.00 93.75 425 SER A N 1
ATOM 3419 C CA . SER A 1 425 ? 15.388 -9.349 -10.614 1.00 93.75 425 SER A CA 1
ATOM 3420 C C . SER A 1 425 ? 15.789 -10.238 -9.439 1.00 93.75 425 SER A C 1
ATOM 3422 O O . SER A 1 425 ? 16.672 -11.086 -9.562 1.00 93.75 425 SER A O 1
ATOM 3424 N N . GLU A 1 426 ? 15.121 -10.077 -8.300 1.00 87.88 426 GLU A N 1
ATOM 3425 C CA . GLU A 1 426 ? 15.341 -10.900 -7.106 1.00 87.88 426 GLU A CA 1
ATOM 3426 C C . GLU A 1 426 ? 15.086 -12.387 -7.380 1.00 87.88 426 GLU A C 1
ATOM 3428 O O . GLU A 1 426 ? 15.796 -13.243 -6.860 1.00 87.88 426 GLU A O 1
ATOM 3433 N N . THR A 1 427 ? 14.127 -12.704 -8.253 1.00 86.06 427 THR A N 1
ATOM 3434 C CA . THR A 1 427 ? 13.875 -14.085 -8.698 1.00 86.06 427 THR A CA 1
ATOM 3435 C C . THR A 1 427 ? 14.922 -14.594 -9.696 1.00 86.06 427 THR A C 1
ATOM 3437 O O . THR A 1 427 ? 15.058 -15.797 -9.911 1.00 86.06 427 THR A O 1
ATOM 3440 N N . GLY A 1 428 ? 15.690 -13.683 -10.300 1.00 89.75 428 GLY A N 1
ATOM 3441 C CA . GLY A 1 428 ? 16.702 -13.974 -11.306 1.00 89.75 428 GLY A CA 1
ATOM 3442 C C . GLY A 1 428 ? 16.153 -14.251 -12.710 1.00 89.75 428 GLY A C 1
ATOM 3443 O O . GLY A 1 428 ? 16.920 -14.714 -13.555 1.00 89.75 428 GLY A O 1
ATOM 3444 N N . ASP A 1 429 ? 14.872 -13.973 -12.962 1.00 90.88 429 ASP A N 1
ATOM 3445 C CA . ASP A 1 429 ? 14.199 -14.216 -14.248 1.00 90.88 429 ASP A CA 1
ATOM 3446 C C . ASP A 1 429 ? 14.237 -13.009 -15.194 1.00 90.88 429 ASP A C 1
ATOM 3448 O O . ASP A 1 429 ? 14.009 -13.159 -16.391 1.00 90.88 429 ASP A O 1
ATOM 3452 N N . PHE A 1 430 ? 14.511 -11.802 -14.690 1.00 97.25 430 PHE A N 1
ATOM 3453 C CA . PHE A 1 430 ? 14.641 -10.603 -15.516 1.00 97.25 430 PHE A CA 1
ATOM 3454 C C . PHE A 1 430 ? 16.060 -10.070 -15.494 1.00 97.25 430 PHE A C 1
ATOM 3456 O O . PHE A 1 430 ? 16.593 -9.772 -14.430 1.00 97.25 430 PHE A O 1
ATOM 3463 N N . LEU A 1 431 ? 16.629 -9.863 -16.678 1.00 97.69 431 LEU A N 1
ATOM 3464 C CA . LEU A 1 431 ? 17.874 -9.136 -16.871 1.00 97.69 431 LEU A CA 1
ATOM 3465 C C . LEU A 1 431 ? 17.564 -7.663 -17.163 1.00 97.69 431 LEU A C 1
ATOM 3467 O O . LEU A 1 431 ? 16.918 -7.346 -18.164 1.00 97.69 431 LEU A O 1
ATOM 3471 N N . ILE A 1 432 ? 18.058 -6.761 -16.320 1.00 97.81 432 ILE A N 1
ATOM 3472 C CA . ILE A 1 432 ? 17.894 -5.311 -16.450 1.00 97.81 432 ILE A CA 1
ATOM 3473 C C . ILE A 1 432 ? 19.204 -4.711 -16.953 1.00 97.81 432 ILE A C 1
ATOM 3475 O O . ILE A 1 432 ? 20.283 -4.992 -16.432 1.00 97.81 432 ILE A O 1
ATOM 3479 N N . LEU A 1 433 ? 19.110 -3.887 -17.996 1.00 96.62 433 LEU A N 1
ATOM 3480 C CA . LEU A 1 433 ? 20.272 -3.365 -18.711 1.00 96.62 433 LEU A CA 1
ATOM 3481 C C . LEU A 1 433 ? 19.976 -2.016 -19.403 1.00 96.62 433 LEU A C 1
ATOM 3483 O O . LEU A 1 433 ? 18.810 -1.640 -19.586 1.00 96.62 433 LEU A O 1
ATOM 3487 N N . PRO A 1 434 ? 21.007 -1.263 -19.832 1.00 95.00 434 PRO A N 1
ATOM 3488 C CA . PRO A 1 434 ? 20.824 -0.028 -20.593 1.00 95.00 434 PRO A CA 1
ATOM 3489 C C . PRO A 1 434 ? 20.132 -0.259 -21.945 1.00 95.00 434 PRO A C 1
ATOM 3491 O O . PRO A 1 434 ? 20.550 -1.105 -22.740 1.00 95.00 434 PRO A O 1
ATOM 3494 N N . ASN A 1 435 ? 19.126 0.548 -22.286 1.00 92.38 435 ASN A N 1
ATOM 3495 C CA . ASN A 1 435 ? 18.483 0.464 -23.598 1.00 92.38 435 ASN A CA 1
ATOM 3496 C C . ASN A 1 435 ? 19.319 1.240 -24.633 1.00 92.38 435 ASN A C 1
ATOM 3498 O O . ASN A 1 435 ? 19.125 2.440 -24.838 1.00 92.38 435 ASN A O 1
ATOM 3502 N N . LEU A 1 436 ? 20.289 0.559 -25.258 1.00 86.69 436 LEU A N 1
ATOM 3503 C CA . LEU A 1 436 ? 21.354 1.174 -26.069 1.00 86.69 436 LEU A CA 1
ATOM 3504 C C . LEU A 1 436 ? 20.892 2.179 -27.140 1.00 86.69 436 LEU A C 1
ATOM 3506 O O . LEU A 1 436 ? 21.538 3.218 -27.273 1.00 86.69 436 LEU A O 1
ATOM 3510 N N . PRO A 1 437 ? 19.786 1.961 -27.881 1.00 81.38 437 PRO A N 1
ATOM 3511 C CA . PRO A 1 437 ? 19.276 2.950 -28.833 1.00 81.38 437 PRO A CA 1
ATOM 3512 C C . PRO A 1 437 ? 18.903 4.310 -28.219 1.00 81.38 437 PRO A C 1
ATOM 3514 O O . PRO A 1 437 ? 18.812 5.296 -28.951 1.00 81.38 437 PRO A O 1
ATOM 3517 N N . TYR A 1 438 ? 18.677 4.361 -26.905 1.00 82.31 438 TYR A N 1
ATOM 3518 C CA . TYR A 1 438 ? 18.176 5.520 -26.169 1.00 82.31 438 TYR A CA 1
ATOM 3519 C C . TYR A 1 438 ? 19.163 6.050 -25.122 1.00 82.31 438 TYR A C 1
ATOM 3521 O O . TYR A 1 438 ? 18.792 6.926 -24.348 1.00 82.31 438 TYR A O 1
ATOM 3529 N N . ILE A 1 439 ? 20.404 5.560 -25.077 1.00 84.81 439 ILE A N 1
ATOM 3530 C CA . ILE A 1 439 ? 21.402 6.008 -24.097 1.00 84.81 439 ILE A CA 1
ATOM 3531 C C . ILE A 1 439 ? 22.577 6.721 -24.775 1.00 84.81 439 ILE A C 1
ATOM 3533 O O . ILE A 1 439 ? 23.072 6.291 -25.817 1.00 84.81 439 ILE A O 1
ATOM 3537 N N . ASP A 1 440 ? 23.060 7.817 -24.180 1.00 85.19 440 ASP A N 1
ATOM 3538 C CA . ASP A 1 440 ? 24.359 8.382 -24.564 1.00 85.19 440 ASP A CA 1
ATOM 3539 C C . ASP A 1 440 ? 25.462 7.554 -23.898 1.00 85.19 440 ASP A C 1
ATOM 3541 O O . ASP A 1 440 ? 25.779 7.736 -22.721 1.00 85.19 440 ASP A O 1
ATOM 3545 N N . LEU A 1 441 ? 26.023 6.612 -24.658 1.00 82.75 441 LEU A N 1
ATOM 3546 C CA . LEU A 1 441 ? 26.977 5.635 -24.139 1.00 82.75 441 LEU A CA 1
ATOM 3547 C C . LEU A 1 441 ? 28.229 6.282 -23.530 1.00 82.75 441 LEU A C 1
ATOM 3549 O O . LEU A 1 441 ? 28.726 5.819 -22.508 1.00 82.75 441 LEU A O 1
ATOM 3553 N N . ASN A 1 442 ? 28.718 7.384 -24.104 1.00 83.19 442 ASN A N 1
ATOM 3554 C CA . ASN A 1 442 ? 29.888 8.073 -23.559 1.00 83.19 442 ASN A CA 1
ATOM 3555 C C . ASN A 1 442 ? 29.593 8.641 -22.170 1.00 83.19 442 ASN A C 1
ATOM 3557 O O . ASN A 1 442 ? 30.445 8.572 -21.286 1.00 83.19 442 ASN A O 1
ATOM 3561 N N . LYS A 1 443 ? 28.396 9.198 -21.959 1.00 87.00 443 LYS A N 1
ATOM 3562 C CA . LYS A 1 443 ? 27.989 9.654 -20.627 1.00 87.00 443 LYS A CA 1
ATOM 3563 C C . LYS A 1 443 ? 27.750 8.491 -19.678 1.00 87.00 443 LYS A C 1
ATOM 3565 O O . LYS A 1 443 ? 28.232 8.552 -18.556 1.00 87.00 443 LYS A O 1
ATOM 3570 N N . ALA A 1 444 ? 27.090 7.429 -20.138 1.00 88.00 444 ALA A N 1
ATOM 3571 C CA . ALA A 1 444 ? 26.856 6.231 -19.334 1.00 88.00 444 ALA A CA 1
ATOM 3572 C C . ALA A 1 444 ? 28.166 5.624 -18.799 1.00 88.00 444 ALA A C 1
ATOM 3574 O O . ALA A 1 444 ? 28.236 5.244 -17.636 1.00 88.00 444 ALA A O 1
ATOM 3575 N N . LEU A 1 445 ? 29.221 5.593 -19.620 1.00 87.62 445 LEU A N 1
ATOM 3576 C CA . LEU A 1 445 ? 30.521 5.042 -19.234 1.00 87.62 445 LEU A CA 1
ATOM 3577 C C . LEU A 1 445 ? 31.340 5.954 -18.310 1.00 87.62 445 LEU A C 1
ATOM 3579 O O . LEU A 1 445 ? 32.108 5.449 -17.498 1.00 87.62 445 LEU A O 1
ATOM 3583 N N . ASN A 1 446 ? 31.191 7.277 -18.415 1.00 88.38 446 ASN A N 1
ATOM 3584 C CA . ASN A 1 446 ? 31.953 8.223 -17.592 1.00 88.38 446 ASN A CA 1
ATOM 3585 C C . ASN A 1 446 ? 31.226 8.579 -16.287 1.00 88.38 446 ASN A C 1
ATOM 3587 O O . ASN A 1 446 ? 31.798 8.473 -15.206 1.00 88.38 446 ASN A O 1
ATOM 3591 N N . ASN A 1 447 ? 29.964 9.001 -16.388 1.00 92.00 447 ASN A N 1
ATOM 3592 C CA . ASN A 1 447 ? 29.127 9.398 -15.260 1.00 92.00 447 ASN A CA 1
ATOM 3593 C C . ASN A 1 447 ? 27.637 9.150 -15.583 1.00 92.00 447 ASN A C 1
ATOM 3595 O O . ASN A 1 447 ? 26.945 10.057 -16.060 1.00 92.00 447 ASN A O 1
ATOM 3599 N N . PRO A 1 448 ? 27.115 7.935 -15.332 1.00 91.88 448 PRO A N 1
ATOM 3600 C CA . PRO A 1 448 ? 25.740 7.593 -15.691 1.00 91.88 448 PRO A CA 1
ATOM 3601 C C . PRO A 1 448 ? 24.687 8.475 -15.000 1.00 91.88 448 PRO A C 1
ATOM 3603 O O . PRO A 1 448 ? 23.627 8.717 -15.576 1.00 91.88 448 PRO A O 1
ATOM 3606 N N . LYS A 1 449 ? 25.006 9.073 -13.843 1.00 94.38 449 LYS A N 1
ATOM 3607 C CA . LYS A 1 449 ? 24.130 10.029 -13.141 1.00 94.38 449 LYS A CA 1
ATOM 3608 C C . LYS A 1 449 ? 23.923 11.354 -13.876 1.00 94.38 449 LYS A C 1
ATOM 3610 O O . LYS A 1 449 ? 23.063 12.135 -13.497 1.00 94.38 449 LYS A O 1
ATOM 3615 N N . GLU A 1 450 ? 24.677 11.639 -14.936 1.00 90.56 450 GLU A N 1
ATOM 3616 C CA . GLU A 1 450 ? 24.437 12.814 -15.782 1.00 90.56 450 GLU A CA 1
ATOM 3617 C C . GLU A 1 450 ? 23.406 12.577 -16.888 1.00 90.56 450 GLU A C 1
ATOM 3619 O O . GLU A 1 450 ? 22.999 13.535 -17.555 1.00 90.56 450 GLU A O 1
ATOM 3624 N N . LEU A 1 451 ? 22.977 11.330 -17.103 1.00 89.69 451 LEU A N 1
ATOM 3625 C CA . LEU A 1 451 ? 22.009 10.993 -18.145 1.00 89.69 451 LEU A CA 1
ATOM 3626 C C . LEU A 1 451 ? 20.651 11.667 -17.903 1.00 89.69 451 LEU A C 1
ATOM 3628 O O . LEU A 1 451 ? 20.039 12.132 -18.862 1.00 89.69 451 LEU A O 1
ATOM 3632 N N . VAL A 1 452 ? 20.228 11.835 -16.643 1.00 89.00 452 VAL A N 1
ATOM 3633 C CA . VAL A 1 452 ? 18.980 12.543 -16.273 1.00 89.00 452 VAL A CA 1
ATOM 3634 C C . VAL A 1 452 ? 18.935 13.994 -16.757 1.00 89.00 452 VAL A C 1
ATOM 3636 O O . VAL A 1 452 ? 17.858 14.535 -17.002 1.00 89.00 452 VAL A O 1
ATOM 3639 N N . ASN A 1 453 ? 20.096 14.625 -16.955 1.00 85.75 453 ASN A N 1
ATOM 3640 C CA . ASN A 1 453 ? 20.192 16.017 -17.394 1.00 85.75 453 ASN A CA 1
ATOM 3641 C C . ASN A 1 453 ? 20.088 16.177 -18.918 1.00 85.75 453 ASN A C 1
ATOM 3643 O O . ASN A 1 453 ? 20.045 17.309 -19.416 1.00 85.75 453 ASN A O 1
ATOM 3647 N N . LEU A 1 454 ? 20.077 15.073 -19.673 1.00 83.12 454 LEU A N 1
ATOM 3648 C CA . LEU A 1 454 ? 20.025 15.109 -21.128 1.00 83.12 454 LEU A CA 1
ATOM 3649 C C . LEU A 1 454 ? 18.659 15.599 -21.635 1.00 83.12 454 LEU A C 1
ATOM 3651 O O . LEU A 1 454 ? 17.630 15.106 -21.182 1.00 83.12 454 LEU A O 1
ATOM 3655 N N . PRO A 1 455 ? 18.618 16.521 -22.618 1.00 74.44 455 PRO A N 1
ATOM 3656 C CA . PRO A 1 455 ? 17.361 17.012 -23.188 1.00 74.44 455 PRO A CA 1
ATOM 3657 C C . PRO A 1 455 ? 16.474 15.928 -23.812 1.00 74.44 455 PRO A C 1
ATOM 3659 O O . PRO A 1 455 ? 15.261 16.089 -23.843 1.00 74.44 455 PRO A O 1
ATOM 3662 N N . GLN A 1 456 ? 17.080 14.858 -24.332 1.00 74.94 456 GLN A N 1
ATOM 3663 C CA . GLN A 1 456 ? 16.377 13.712 -24.913 1.00 74.94 456 GLN A CA 1
ATOM 3664 C C . GLN A 1 456 ? 16.036 12.610 -23.896 1.00 74.94 456 GLN A C 1
ATOM 3666 O O . GLN A 1 456 ? 15.434 11.605 -24.274 1.00 74.94 456 GLN A O 1
ATOM 3671 N N . GLY A 1 457 ? 16.451 12.766 -22.635 1.00 87.88 457 GLY A N 1
ATOM 3672 C CA . GLY A 1 457 ? 16.347 11.718 -21.626 1.00 87.88 457 GLY A CA 1
ATOM 3673 C C . GLY A 1 457 ? 17.222 10.495 -21.921 1.00 87.88 457 GLY A C 1
ATOM 3674 O O . GLY A 1 457 ? 18.189 10.570 -22.686 1.00 87.88 457 GLY A O 1
ATOM 3675 N N . PHE A 1 458 ? 16.875 9.365 -21.309 1.00 91.12 458 PHE A N 1
ATOM 3676 C CA . PHE A 1 458 ? 17.454 8.050 -21.601 1.00 91.12 458 PHE A CA 1
ATOM 3677 C C . PHE A 1 458 ? 16.443 6.925 -21.333 1.00 91.12 458 PHE A C 1
ATOM 3679 O O . PHE A 1 458 ? 15.313 7.195 -20.923 1.00 91.12 458 PHE A O 1
ATOM 3686 N N . ALA A 1 459 ? 16.815 5.668 -21.587 1.00 92.81 459 ALA A N 1
ATOM 3687 C CA . ALA A 1 459 ? 15.989 4.526 -21.204 1.00 92.81 459 ALA A CA 1
ATOM 3688 C C . ALA A 1 459 ? 16.808 3.318 -20.725 1.00 92.81 459 ALA A C 1
ATOM 3690 O O . ALA A 1 459 ? 17.936 3.091 -21.173 1.00 92.81 459 ALA A O 1
ATOM 3691 N N . THR A 1 460 ? 16.198 2.522 -19.853 1.00 96.50 460 THR A N 1
ATOM 3692 C CA . THR A 1 460 ? 16.622 1.171 -19.468 1.00 96.50 460 THR A CA 1
ATOM 3693 C C . THR A 1 460 ? 15.559 0.163 -19.907 1.00 96.50 460 THR A C 1
ATOM 3695 O O . THR A 1 460 ? 14.473 0.539 -20.364 1.00 96.50 460 THR A O 1
ATOM 3698 N N . ILE A 1 461 ? 15.896 -1.123 -19.871 1.00 96.56 461 ILE A N 1
ATOM 3699 C CA . ILE A 1 461 ? 14.998 -2.194 -20.297 1.00 96.56 461 ILE A CA 1
ATOM 3700 C C . ILE A 1 461 ? 15.224 -3.444 -19.446 1.00 96.56 461 ILE A C 1
ATOM 3702 O O . ILE A 1 461 ? 16.368 -3.775 -19.136 1.00 96.56 461 ILE A O 1
ATOM 3706 N N . ALA A 1 462 ? 14.139 -4.120 -19.078 1.00 98.19 462 ALA A N 1
ATOM 3707 C CA . ALA A 1 462 ? 14.157 -5.412 -18.400 1.00 98.19 462 ALA A CA 1
ATOM 3708 C C . ALA A 1 462 ? 13.670 -6.499 -19.363 1.00 98.19 462 ALA A C 1
ATOM 3710 O O . ALA A 1 462 ? 12.604 -6.346 -19.957 1.00 98.19 462 ALA A O 1
ATOM 3711 N N . TRP A 1 463 ? 14.433 -7.578 -19.517 1.00 97.94 463 TRP A N 1
ATOM 3712 C CA . TRP A 1 463 ? 14.136 -8.705 -20.402 1.00 97.94 463 TRP A CA 1
ATOM 3713 C C . TRP A 1 463 ? 13.896 -9.967 -19.584 1.00 97.94 463 TRP A C 1
ATOM 3715 O O . TRP A 1 463 ? 14.763 -10.343 -18.801 1.00 97.94 463 TRP A O 1
ATOM 3725 N N . TYR A 1 464 ? 12.762 -10.634 -19.792 1.00 97.56 464 TYR A N 1
ATOM 3726 C CA . TYR A 1 464 ? 12.516 -11.961 -19.235 1.00 97.56 464 TYR A CA 1
ATOM 3727 C C . TYR A 1 464 ? 13.424 -12.998 -19.905 1.00 97.56 464 TYR A C 1
ATOM 3729 O O . TYR A 1 464 ? 13.478 -13.078 -21.140 1.00 97.56 464 TYR A O 1
ATOM 3737 N N . ILE A 1 465 ? 14.110 -13.792 -19.085 1.00 95.50 465 ILE A N 1
ATOM 3738 C CA . ILE A 1 465 ? 14.993 -14.885 -19.475 1.00 95.50 465 ILE A CA 1
ATOM 3739 C C . ILE A 1 465 ? 14.528 -16.154 -18.768 1.00 95.50 465 ILE A C 1
ATOM 3741 O O . ILE A 1 465 ? 14.676 -16.304 -17.558 1.00 95.50 465 ILE A O 1
ATOM 3745 N N . HIS A 1 466 ? 13.992 -17.095 -19.537 1.00 94.25 466 HIS A N 1
ATOM 3746 C CA . HIS A 1 466 ? 13.546 -18.368 -18.986 1.00 94.25 466 HIS A CA 1
ATOM 3747 C C . HIS A 1 466 ? 14.731 -19.165 -18.395 1.00 94.25 466 HIS A C 1
ATOM 3749 O O . HIS A 1 466 ? 15.779 -19.245 -19.045 1.00 94.25 466 HIS A O 1
ATOM 3755 N N . PRO A 1 467 ? 14.594 -19.830 -17.229 1.00 90.31 467 PRO A N 1
ATOM 3756 C CA . PRO A 1 467 ? 15.701 -20.531 -16.565 1.00 90.31 467 PRO A CA 1
ATOM 3757 C C . PRO A 1 467 ? 16.443 -21.542 -17.451 1.00 90.31 467 PRO A C 1
ATOM 3759 O O . PRO A 1 467 ? 17.668 -21.624 -17.416 1.00 90.31 467 PRO A O 1
ATOM 3762 N N . GLN A 1 468 ? 15.718 -22.261 -18.313 1.00 90.62 468 GLN A N 1
ATOM 3763 C CA . GLN A 1 468 ? 16.315 -23.202 -19.271 1.00 90.62 468 GLN A CA 1
ATOM 3764 C C . GLN A 1 468 ? 17.284 -22.538 -20.261 1.00 90.62 468 GLN A C 1
ATOM 3766 O O . GLN A 1 468 ? 18.234 -23.179 -20.698 1.00 90.62 468 GLN A O 1
ATOM 3771 N N . ILE A 1 469 ? 17.077 -21.262 -20.601 1.00 90.50 469 ILE A N 1
ATOM 3772 C CA . ILE A 1 469 ? 17.973 -20.506 -21.490 1.00 90.50 469 ILE A CA 1
ATOM 3773 C C . ILE A 1 469 ? 19.290 -20.169 -20.787 1.00 90.50 469 ILE A C 1
ATOM 3775 O O . ILE A 1 469 ? 20.326 -20.061 -21.437 1.00 90.50 469 ILE A O 1
ATOM 3779 N N . LEU A 1 470 ? 19.276 -20.041 -19.458 1.00 90.19 470 LEU A N 1
ATOM 3780 C CA . LEU A 1 470 ? 20.490 -19.822 -18.673 1.00 90.19 470 LEU A CA 1
ATOM 3781 C C . LEU A 1 470 ? 21.322 -21.099 -18.514 1.00 90.19 470 LEU A C 1
ATOM 3783 O O . LEU A 1 470 ? 22.499 -21.007 -18.161 1.00 90.19 470 LEU A O 1
ATOM 3787 N N . SER A 1 471 ? 20.744 -22.275 -18.771 1.00 85.94 471 SER A N 1
ATOM 3788 C CA . SER A 1 471 ? 21.442 -23.557 -18.673 1.00 85.94 471 SER A CA 1
ATOM 3789 C C . SER A 1 471 ? 22.672 -23.588 -19.585 1.00 85.94 471 SER A C 1
ATOM 3791 O O . SER A 1 471 ? 22.588 -23.315 -20.780 1.00 85.94 471 SER A O 1
ATOM 3793 N N . GLY A 1 472 ? 23.841 -23.894 -19.017 1.00 80.88 472 GLY A N 1
ATOM 3794 C CA . GLY A 1 472 ? 25.110 -23.897 -19.756 1.00 80.88 472 GLY A CA 1
ATOM 3795 C C . GLY A 1 472 ? 25.744 -22.514 -19.959 1.00 80.88 472 GLY A C 1
ATOM 3796 O O . GLY A 1 472 ? 26.779 -22.415 -20.617 1.00 80.88 472 GLY A O 1
ATOM 3797 N N . THR A 1 473 ? 25.171 -21.456 -19.381 1.00 89.75 473 THR A N 1
ATOM 3798 C CA . THR A 1 473 ? 25.804 -20.132 -19.271 1.00 89.75 473 THR A CA 1
ATOM 3799 C C . THR A 1 473 ? 26.365 -19.923 -17.867 1.00 89.75 473 THR A C 1
ATOM 3801 O O . THR A 1 473 ? 25.971 -20.607 -16.927 1.00 89.75 473 THR A O 1
ATOM 3804 N N . VAL A 1 474 ? 27.238 -18.931 -17.677 1.00 90.56 474 VAL A N 1
ATOM 3805 C CA . VAL A 1 474 ? 27.696 -18.570 -16.321 1.00 90.56 474 VAL A CA 1
ATOM 3806 C C . VAL A 1 474 ? 26.560 -18.058 -15.434 1.00 90.56 474 VAL A C 1
ATOM 3808 O O . VAL A 1 474 ? 26.608 -18.198 -14.217 1.00 90.56 474 VAL A O 1
ATOM 3811 N N . PHE A 1 475 ? 25.500 -17.517 -16.038 1.00 93.94 475 PHE A N 1
ATOM 3812 C CA . PHE A 1 475 ? 24.348 -16.984 -15.320 1.00 93.94 475 PHE A CA 1
ATOM 3813 C C . PHE A 1 475 ? 23.409 -18.075 -14.785 1.00 93.94 475 PHE A C 1
ATOM 3815 O O . PHE A 1 475 ? 22.475 -17.749 -14.053 1.00 93.94 475 PHE A O 1
ATOM 3822 N N . SER A 1 476 ? 23.667 -19.365 -15.055 1.00 91.81 476 SER A N 1
ATOM 3823 C CA . SER A 1 476 ? 23.012 -20.443 -14.300 1.00 91.81 476 SER A CA 1
ATOM 3824 C C . SER A 1 476 ? 23.376 -20.395 -12.812 1.00 91.81 476 SER A C 1
ATOM 3826 O O . SER A 1 476 ? 22.596 -20.840 -11.972 1.00 91.81 476 SER A O 1
ATOM 3828 N N . ASP A 1 477 ? 24.542 -19.835 -12.468 1.00 91.56 477 ASP A N 1
ATOM 3829 C CA . ASP A 1 477 ? 24.938 -19.586 -11.085 1.00 91.56 477 ASP A CA 1
ATOM 3830 C C . ASP A 1 477 ? 24.231 -18.338 -10.539 1.00 91.56 477 ASP A C 1
ATOM 3832 O O . ASP A 1 477 ? 24.474 -17.209 -10.976 1.00 91.56 477 ASP A O 1
ATOM 3836 N N . ILE A 1 478 ? 23.355 -18.538 -9.553 1.00 90.75 478 ILE A N 1
ATOM 3837 C CA . ILE A 1 478 ? 22.623 -17.446 -8.905 1.00 90.75 478 ILE A CA 1
ATOM 3838 C C . ILE A 1 478 ? 23.562 -16.408 -8.278 1.00 90.75 478 ILE A C 1
ATOM 3840 O O . ILE A 1 478 ? 23.266 -15.220 -8.337 1.00 90.75 478 ILE A O 1
ATOM 3844 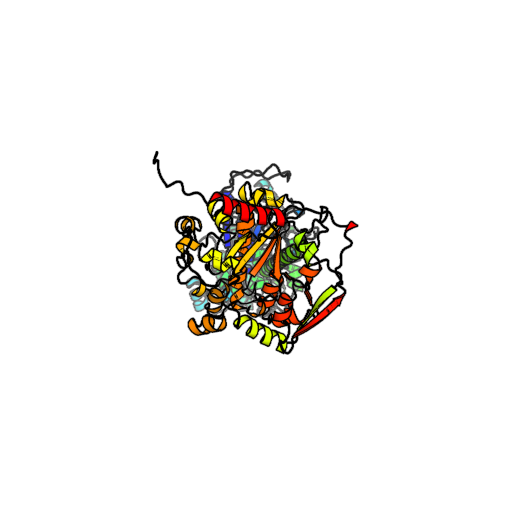N N . ARG A 1 479 ? 24.742 -16.812 -7.790 1.00 92.31 479 ARG A N 1
ATOM 3845 C CA . ARG A 1 479 ? 25.715 -15.898 -7.167 1.00 92.31 479 ARG A CA 1
ATOM 3846 C C . ARG A 1 479 ? 26.258 -14.882 -8.171 1.00 92.31 479 ARG A C 1
ATOM 3848 O O . ARG A 1 479 ? 26.532 -13.742 -7.809 1.00 92.31 479 ARG A O 1
ATOM 3855 N N . ILE A 1 480 ? 26.387 -15.283 -9.440 1.00 93.19 480 ILE A N 1
ATOM 3856 C CA . ILE A 1 480 ? 26.792 -14.391 -10.536 1.00 93.19 480 ILE A CA 1
ATOM 3857 C C . ILE A 1 480 ? 25.646 -13.443 -10.910 1.00 93.19 480 ILE A C 1
ATOM 3859 O O . ILE A 1 480 ? 25.890 -12.292 -11.259 1.00 93.19 480 ILE A O 1
ATOM 3863 N N . ARG A 1 481 ? 24.385 -13.875 -10.808 1.00 93.25 481 ARG A N 1
ATOM 3864 C CA . ARG A 1 481 ? 23.232 -12.979 -11.011 1.00 93.25 481 ARG A CA 1
ATOM 3865 C C . ARG A 1 481 ? 23.068 -11.969 -9.868 1.00 93.25 481 ARG A C 1
ATOM 3867 O O . ARG A 1 481 ? 22.734 -10.815 -10.126 1.00 93.25 481 ARG A O 1
ATOM 3874 N N . GLU A 1 482 ? 23.361 -12.370 -8.633 1.00 91.81 482 GLU A N 1
ATOM 3875 C CA . GLU A 1 482 ? 23.378 -11.490 -7.454 1.00 91.81 482 GLU A CA 1
ATOM 3876 C C . GLU A 1 482 ? 24.532 -10.478 -7.494 1.00 91.81 482 GLU A C 1
ATOM 3878 O O . GLU A 1 482 ? 24.362 -9.330 -7.076 1.00 91.81 482 GLU A O 1
ATOM 3883 N N . ASN A 1 483 ? 25.690 -10.882 -8.026 1.00 93.50 483 ASN A N 1
ATOM 3884 C CA . ASN A 1 483 ? 26.844 -10.018 -8.238 1.00 93.50 483 ASN A CA 1
ATOM 3885 C C . ASN A 1 483 ? 27.426 -10.196 -9.648 1.00 93.50 483 ASN A C 1
ATOM 3887 O O . ASN A 1 483 ? 28.296 -11.039 -9.885 1.00 93.50 483 ASN A O 1
ATOM 3891 N N . ILE A 1 484 ? 26.975 -9.344 -10.571 1.00 93.88 484 ILE A N 1
ATOM 3892 C CA . ILE A 1 484 ? 27.307 -9.453 -11.995 1.00 93.88 484 ILE A CA 1
ATOM 3893 C C . ILE A 1 484 ? 28.792 -9.230 -12.310 1.00 93.88 484 ILE A C 1
ATOM 3895 O O . ILE A 1 484 ? 29.271 -9.678 -13.351 1.00 93.88 484 ILE A O 1
ATOM 3899 N N . GLU A 1 485 ? 29.556 -8.609 -11.407 1.00 94.75 485 GLU A N 1
ATOM 3900 C CA . GLU A 1 485 ? 31.009 -8.459 -11.562 1.00 94.75 485 GLU A CA 1
ATOM 3901 C C . GLU A 1 485 ? 31.723 -9.813 -11.616 1.00 94.75 485 GLU A C 1
ATOM 3903 O O . GLU A 1 485 ? 32.739 -9.958 -12.296 1.00 94.75 485 GLU A O 1
ATOM 3908 N N . LEU A 1 486 ? 31.153 -10.838 -10.972 1.00 94.25 486 LEU A N 1
ATOM 3909 C CA . LEU A 1 486 ? 31.674 -12.202 -11.010 1.00 94.25 486 LEU A CA 1
ATOM 3910 C C . LEU A 1 486 ? 31.585 -12.835 -12.407 1.00 94.25 486 LEU A C 1
ATOM 3912 O O . LEU A 1 486 ? 32.257 -13.831 -12.652 1.00 94.25 486 LEU A O 1
ATOM 3916 N N . ALA A 1 487 ? 30.809 -12.264 -13.335 1.00 92.06 487 ALA A N 1
ATOM 3917 C CA . ALA A 1 487 ? 30.766 -12.712 -14.725 1.00 92.06 487 ALA A CA 1
ATOM 3918 C C . ALA A 1 487 ? 31.998 -12.255 -15.531 1.00 92.06 487 ALA A C 1
ATOM 3920 O O . ALA A 1 487 ? 32.370 -12.912 -16.501 1.00 92.06 487 ALA A O 1
ATOM 3921 N N . ILE A 1 488 ? 32.654 -11.155 -15.137 1.00 91.56 488 ILE A N 1
ATOM 3922 C CA . ILE A 1 488 ? 33.737 -10.517 -15.909 1.00 91.56 488 ILE A CA 1
ATOM 3923 C C . ILE A 1 488 ? 34.914 -11.473 -16.192 1.00 91.56 488 ILE A C 1
ATOM 3925 O O . ILE A 1 488 ? 35.349 -11.539 -17.343 1.00 91.56 488 ILE A O 1
ATOM 3929 N N . PRO A 1 489 ? 35.412 -12.280 -15.229 1.00 89.25 489 PRO A N 1
ATOM 3930 C CA . PRO A 1 489 ? 36.492 -13.237 -15.491 1.00 89.25 489 PRO A CA 1
ATOM 3931 C C . PRO A 1 489 ? 36.145 -14.322 -16.521 1.00 89.25 489 PRO A C 1
ATOM 3933 O O . PRO A 1 489 ? 37.044 -14.967 -17.055 1.00 89.25 489 PRO A O 1
ATOM 3936 N N . HIS A 1 490 ? 34.856 -14.541 -16.792 1.00 85.75 490 HIS A N 1
ATOM 3937 C CA . HIS A 1 490 ? 34.373 -15.543 -17.738 1.00 85.75 490 HIS A CA 1
ATOM 3938 C C . HIS A 1 490 ? 34.126 -14.991 -19.144 1.00 85.75 490 HIS A C 1
ATOM 3940 O O . HIS A 1 490 ? 33.673 -15.739 -20.013 1.00 85.75 490 HIS A O 1
ATOM 3946 N N . ILE A 1 491 ? 34.404 -13.705 -19.385 1.00 84.00 491 ILE A N 1
ATOM 3947 C CA . ILE A 1 491 ? 34.245 -13.105 -20.710 1.00 84.00 491 ILE A CA 1
ATOM 3948 C C . ILE A 1 491 ? 35.108 -13.867 -21.709 1.00 84.00 491 ILE A C 1
ATOM 3950 O O . ILE A 1 491 ? 36.335 -13.952 -21.589 1.00 84.00 491 ILE A O 1
ATOM 3954 N N . ASN A 1 492 ? 34.444 -14.464 -22.699 1.00 68.31 492 ASN A N 1
ATOM 3955 C CA . ASN A 1 492 ? 35.100 -15.375 -23.612 1.00 68.31 492 ASN A CA 1
ATOM 3956 C C . ASN A 1 492 ? 35.785 -14.587 -24.731 1.00 68.31 492 ASN A C 1
ATOM 3958 O O . ASN A 1 492 ? 35.205 -14.307 -25.777 1.00 68.31 492 ASN A O 1
ATOM 3962 N N . TYR A 1 493 ? 37.053 -14.255 -24.505 1.00 58.59 493 TYR A N 1
ATOM 3963 C CA . TYR A 1 493 ? 37.912 -13.585 -25.479 1.00 58.59 493 TYR A CA 1
ATOM 3964 C C . TYR A 1 493 ? 38.419 -14.494 -26.606 1.00 58.59 493 TYR A C 1
ATOM 3966 O O . TYR A 1 493 ? 39.215 -14.043 -27.430 1.00 58.59 493 TYR A O 1
ATOM 3974 N N . LYS A 1 494 ? 38.011 -15.771 -26.664 1.00 54.44 494 LYS A N 1
ATOM 3975 C CA . LYS A 1 494 ? 38.499 -16.690 -27.697 1.00 54.44 494 LYS A CA 1
ATOM 3976 C C . LYS A 1 494 ? 37.927 -16.307 -29.069 1.00 54.44 494 LYS A C 1
ATOM 3978 O O . LYS A 1 494 ? 36.715 -16.404 -29.270 1.00 54.44 494 LYS A O 1
ATOM 3983 N N . PRO A 1 495 ? 38.771 -15.940 -30.050 1.00 45.66 495 PRO A N 1
ATOM 3984 C CA . PRO A 1 495 ? 38.342 -15.861 -31.430 1.00 45.66 495 PRO A CA 1
ATOM 3985 C C . PRO A 1 495 ? 38.286 -17.296 -31.953 1.00 45.66 495 PRO A C 1
ATOM 3987 O O . PRO A 1 495 ? 39.293 -17.826 -32.418 1.00 45.66 495 PRO A O 1
ATOM 3990 N N . GLU A 1 496 ? 37.145 -17.974 -31.847 1.00 45.00 496 GLU A N 1
ATOM 3991 C CA . GLU A 1 496 ? 37.018 -19.238 -32.568 1.00 45.00 496 GLU A CA 1
ATOM 3992 C C . GLU A 1 496 ? 36.918 -18.964 -34.071 1.00 45.00 496 GLU A C 1
ATOM 3994 O O . GLU A 1 496 ? 35.930 -18.461 -34.608 1.00 45.00 496 GLU A O 1
ATOM 3999 N N . VAL A 1 497 ? 38.018 -19.304 -34.740 1.00 46.69 497 VAL A N 1
ATOM 4000 C CA . VAL A 1 497 ? 38.021 -19.852 -36.090 1.00 46.69 497 VAL A CA 1
ATOM 4001 C C . VAL A 1 497 ? 37.108 -21.080 -36.070 1.00 46.69 497 VAL A C 1
ATOM 4003 O O . VAL A 1 497 ? 37.406 -22.009 -35.332 1.00 46.69 497 VAL A O 1
ATOM 4006 N N . VAL A 1 498 ? 36.014 -21.055 -36.841 1.00 39.56 498 VAL A N 1
ATOM 4007 C CA . VAL A 1 498 ? 35.412 -22.161 -37.628 1.00 39.56 498 VAL A CA 1
ATOM 4008 C C . VAL A 1 498 ? 34.013 -21.720 -38.095 1.00 39.56 498 VAL A C 1
ATOM 4010 O O . VAL A 1 498 ? 33.053 -21.675 -37.337 1.00 39.56 498 VAL A O 1
ATOM 4013 N N . GLY A 1 499 ? 33.923 -21.337 -39.369 1.00 42.53 499 GLY A N 1
ATOM 4014 C CA . GLY A 1 499 ? 33.093 -22.003 -40.382 1.00 42.53 499 GLY A CA 1
ATOM 4015 C C . GLY A 1 499 ? 31.601 -22.312 -40.191 1.00 42.53 499 GLY A C 1
ATOM 4016 O O . GLY A 1 499 ? 31.064 -22.910 -41.115 1.00 42.53 499 GLY A O 1
ATOM 4017 N N . HIS A 1 500 ? 30.911 -21.944 -39.110 1.00 42.59 500 HIS A N 1
ATOM 4018 C CA . HIS A 1 500 ? 29.455 -22.135 -39.026 1.00 42.59 500 HIS A CA 1
ATOM 4019 C C . HIS A 1 500 ? 28.706 -20.841 -39.323 1.00 42.59 500 HIS A C 1
ATOM 4021 O O . HIS A 1 500 ? 28.932 -19.802 -38.702 1.00 42.59 500 HIS A O 1
ATOM 4027 N N . ASN A 1 501 ? 27.824 -20.910 -40.318 1.00 55.97 501 ASN A N 1
ATOM 4028 C CA . ASN A 1 501 ? 26.981 -19.804 -40.737 1.00 55.97 501 ASN A CA 1
ATOM 4029 C C . ASN A 1 501 ? 26.125 -19.365 -39.535 1.00 55.97 501 ASN A C 1
ATOM 4031 O O . ASN A 1 501 ? 25.474 -20.184 -38.897 1.00 55.97 501 ASN A O 1
ATOM 4035 N N . GLU A 1 502 ? 26.126 -18.076 -39.200 1.00 56.69 502 GLU A N 1
ATOM 4036 C CA . GLU A 1 502 ? 25.404 -17.490 -38.056 1.00 56.69 502 GLU A CA 1
ATOM 4037 C C . GLU A 1 502 ? 23.907 -17.868 -38.038 1.00 56.69 502 GLU A C 1
ATOM 4039 O O . GLU A 1 502 ? 23.289 -17.999 -36.980 1.00 56.69 502 GLU A O 1
ATOM 4044 N N . TYR A 1 503 ? 23.357 -18.130 -39.227 1.00 56.44 503 TYR A N 1
ATOM 4045 C CA . TYR A 1 503 ? 22.021 -18.669 -39.452 1.00 56.44 503 TYR A CA 1
ATOM 4046 C C . TYR A 1 503 ? 21.833 -20.103 -38.917 1.00 56.44 503 TYR A C 1
ATOM 4048 O O . TYR A 1 503 ? 20.819 -20.392 -38.287 1.00 56.44 503 TYR A O 1
ATOM 4056 N N . GLU A 1 504 ? 22.817 -20.991 -39.089 1.00 57.44 504 GLU A N 1
ATOM 4057 C CA . GLU A 1 504 ? 22.773 -22.375 -38.585 1.00 57.44 504 GLU A CA 1
ATOM 4058 C C . GLU A 1 504 ? 22.743 -22.418 -37.053 1.00 57.44 504 GLU A C 1
ATOM 4060 O O . GLU A 1 504 ? 22.029 -23.227 -36.467 1.00 57.44 504 GLU A O 1
ATOM 4065 N N . ARG A 1 505 ? 23.459 -21.504 -36.382 1.00 64.25 505 ARG A N 1
ATOM 4066 C CA . ARG A 1 505 ? 23.476 -21.431 -34.912 1.00 64.25 505 ARG A CA 1
ATOM 4067 C C . ARG A 1 505 ? 22.104 -21.075 -34.330 1.00 64.25 505 ARG A C 1
ATOM 4069 O O . ARG A 1 505 ? 21.708 -21.671 -33.335 1.00 64.25 505 ARG A O 1
ATOM 4076 N N . LEU A 1 506 ? 21.380 -20.136 -34.946 1.00 64.81 506 LEU A N 1
ATOM 4077 C CA . LEU A 1 506 ? 20.024 -19.759 -34.522 1.00 64.81 506 LEU A CA 1
ATOM 4078 C C . LEU A 1 506 ? 18.990 -20.847 -34.847 1.00 64.81 506 LEU A C 1
ATOM 4080 O O . LEU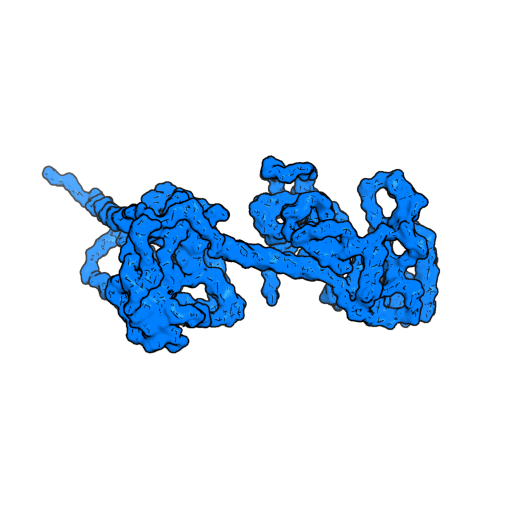 A 1 506 ? 18.078 -21.070 -34.054 1.00 64.81 506 LEU A O 1
ATOM 4084 N N . LEU A 1 507 ? 19.150 -21.557 -35.971 1.00 68.56 507 LEU A N 1
ATOM 4085 C CA . LEU A 1 507 ? 18.303 -22.704 -36.321 1.00 68.56 507 LEU A CA 1
ATOM 4086 C C . LEU A 1 507 ? 18.426 -23.866 -35.325 1.00 68.56 507 LEU A C 1
ATOM 4088 O O . LEU A 1 507 ? 17.464 -24.609 -35.146 1.00 68.56 507 LEU A O 1
ATOM 4092 N N . ASN A 1 508 ? 19.576 -23.994 -34.660 1.00 77.94 508 ASN A N 1
ATOM 4093 C CA . ASN A 1 508 ? 19.841 -25.049 -33.682 1.00 77.94 508 ASN A CA 1
ATOM 4094 C C . ASN A 1 508 ? 19.321 -24.739 -32.266 1.00 77.94 508 ASN A C 1
ATOM 4096 O O . ASN A 1 508 ? 19.358 -25.620 -31.408 1.00 77.94 508 ASN A O 1
ATOM 4100 N N . LEU A 1 509 ? 18.846 -23.517 -31.991 1.00 84.44 509 LEU A N 1
ATOM 4101 C CA . LEU A 1 509 ? 18.220 -23.196 -30.704 1.00 84.44 509 LEU A CA 1
ATOM 4102 C C . LEU A 1 509 ? 16.806 -23.789 -30.638 1.00 84.44 509 LEU A C 1
ATOM 4104 O O . LEU A 1 509 ? 16.088 -23.731 -31.640 1.00 84.44 509 LEU A O 1
ATOM 4108 N N . PRO A 1 510 ? 16.361 -24.312 -29.482 1.00 90.75 510 PRO A N 1
ATOM 4109 C CA . PRO A 1 510 ? 14.989 -24.779 -29.338 1.00 90.75 510 PRO A CA 1
ATOM 4110 C C . PRO A 1 510 ? 14.003 -23.620 -29.523 1.00 90.75 510 PRO A C 1
ATOM 4112 O O . PRO A 1 510 ? 14.267 -22.470 -29.150 1.00 90.75 510 PRO A O 1
ATOM 4115 N N . THR A 1 511 ? 12.855 -23.930 -30.113 1.00 95.12 511 THR A N 1
ATOM 4116 C CA . THR A 1 511 ? 11.682 -23.054 -30.092 1.00 95.12 511 THR A CA 1
ATOM 4117 C C . THR A 1 511 ? 11.211 -22.855 -28.656 1.00 95.12 511 THR A C 1
ATOM 4119 O O . THR A 1 511 ? 11.419 -23.714 -27.797 1.00 95.12 511 THR A O 1
ATOM 4122 N N . ILE A 1 512 ? 10.538 -21.742 -28.383 1.00 95.56 512 ILE A N 1
ATOM 4123 C CA . ILE A 1 512 ? 9.935 -21.498 -27.072 1.00 95.56 512 ILE A CA 1
ATOM 4124 C C . ILE A 1 512 ? 8.961 -22.630 -26.705 1.00 95.56 512 ILE A C 1
ATOM 4126 O O . ILE A 1 512 ? 8.985 -23.108 -25.575 1.00 95.56 512 ILE A O 1
ATOM 4130 N N . GLN A 1 513 ? 8.193 -23.150 -27.667 1.00 96.25 513 GLN A N 1
ATOM 4131 C CA . GLN A 1 513 ? 7.315 -24.299 -27.446 1.00 96.25 513 GLN A CA 1
ATOM 4132 C C . GLN A 1 513 ? 8.087 -25.561 -27.020 1.00 96.25 513 GLN A C 1
ATOM 4134 O O . GLN A 1 513 ? 7.621 -26.315 -26.167 1.00 96.25 513 GLN A O 1
ATOM 4139 N N . GLU A 1 514 ? 9.249 -25.829 -27.621 1.00 95.50 514 GLU A N 1
ATOM 4140 C CA . GLU A 1 514 ? 10.116 -26.944 -27.216 1.00 95.50 514 GLU A CA 1
ATOM 4141 C C . GLU A 1 514 ? 10.675 -26.726 -25.804 1.00 95.50 514 GLU A C 1
ATOM 4143 O O . GLU A 1 514 ? 10.729 -27.680 -25.029 1.00 95.50 514 GLU A O 1
ATOM 4148 N N . ILE A 1 515 ? 11.021 -25.483 -25.443 1.00 94.19 515 ILE A N 1
ATOM 4149 C CA . ILE A 1 515 ? 11.447 -25.127 -24.082 1.00 94.19 515 ILE A CA 1
ATOM 4150 C C . ILE A 1 515 ? 10.325 -25.436 -23.083 1.00 94.19 515 ILE A C 1
ATOM 4152 O O . ILE A 1 515 ? 10.560 -26.239 -22.184 1.00 94.19 515 ILE A O 1
ATOM 4156 N N . GLU A 1 516 ? 9.118 -24.893 -23.278 1.00 95.19 516 GLU A N 1
ATOM 4157 C CA . GLU A 1 516 ? 7.959 -25.111 -22.391 1.00 95.19 516 GLU A CA 1
ATOM 4158 C C . GLU A 1 516 ? 7.638 -26.605 -22.220 1.00 95.19 516 GLU A C 1
ATOM 4160 O O . GLU A 1 516 ? 7.415 -27.077 -21.106 1.00 95.19 516 GLU A O 1
ATOM 4165 N N . LYS A 1 517 ? 7.668 -27.378 -23.317 1.00 94.19 517 LYS A N 1
ATOM 4166 C CA . LYS A 1 517 ? 7.453 -28.837 -23.286 1.00 94.19 517 LYS A CA 1
ATOM 4167 C C . LYS A 1 517 ? 8.537 -29.578 -22.508 1.00 94.19 517 LYS A C 1
ATOM 4169 O O . LYS A 1 517 ? 8.243 -30.595 -21.892 1.00 94.19 517 LYS A O 1
ATOM 4174 N N . SER A 1 518 ? 9.784 -29.115 -22.580 1.00 92.50 518 SER A N 1
ATOM 4175 C CA . SER A 1 518 ? 10.918 -29.772 -21.922 1.00 92.50 518 SER A CA 1
ATOM 4176 C C . SER A 1 518 ? 10.999 -29.495 -20.420 1.00 92.50 518 SER A C 1
ATOM 4178 O O . SER A 1 518 ? 11.557 -30.309 -19.689 1.00 92.50 518 SER A O 1
ATOM 4180 N N . THR A 1 519 ? 10.471 -28.357 -19.961 1.00 91.69 519 THR A N 1
ATOM 4181 C CA . THR A 1 519 ? 10.618 -27.889 -18.574 1.00 91.69 519 THR A CA 1
ATOM 4182 C C . THR A 1 519 ? 9.326 -27.947 -17.773 1.00 91.69 519 THR A C 1
ATOM 4184 O O . THR A 1 519 ? 9.390 -27.843 -16.553 1.00 91.69 519 THR A O 1
ATOM 4187 N N . GLU A 1 520 ? 8.173 -28.054 -18.440 1.00 90.12 520 GLU A N 1
ATOM 4188 C CA . GLU A 1 520 ? 6.839 -27.848 -17.856 1.00 90.12 520 GLU A CA 1
ATOM 4189 C C . GLU A 1 520 ? 6.660 -26.454 -17.214 1.00 90.12 520 GLU A C 1
ATOM 4191 O O . GLU A 1 520 ? 5.721 -26.218 -16.455 1.00 90.12 520 GLU A O 1
ATOM 4196 N N . VAL A 1 521 ? 7.545 -25.503 -17.541 1.00 89.94 521 VAL A N 1
ATOM 4197 C CA . VAL A 1 521 ? 7.503 -24.116 -17.061 1.00 89.94 521 VAL A CA 1
ATOM 4198 C C . VAL A 1 521 ? 7.005 -23.212 -18.196 1.00 89.94 521 VAL A C 1
ATOM 4200 O O . VAL A 1 521 ? 7.592 -23.242 -19.280 1.00 89.94 521 VAL A O 1
ATOM 4203 N N . PRO A 1 522 ? 5.947 -22.406 -17.980 1.00 92.62 522 PRO A N 1
ATOM 4204 C CA . PRO A 1 522 ? 5.455 -21.461 -18.981 1.00 92.62 522 PRO A CA 1
ATOM 4205 C C . PRO A 1 522 ? 6.485 -20.387 -19.345 1.00 92.62 522 PRO A C 1
ATOM 4207 O O . PRO A 1 522 ? 7.217 -19.894 -18.485 1.00 92.62 522 PRO A O 1
ATOM 4210 N N . TYR A 1 523 ? 6.485 -19.959 -20.606 1.00 95.81 523 TYR A N 1
ATOM 4211 C CA . TYR A 1 523 ? 7.374 -18.917 -21.106 1.00 95.81 523 TYR A CA 1
ATOM 4212 C C . TYR A 1 523 ? 6.621 -17.595 -21.309 1.00 95.81 523 TYR A C 1
ATOM 4214 O O . TYR A 1 523 ? 5.606 -17.537 -22.004 1.00 95.81 523 TYR A O 1
ATOM 4222 N N . LEU A 1 524 ? 7.151 -16.490 -20.772 1.00 97.00 524 LEU A N 1
ATOM 4223 C CA . LEU A 1 524 ? 6.609 -15.151 -21.027 1.00 97.00 524 LEU A CA 1
ATOM 4224 C C . LEU A 1 524 ? 7.141 -14.609 -22.362 1.00 97.00 524 LEU A C 1
ATOM 4226 O O . LEU A 1 524 ? 8.199 -13.980 -22.420 1.00 97.00 524 LEU A O 1
ATOM 4230 N N . CYS A 1 525 ? 6.427 -14.869 -23.458 1.00 96.31 525 CYS A N 1
ATOM 4231 C CA . CYS A 1 525 ? 6.824 -14.434 -24.799 1.00 96.31 525 CYS A CA 1
ATOM 4232 C C . CYS A 1 525 ? 6.494 -12.957 -25.030 1.00 96.31 525 CYS A C 1
ATOM 4234 O O . CYS A 1 525 ? 7.258 -12.225 -25.662 1.00 96.31 525 CYS A O 1
ATOM 4236 N N . SER A 1 526 ? 5.328 -12.526 -24.547 1.00 96.56 526 SER A N 1
ATOM 4237 C CA . SER A 1 526 ? 4.807 -11.171 -24.699 1.00 96.56 526 SER A CA 1
ATOM 4238 C C . SER A 1 526 ? 3.815 -10.807 -23.596 1.00 96.56 526 SER A C 1
ATOM 4240 O O . SER A 1 526 ? 3.590 -11.565 -22.658 1.00 96.56 526 SER A O 1
ATOM 4242 N N . ILE A 1 527 ? 3.194 -9.631 -23.720 1.00 96.81 527 ILE A N 1
ATOM 4243 C CA . ILE A 1 527 ? 2.106 -9.205 -22.834 1.00 96.81 527 ILE A CA 1
ATOM 4244 C C . ILE A 1 527 ? 0.932 -10.207 -22.808 1.00 96.81 527 ILE A C 1
ATOM 4246 O O . ILE A 1 527 ? 0.247 -10.284 -21.796 1.00 96.81 527 ILE A O 1
ATOM 4250 N N . LEU A 1 528 ? 0.727 -10.994 -23.877 1.00 97.69 528 LEU A N 1
ATOM 4251 C CA . LEU A 1 528 ? -0.345 -12.000 -23.978 1.00 97.69 528 LEU A CA 1
ATOM 4252 C C . LEU A 1 528 ? -0.222 -13.127 -22.946 1.00 97.69 528 LEU A C 1
ATOM 4254 O O . LEU A 1 528 ? -1.217 -13.750 -22.596 1.00 97.69 528 LEU A O 1
ATOM 4258 N N . ASP A 1 529 ? 0.987 -13.388 -22.451 1.00 97.69 529 ASP A N 1
ATOM 4259 C CA . ASP A 1 529 ? 1.237 -14.476 -21.502 1.00 97.69 529 ASP A CA 1
ATOM 4260 C C . ASP A 1 529 ? 1.014 -14.037 -20.044 1.00 97.69 529 ASP A C 1
ATOM 4262 O O . ASP A 1 529 ? 1.066 -14.852 -19.118 1.00 97.69 529 ASP A O 1
ATOM 4266 N N . LEU A 1 530 ? 0.753 -12.745 -19.811 1.00 97.94 530 LEU A N 1
ATOM 4267 C CA . LEU A 1 530 ? 0.543 -12.214 -18.471 1.00 97.94 530 LEU A CA 1
ATOM 4268 C C . LEU A 1 530 ? -0.810 -12.643 -17.895 1.00 97.94 530 LEU A C 1
ATOM 4270 O O . LEU A 1 530 ? -1.853 -12.597 -18.542 1.00 97.94 530 LEU A O 1
ATOM 4274 N N . LYS A 1 531 ? -0.779 -13.018 -16.617 1.00 96.50 531 LYS A N 1
ATOM 4275 C CA . LYS A 1 531 ? -1.899 -13.548 -15.839 1.00 96.50 531 LYS A CA 1
ATOM 4276 C C . LYS A 1 531 ? -1.807 -12.996 -14.420 1.00 96.50 531 LYS A C 1
ATOM 4278 O O . LYS A 1 531 ? -0.769 -12.469 -14.024 1.00 96.50 531 LYS A O 1
ATOM 4283 N N . GLN A 1 532 ? -2.869 -13.164 -13.635 1.00 96.12 532 GLN A N 1
ATOM 4284 C CA . GLN A 1 532 ? -2.904 -12.748 -12.226 1.00 96.12 532 GLN A CA 1
ATOM 4285 C C . GLN A 1 532 ? -1.740 -13.307 -11.397 1.00 96.12 532 GLN A C 1
ATOM 4287 O O . GLN A 1 532 ? -1.172 -12.596 -10.574 1.00 96.12 532 GLN A O 1
ATOM 4292 N N . GLU A 1 533 ? -1.340 -14.555 -11.644 1.00 95.69 533 GLU A N 1
ATOM 4293 C CA . GLU A 1 533 ? -0.219 -15.196 -10.943 1.00 95.69 533 GLU A CA 1
ATOM 4294 C C . GLU A 1 533 ? 1.130 -14.494 -11.170 1.00 95.69 533 GLU A C 1
ATOM 4296 O O . GLU A 1 533 ? 2.021 -14.594 -10.333 1.00 95.69 533 GLU A O 1
ATOM 4301 N N . HIS A 1 534 ? 1.261 -13.713 -12.248 1.00 95.94 534 HIS A N 1
ATOM 4302 C CA . HIS A 1 534 ? 2.471 -12.958 -12.564 1.00 95.94 534 HIS A CA 1
ATOM 4303 C C . HIS A 1 534 ? 2.547 -11.599 -11.843 1.00 95.94 534 HIS A C 1
ATOM 4305 O O . HIS A 1 534 ? 3.603 -10.972 -11.857 1.00 95.94 534 HIS A O 1
ATOM 4311 N N . ILE A 1 535 ? 1.482 -11.127 -11.177 1.00 96.38 535 ILE A N 1
ATOM 4312 C CA . ILE A 1 535 ? 1.461 -9.811 -10.505 1.00 96.38 535 ILE A CA 1
ATOM 4313 C C . ILE A 1 535 ? 2.619 -9.627 -9.501 1.00 96.38 535 ILE A C 1
ATOM 4315 O O . ILE A 1 535 ? 3.254 -8.569 -9.542 1.00 96.38 535 ILE A O 1
ATOM 4319 N N . PRO A 1 536 ? 2.950 -10.599 -8.621 1.00 95.75 536 PRO A N 1
ATOM 4320 C CA . PRO A 1 536 ? 4.079 -10.454 -7.701 1.00 95.75 536 PRO A CA 1
ATOM 4321 C C . PRO A 1 536 ? 5.412 -10.241 -8.428 1.00 95.75 536 PRO A C 1
ATOM 4323 O O . PRO A 1 536 ? 6.162 -9.338 -8.062 1.00 95.75 536 PRO A O 1
ATOM 4326 N N . LEU A 1 537 ? 5.660 -11.007 -9.496 1.00 95.31 537 LEU A N 1
ATOM 4327 C CA . LEU A 1 537 ? 6.855 -10.893 -10.336 1.00 95.31 537 LEU A CA 1
ATOM 4328 C C . LEU A 1 537 ? 6.926 -9.523 -11.031 1.00 95.31 537 LEU A C 1
ATOM 4330 O O . LEU A 1 537 ? 7.967 -8.874 -11.017 1.00 95.31 537 LEU A O 1
ATOM 4334 N N . LEU A 1 538 ? 5.806 -9.041 -11.583 1.00 95.94 538 LEU A N 1
ATOM 4335 C CA . LEU A 1 538 ? 5.729 -7.731 -12.244 1.00 95.94 538 LEU A CA 1
ATOM 4336 C C . LEU A 1 538 ? 6.003 -6.570 -11.272 1.00 95.94 538 LEU A C 1
ATOM 4338 O O . LEU A 1 538 ? 6.700 -5.614 -11.618 1.00 95.94 538 LEU A O 1
ATOM 4342 N N . LYS A 1 539 ? 5.486 -6.646 -10.040 1.00 95.00 539 LYS A N 1
ATOM 4343 C CA . LYS A 1 539 ? 5.751 -5.638 -9.001 1.00 95.00 539 LYS A CA 1
ATOM 4344 C C . LYS A 1 539 ? 7.200 -5.661 -8.531 1.00 95.00 539 LYS A C 1
ATOM 4346 O O . LYS A 1 539 ? 7.781 -4.600 -8.306 1.00 95.00 539 LYS A O 1
ATOM 4351 N N . GLU A 1 540 ? 7.778 -6.848 -8.389 1.00 95.50 540 GLU A N 1
ATOM 4352 C CA . GLU A 1 540 ? 9.175 -7.009 -7.996 1.00 95.50 540 GLU A CA 1
ATOM 4353 C C . GLU A 1 540 ? 10.112 -6.406 -9.052 1.00 95.50 540 GLU A C 1
ATOM 4355 O O . GLU A 1 540 ? 10.881 -5.501 -8.718 1.00 95.50 540 GLU A O 1
ATOM 4360 N N . VAL A 1 541 ? 9.970 -6.773 -10.332 1.00 95.31 541 VAL A N 1
ATOM 4361 C CA . VAL A 1 541 ? 10.852 -6.251 -11.391 1.00 95.31 541 VAL A CA 1
ATOM 4362 C C . VAL A 1 541 ? 10.730 -4.732 -11.538 1.00 95.31 541 VAL A C 1
ATOM 4364 O O . VAL A 1 541 ? 11.732 -4.046 -11.746 1.00 95.31 541 VAL A O 1
ATOM 4367 N N . LYS A 1 542 ? 9.529 -4.166 -11.353 1.00 94.50 542 LYS A N 1
ATOM 4368 C CA . LYS A 1 542 ? 9.325 -2.709 -11.308 1.00 94.50 542 LYS A CA 1
ATOM 4369 C C . LYS A 1 542 ? 10.103 -2.069 -10.164 1.00 94.50 542 LYS A C 1
ATOM 4371 O O . LYS A 1 542 ? 10.791 -1.070 -10.376 1.00 94.50 542 LYS A O 1
ATOM 4376 N N . ASN A 1 543 ? 9.991 -2.618 -8.956 1.00 91.69 543 ASN A N 1
ATOM 4377 C CA . ASN A 1 543 ? 10.692 -2.094 -7.787 1.00 91.69 543 ASN A CA 1
ATOM 4378 C C . ASN A 1 543 ? 12.208 -2.168 -7.980 1.00 91.69 543 ASN A C 1
ATOM 4380 O O . ASN A 1 543 ? 12.909 -1.195 -7.685 1.00 91.69 543 ASN A O 1
ATOM 4384 N N . ARG A 1 544 ? 12.707 -3.283 -8.529 1.00 92.88 544 ARG A N 1
ATOM 4385 C CA . ARG A 1 544 ? 14.124 -3.438 -8.851 1.00 92.88 544 ARG A CA 1
ATOM 4386 C C . ARG A 1 544 ? 14.584 -2.400 -9.869 1.00 92.88 544 ARG A C 1
ATOM 4388 O O . ARG A 1 544 ? 15.561 -1.696 -9.619 1.00 92.88 544 ARG A O 1
ATOM 4395 N N . LEU A 1 545 ? 13.838 -2.242 -10.959 1.00 92.81 545 LEU A N 1
ATOM 4396 C CA . LEU A 1 545 ? 14.124 -1.262 -12.001 1.00 92.81 545 LEU A CA 1
ATOM 4397 C C . LEU A 1 545 ? 14.179 0.165 -11.434 1.00 92.81 545 LEU A C 1
ATOM 4399 O O . LEU A 1 545 ? 15.129 0.898 -11.703 1.00 92.81 545 LEU A O 1
ATOM 4403 N N . LEU A 1 546 ? 13.201 0.560 -10.613 1.00 91.44 546 LEU A N 1
ATOM 4404 C CA . LEU A 1 546 ? 13.172 1.884 -9.981 1.00 91.44 546 LEU A CA 1
ATOM 4405 C C . LEU A 1 546 ? 14.365 2.098 -9.041 1.00 91.44 546 LEU A C 1
ATOM 4407 O O . LEU A 1 546 ? 14.963 3.175 -9.034 1.00 91.44 546 LEU A O 1
ATOM 4411 N N . LYS A 1 547 ? 14.745 1.071 -8.276 1.00 91.19 547 LYS A N 1
ATOM 4412 C CA . LYS A 1 547 ? 15.913 1.112 -7.391 1.00 91.19 547 LYS A CA 1
ATOM 4413 C C . LYS A 1 547 ? 17.209 1.315 -8.179 1.00 91.19 547 LYS A C 1
ATOM 4415 O O . LYS A 1 547 ? 18.027 2.148 -7.788 1.00 91.19 547 LYS A O 1
ATOM 4420 N N . ASP A 1 548 ? 17.375 0.621 -9.302 1.00 91.19 548 ASP A N 1
ATOM 4421 C CA . ASP A 1 548 ? 18.555 0.771 -10.159 1.00 91.19 548 ASP A CA 1
ATOM 4422 C C . ASP A 1 548 ? 18.612 2.167 -10.801 1.00 91.19 548 ASP A C 1
ATOM 4424 O O . ASP A 1 548 ? 19.675 2.790 -10.845 1.00 91.19 548 ASP A O 1
ATOM 4428 N N . LEU A 1 549 ? 17.466 2.719 -11.220 1.00 94.12 549 LEU A N 1
ATOM 4429 C CA . LEU A 1 549 ? 17.372 4.094 -11.722 1.00 94.12 549 LEU A CA 1
ATOM 4430 C C . LEU A 1 549 ? 17.846 5.130 -10.690 1.00 94.12 549 LEU A C 1
ATOM 4432 O O . LEU A 1 549 ? 18.623 6.029 -11.024 1.00 94.12 549 LEU A O 1
ATOM 4436 N N . VAL A 1 550 ? 17.430 4.997 -9.431 1.00 91.88 550 VAL A N 1
ATOM 4437 C CA . VAL A 1 550 ? 17.856 5.904 -8.353 1.00 91.88 550 VAL A CA 1
ATOM 4438 C C . VAL A 1 550 ? 19.350 5.744 -8.065 1.00 91.88 550 VAL A C 1
ATOM 4440 O O . VAL A 1 550 ? 20.103 6.723 -8.068 1.00 91.88 550 VAL A O 1
ATOM 4443 N N . ASN A 1 551 ? 19.802 4.509 -7.850 1.00 90.94 551 ASN A N 1
ATOM 4444 C CA . ASN A 1 551 ? 21.154 4.238 -7.366 1.00 90.94 551 ASN A CA 1
ATOM 4445 C C . ASN A 1 551 ? 22.224 4.524 -8.426 1.00 90.94 551 ASN A C 1
ATOM 4447 O O . ASN A 1 551 ? 23.237 5.174 -8.131 1.00 90.94 551 ASN A O 1
ATOM 4451 N N . ASN A 1 552 ? 21.970 4.094 -9.664 1.00 92.62 552 ASN A N 1
ATOM 4452 C CA . ASN A 1 552 ? 22.991 4.008 -10.707 1.00 92.62 552 ASN A CA 1
ATOM 4453 C C . ASN A 1 552 ? 22.857 5.136 -11.737 1.00 92.62 552 ASN A C 1
ATOM 4455 O O . ASN A 1 552 ? 23.860 5.596 -12.281 1.00 92.62 552 ASN A O 1
ATOM 4459 N N . TYR A 1 553 ? 21.640 5.652 -11.947 1.00 94.00 553 TYR A N 1
ATOM 4460 C CA . TYR A 1 553 ? 21.361 6.696 -12.940 1.00 94.00 553 TYR A CA 1
ATOM 4461 C C . TYR A 1 553 ? 21.016 8.063 -12.337 1.00 94.00 553 TYR A C 1
ATOM 4463 O O . TYR A 1 553 ? 20.846 9.028 -13.080 1.00 94.00 553 TYR A O 1
ATOM 4471 N N . GLY A 1 554 ? 20.960 8.187 -11.007 1.00 89.06 554 GLY A N 1
ATOM 4472 C CA . GLY A 1 554 ? 20.743 9.471 -10.336 1.00 89.06 554 GLY A CA 1
ATOM 4473 C C . GLY A 1 554 ? 19.335 10.033 -10.526 1.00 89.06 554 GLY A C 1
ATOM 4474 O O . GLY A 1 554 ? 19.151 11.244 -10.420 1.00 89.06 554 GLY A O 1
ATOM 4475 N N . VAL A 1 555 ? 18.361 9.169 -10.822 1.00 90.19 555 VAL A N 1
ATOM 4476 C CA . VAL A 1 555 ? 16.947 9.538 -10.939 1.00 90.19 555 VAL A CA 1
ATOM 4477 C C . VAL A 1 555 ? 16.411 9.960 -9.574 1.00 90.19 555 VAL A C 1
ATOM 4479 O O . VAL A 1 555 ? 16.666 9.319 -8.556 1.00 90.19 555 VAL A O 1
ATOM 4482 N N . THR A 1 556 ? 15.660 11.054 -9.554 1.00 83.94 556 THR A N 1
ATOM 4483 C CA . THR A 1 556 ? 15.064 11.654 -8.360 1.00 83.94 556 THR A CA 1
ATOM 4484 C C . THR A 1 556 ? 13.566 11.869 -8.550 1.00 83.94 556 THR A C 1
ATOM 4486 O O . THR A 1 556 ? 13.026 11.733 -9.642 1.00 83.94 556 THR A O 1
ATOM 4489 N N . GLU A 1 557 ? 12.879 12.312 -7.499 1.00 77.31 557 GLU A N 1
ATOM 4490 C CA . GLU A 1 557 ? 11.448 12.648 -7.551 1.00 77.31 557 GLU A CA 1
ATOM 4491 C C . GLU A 1 557 ? 11.109 13.813 -8.507 1.00 77.31 557 GLU A C 1
ATOM 4493 O O . GLU A 1 557 ? 9.936 14.100 -8.757 1.00 77.31 557 GLU A O 1
ATOM 4498 N N . LYS A 1 558 ? 12.121 14.525 -9.020 1.00 79.06 558 LYS A N 1
ATOM 4499 C CA . LYS A 1 558 ? 11.950 15.600 -10.008 1.00 79.06 558 LYS A CA 1
ATOM 4500 C C . LYS A 1 558 ? 11.903 15.084 -11.445 1.00 79.06 558 LYS A C 1
ATOM 4502 O O . LYS A 1 558 ? 11.491 15.847 -12.319 1.00 79.06 558 LYS A O 1
ATOM 4507 N N . ASP A 1 559 ? 12.341 13.851 -11.671 1.00 80.94 559 ASP A N 1
ATOM 4508 C CA . ASP A 1 559 ? 12.481 13.247 -12.987 1.00 80.94 559 ASP A CA 1
ATOM 4509 C C . ASP A 1 559 ? 11.205 12.486 -13.376 1.00 80.94 559 ASP A C 1
ATOM 4511 O O . ASP A 1 559 ? 10.519 11.896 -12.540 1.00 80.94 559 ASP A O 1
ATOM 4515 N N . GLU A 1 560 ? 10.862 12.527 -14.659 1.00 81.19 560 GLU A N 1
ATOM 4516 C CA . GLU A 1 560 ? 9.725 11.798 -15.219 1.00 81.19 560 GLU A CA 1
A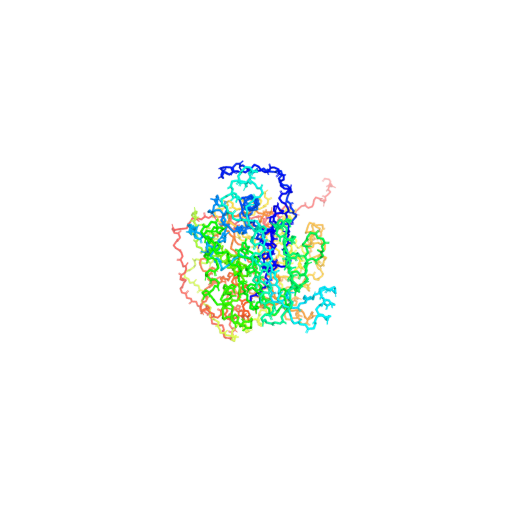TOM 4517 C C . GLU A 1 560 ? 10.182 10.394 -15.614 1.00 81.19 560 GLU A C 1
ATOM 4519 O O . GLU A 1 560 ? 11.137 10.260 -16.378 1.00 81.19 560 GLU A O 1
ATOM 4524 N N . VAL A 1 561 ? 9.510 9.360 -15.100 1.00 87.44 561 VAL A N 1
ATOM 4525 C CA . VAL A 1 561 ? 9.784 7.951 -15.412 1.00 87.44 561 VAL A CA 1
ATOM 4526 C C . VAL A 1 561 ? 8.519 7.319 -15.981 1.00 87.44 561 VAL A C 1
ATOM 4528 O O . VAL A 1 561 ? 7.500 7.244 -15.300 1.00 87.44 561 VAL A O 1
ATOM 4531 N N . GLU A 1 562 ? 8.590 6.863 -17.225 1.00 89.12 562 GLU A N 1
ATOM 4532 C CA . GLU A 1 562 ? 7.533 6.123 -17.913 1.00 89.12 562 GLU A CA 1
ATOM 4533 C C . GLU A 1 562 ? 7.948 4.651 -17.997 1.00 89.12 562 GLU A C 1
ATOM 4535 O O . GLU A 1 562 ? 8.961 4.339 -18.625 1.00 89.12 562 GLU A O 1
ATOM 4540 N N . ILE A 1 563 ? 7.183 3.753 -17.369 1.00 94.88 563 ILE A N 1
ATOM 4541 C CA . ILE A 1 563 ? 7.402 2.302 -17.444 1.00 94.88 563 ILE A CA 1
ATOM 4542 C C . ILE A 1 563 ? 6.307 1.696 -18.310 1.00 94.88 563 ILE A C 1
ATOM 4544 O O . ILE A 1 563 ? 5.116 1.899 -18.057 1.00 94.88 563 ILE A O 1
ATOM 4548 N N . SER A 1 564 ? 6.700 0.962 -19.345 1.00 94.06 564 SER A N 1
ATOM 4549 C CA . SER A 1 564 ? 5.752 0.500 -20.345 1.00 94.06 564 SER A CA 1
ATOM 4550 C C . SER A 1 564 ? 6.169 -0.769 -21.081 1.00 94.06 564 SER A C 1
ATOM 4552 O O . SER A 1 564 ? 7.331 -1.172 -21.102 1.00 94.06 564 SER A O 1
ATOM 4554 N N . ILE A 1 565 ? 5.186 -1.417 -21.699 1.00 95.12 565 ILE A N 1
ATOM 4555 C CA . ILE A 1 565 ? 5.342 -2.602 -22.542 1.00 95.12 565 ILE A CA 1
ATOM 4556 C C . ILE A 1 565 ? 4.928 -2.221 -23.960 1.00 95.12 565 ILE A C 1
ATOM 4558 O O . ILE A 1 565 ? 3.898 -1.582 -24.159 1.00 95.12 565 ILE A O 1
ATOM 4562 N N . HIS A 1 566 ? 5.700 -2.622 -24.966 1.00 91.00 566 HIS A N 1
ATOM 4563 C CA . HIS A 1 566 ? 5.255 -2.501 -26.353 1.00 91.00 566 HIS A CA 1
ATOM 4564 C C . HIS A 1 566 ? 4.457 -3.736 -26.775 1.00 91.00 566 HIS A C 1
ATOM 4566 O O . HIS A 1 566 ? 4.761 -4.837 -26.345 1.00 91.00 566 HIS A O 1
ATOM 4572 N N . PHE A 1 567 ? 3.465 -3.589 -27.645 1.00 92.44 567 PHE A N 1
ATOM 4573 C CA . PHE A 1 567 ? 2.814 -4.723 -28.299 1.00 92.44 567 PHE A CA 1
ATOM 4574 C C . PHE A 1 567 ? 2.121 -4.272 -29.598 1.00 92.44 567 PHE A C 1
ATOM 4576 O O . PHE A 1 567 ? 1.480 -3.220 -29.591 1.00 92.44 567 PHE A O 1
ATOM 4583 N N . PRO A 1 568 ? 2.214 -5.035 -30.707 1.00 92.06 568 PRO A N 1
ATOM 4584 C CA . PRO A 1 568 ? 2.834 -6.363 -30.840 1.00 92.06 568 PRO A CA 1
ATOM 4585 C C . PRO A 1 568 ? 4.369 -6.341 -30.944 1.00 92.06 568 PRO A C 1
ATOM 4587 O O . PRO A 1 568 ? 4.982 -5.315 -31.258 1.00 92.06 568 PRO A O 1
ATOM 4590 N N . TYR A 1 569 ? 4.995 -7.491 -30.684 1.00 90.88 569 TYR A N 1
ATOM 4591 C CA . TYR A 1 569 ? 6.431 -7.712 -30.842 1.00 90.88 569 TYR A CA 1
ATOM 4592 C C . TYR A 1 569 ? 6.789 -8.178 -32.254 1.00 90.88 569 TYR A C 1
ATOM 4594 O O . TYR A 1 569 ? 5.981 -8.743 -32.988 1.00 90.88 569 TYR A O 1
ATOM 4602 N N . LYS A 1 570 ? 8.048 -7.939 -32.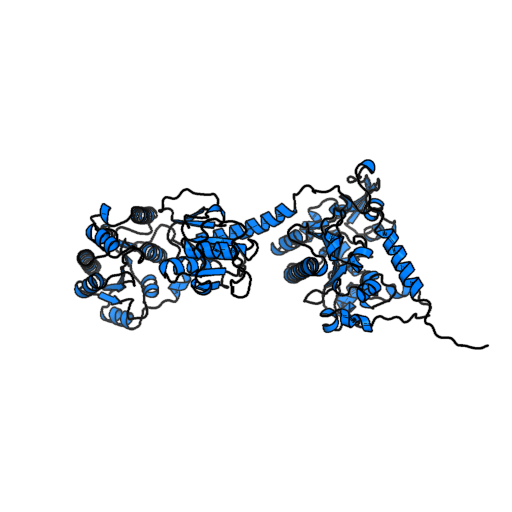624 1.00 88.06 570 LYS A N 1
ATOM 4603 C CA . LYS A 1 570 ? 8.685 -8.554 -33.792 1.00 88.06 570 LYS A CA 1
ATOM 4604 C C . LYS A 1 570 ? 9.306 -9.882 -33.370 1.00 88.06 570 LYS A C 1
ATOM 4606 O O . LYS A 1 570 ? 9.685 -10.028 -32.209 1.00 88.06 570 LYS A O 1
ATOM 4611 N N . GLU A 1 571 ? 9.526 -10.781 -34.325 1.00 88.19 571 GLU A N 1
ATOM 4612 C CA . GLU A 1 571 ? 10.272 -12.031 -34.103 1.00 88.19 571 GLU A CA 1
ATOM 4613 C C . GLU A 1 571 ? 11.588 -11.779 -33.347 1.00 88.19 571 GLU A C 1
ATOM 4615 O O . GLU A 1 571 ? 11.834 -12.346 -32.289 1.00 88.19 571 GLU A O 1
ATOM 4620 N N . SER A 1 572 ? 12.377 -10.803 -33.811 1.00 86.38 572 SER A N 1
ATOM 4621 C CA . SER A 1 572 ? 13.691 -10.461 -33.250 1.00 86.38 572 SER A CA 1
ATOM 4622 C C . SER A 1 572 ? 13.673 -9.842 -31.848 1.00 86.38 572 SER A C 1
ATOM 4624 O O . SER A 1 572 ? 14.737 -9.603 -31.278 1.00 86.38 572 SER A O 1
ATOM 4626 N N . THR A 1 573 ? 12.494 -9.543 -31.302 1.00 89.44 573 THR A N 1
ATOM 4627 C CA . THR A 1 573 ? 12.300 -8.995 -29.951 1.00 89.44 573 THR A CA 1
ATOM 4628 C C . THR A 1 573 ? 11.299 -9.822 -29.144 1.00 89.44 573 THR A C 1
ATOM 4630 O O . THR A 1 573 ? 10.757 -9.314 -28.165 1.00 89.44 573 THR A O 1
ATOM 4633 N N . THR A 1 574 ? 10.999 -11.053 -29.575 1.00 94.00 574 THR A N 1
ATOM 4634 C CA . THR A 1 574 ? 10.044 -11.933 -28.893 1.00 94.00 574 THR A CA 1
ATOM 4635 C C . THR A 1 574 ? 10.691 -12.526 -27.651 1.00 94.00 574 THR A C 1
ATOM 4637 O O . THR A 1 574 ? 11.484 -13.456 -27.713 1.00 94.00 574 THR A O 1
ATOM 4640 N N . THR A 1 575 ? 10.391 -11.897 -26.529 1.00 95.50 575 THR A N 1
ATOM 4641 C CA . THR A 1 575 ? 10.445 -12.381 -25.148 1.00 95.50 575 THR A CA 1
ATOM 4642 C C . THR A 1 575 ? 9.923 -11.201 -24.327 1.00 95.50 575 THR A C 1
ATOM 4644 O O . THR A 1 575 ? 10.125 -10.042 -24.723 1.00 95.50 575 THR A O 1
ATOM 4647 N N . PHE A 1 576 ? 9.200 -11.446 -23.239 1.00 97.88 576 PHE A N 1
ATOM 4648 C CA . PHE A 1 576 ? 8.549 -10.372 -22.501 1.00 97.88 576 PHE A CA 1
ATOM 4649 C C . PHE A 1 576 ? 9.575 -9.356 -21.993 1.00 97.88 576 PHE A C 1
ATOM 4651 O O . PHE A 1 576 ? 10.610 -9.718 -21.430 1.00 97.88 576 PHE A O 1
ATOM 4658 N N . HIS A 1 577 ? 9.311 -8.073 -22.231 1.00 97.50 577 HIS A N 1
ATOM 4659 C CA . HIS A 1 577 ? 10.236 -7.021 -21.845 1.00 97.50 577 HIS A CA 1
ATOM 4660 C C . HIS A 1 577 ? 9.540 -5.703 -21.511 1.00 97.50 577 HIS A C 1
ATOM 4662 O O . HIS A 1 577 ? 8.523 -5.330 -22.104 1.00 97.50 577 HIS A O 1
ATOM 4668 N N . ILE A 1 578 ? 10.140 -4.992 -20.559 1.00 97.88 578 ILE A N 1
ATOM 4669 C CA . ILE A 1 578 ? 9.609 -3.782 -19.935 1.00 97.88 578 ILE A CA 1
ATOM 4670 C C . ILE A 1 578 ? 10.578 -2.640 -20.222 1.00 97.88 578 ILE A C 1
ATOM 4672 O O . ILE A 1 578 ? 11.758 -2.714 -19.881 1.00 97.88 578 ILE A O 1
ATOM 4676 N N . HIS A 1 579 ? 10.090 -1.580 -20.855 1.00 95.38 579 HIS A N 1
ATOM 4677 C CA . HIS A 1 579 ? 10.846 -0.359 -21.114 1.00 95.38 579 HIS A CA 1
ATOM 4678 C C . HIS A 1 579 ? 10.674 0.598 -19.939 1.00 95.38 579 HIS A C 1
ATOM 4680 O O . HIS A 1 579 ? 9.563 0.770 -19.448 1.00 95.38 579 HIS A O 1
ATOM 4686 N N . ALA A 1 580 ? 11.747 1.271 -19.532 1.00 95.62 580 ALA A N 1
ATOM 4687 C CA . ALA A 1 580 ? 11.665 2.416 -18.635 1.00 95.62 580 ALA A CA 1
ATOM 4688 C C . ALA A 1 580 ? 12.362 3.618 -19.261 1.00 95.62 580 ALA A C 1
ATOM 4690 O O . ALA A 1 580 ? 13.566 3.593 -19.513 1.00 95.62 580 ALA A O 1
ATOM 4691 N N . ARG A 1 581 ? 11.599 4.672 -19.539 1.00 91.50 581 ARG A N 1
ATOM 4692 C CA . ARG A 1 581 ? 12.057 5.911 -20.170 1.00 91.50 581 ARG A CA 1
ATOM 4693 C C . ARG A 1 581 ? 12.099 7.029 -19.139 1.00 91.50 581 ARG A C 1
ATOM 4695 O O . ARG A 1 581 ? 11.158 7.198 -18.378 1.00 91.50 581 ARG A O 1
ATOM 4702 N N . ILE A 1 582 ? 13.184 7.800 -19.132 1.00 93.00 582 ILE A N 1
ATOM 4703 C CA . ILE A 1 582 ? 13.459 8.812 -18.112 1.00 93.00 582 ILE A CA 1
ATOM 4704 C C . ILE A 1 582 ? 13.701 10.160 -18.774 1.00 93.00 582 ILE A C 1
ATOM 4706 O O . ILE A 1 582 ? 14.600 10.269 -19.608 1.00 93.00 582 ILE A O 1
ATOM 4710 N N . ASN A 1 583 ? 12.918 11.178 -18.399 1.00 84.94 583 ASN A N 1
ATOM 4711 C CA . ASN A 1 583 ? 12.968 12.558 -18.915 1.00 84.94 583 ASN A CA 1
ATOM 4712 C C . ASN A 1 583 ? 12.938 12.674 -20.455 1.00 84.94 583 ASN A C 1
ATOM 4714 O O . ASN A 1 583 ? 13.317 13.704 -21.016 1.00 84.94 583 ASN A O 1
ATOM 4718 N N . GLY A 1 584 ? 12.535 11.608 -21.146 1.00 76.56 584 GLY A N 1
ATOM 4719 C CA . GLY A 1 584 ? 12.560 11.490 -22.597 1.00 76.56 584 GLY A CA 1
ATOM 4720 C C . GLY A 1 584 ? 11.152 11.430 -23.167 1.00 76.56 584 GLY A C 1
ATOM 4721 O O . GLY A 1 584 ? 10.221 11.000 -22.498 1.00 76.56 584 GLY A O 1
ATOM 4722 N N . VAL A 1 585 ? 11.008 11.825 -24.429 1.00 72.06 585 VAL A N 1
ATOM 4723 C CA . VAL A 1 585 ? 9.729 11.779 -25.149 1.00 72.06 585 VAL A CA 1
ATOM 4724 C C . VAL A 1 585 ? 9.810 10.724 -26.248 1.00 72.06 585 VAL A C 1
ATOM 4726 O O . VAL A 1 585 ? 10.804 10.653 -26.973 1.00 72.06 585 VAL A O 1
ATOM 4729 N N . GLU A 1 586 ? 8.766 9.911 -26.380 1.00 75.44 586 GLU A N 1
ATOM 4730 C CA . GLU A 1 586 ? 8.635 8.923 -27.454 1.00 75.44 586 GLU A CA 1
ATOM 4731 C C . GLU A 1 586 ? 7.868 9.502 -28.652 1.00 75.44 586 GLU A C 1
ATOM 4733 O O . GLU A 1 586 ? 7.028 10.396 -28.522 1.00 75.44 586 GLU A O 1
ATOM 4738 N N . HIS A 1 587 ? 8.161 8.996 -29.851 1.00 78.69 587 HIS A N 1
ATOM 4739 C CA . HIS A 1 587 ? 7.400 9.364 -31.037 1.00 78.69 587 HIS A CA 1
ATOM 4740 C C . HIS A 1 587 ? 5.950 8.859 -30.910 1.00 78.69 587 HIS A C 1
ATOM 4742 O O . HIS A 1 587 ? 5.765 7.689 -30.571 1.00 78.69 587 HIS A O 1
ATOM 4748 N N . PRO A 1 588 ? 4.916 9.653 -31.253 1.00 73.50 588 PRO A N 1
ATOM 4749 C CA . PRO A 1 588 ? 3.523 9.245 -31.047 1.00 73.50 588 PRO A CA 1
ATOM 4750 C C . PRO A 1 588 ? 3.145 7.928 -31.744 1.00 73.50 588 PRO A C 1
ATOM 4752 O O . PRO A 1 588 ? 2.429 7.121 -31.166 1.00 73.50 588 PRO A O 1
ATOM 4755 N N . LEU A 1 589 ? 3.710 7.654 -32.929 1.00 78.50 589 LEU A N 1
ATOM 4756 C CA . LEU A 1 589 ? 3.570 6.347 -33.595 1.00 78.50 589 LEU A CA 1
ATOM 4757 C C . LEU A 1 589 ? 4.071 5.172 -32.734 1.00 78.50 589 LEU A C 1
ATOM 4759 O O . LEU A 1 589 ? 3.450 4.119 -32.715 1.00 78.50 589 LEU A O 1
ATOM 4763 N N . ASN A 1 590 ? 5.197 5.326 -32.032 1.00 76.75 590 ASN A N 1
ATOM 4764 C CA . ASN A 1 590 ? 5.690 4.282 -31.134 1.00 76.75 590 ASN A CA 1
ATOM 4765 C C . ASN A 1 590 ? 4.861 4.210 -29.851 1.00 76.75 590 ASN A C 1
ATOM 4767 O O . ASN A 1 590 ? 4.608 3.111 -29.379 1.00 76.75 590 ASN A O 1
ATOM 4771 N N . HIS A 1 591 ? 4.414 5.352 -29.329 1.00 77.06 591 HIS A N 1
ATOM 4772 C CA . HIS A 1 591 ? 3.524 5.407 -28.170 1.00 77.06 591 HIS A CA 1
ATOM 4773 C C . HIS A 1 591 ? 2.169 4.720 -28.445 1.00 77.06 591 HIS A C 1
ATOM 4775 O O . HIS A 1 591 ? 1.503 4.243 -27.531 1.00 77.06 591 HIS A O 1
ATOM 4781 N N . ASP A 1 592 ? 1.737 4.632 -29.707 1.00 76.50 592 ASP A N 1
ATOM 4782 C CA . ASP A 1 592 ? 0.471 3.988 -30.059 1.00 76.50 592 ASP A CA 1
ATOM 4783 C C . ASP A 1 592 ? 0.453 2.476 -29.763 1.00 76.50 592 ASP A C 1
ATOM 4785 O O . ASP A 1 592 ? -0.589 1.916 -29.430 1.00 76.50 592 ASP A O 1
ATOM 4789 N N . LYS A 1 593 ? 1.612 1.821 -29.775 1.00 84.06 593 LYS A N 1
ATOM 4790 C CA . LYS A 1 593 ? 1.776 0.406 -29.403 1.00 84.06 593 LYS A CA 1
ATOM 4791 C C . LYS A 1 593 ? 2.230 0.213 -27.952 1.00 84.06 593 LYS A C 1
ATOM 4793 O O . LYS A 1 593 ? 2.713 -0.861 -27.606 1.00 84.06 593 LYS A O 1
ATOM 4798 N N . THR A 1 594 ? 2.130 1.247 -27.123 1.00 85.69 594 THR A N 1
ATOM 4799 C CA . THR A 1 594 ? 2.610 1.242 -25.740 1.00 85.69 594 THR A CA 1
ATOM 4800 C C . THR A 1 594 ? 1.470 0.981 -24.761 1.00 85.69 594 THR A C 1
ATOM 4802 O O . THR A 1 594 ? 0.413 1.608 -24.820 1.00 85.69 594 THR A O 1
ATOM 4805 N N . PHE A 1 595 ? 1.714 0.068 -23.828 1.00 89.69 595 PHE A N 1
ATOM 4806 C CA . PHE A 1 595 ? 0.869 -0.240 -22.687 1.00 89.69 595 PHE A CA 1
ATOM 4807 C C . PHE A 1 595 ? 1.579 0.238 -21.430 1.00 89.69 595 PHE A C 1
ATOM 4809 O O . PHE A 1 595 ? 2.715 -0.148 -21.162 1.00 89.69 595 PHE A O 1
ATOM 4816 N N . ASP A 1 596 ? 0.905 1.092 -20.672 1.00 90.50 596 ASP A N 1
ATOM 4817 C CA . ASP A 1 596 ? 1.376 1.539 -19.366 1.00 90.50 596 ASP A CA 1
ATOM 4818 C C . ASP A 1 596 ? 1.473 0.340 -18.413 1.00 90.50 596 ASP A C 1
ATOM 4820 O O . ASP A 1 596 ? 0.523 -0.440 -18.299 1.00 90.50 596 ASP A O 1
ATOM 4824 N N . PHE A 1 597 ? 2.630 0.174 -17.773 1.00 93.81 597 PHE A N 1
ATOM 4825 C CA . PHE A 1 597 ? 2.922 -1.017 -16.980 1.00 93.81 597 PHE A CA 1
ATOM 4826 C C . PHE A 1 597 ? 2.020 -1.143 -15.744 1.00 93.81 597 PHE A C 1
ATOM 4828 O O . PHE A 1 597 ? 1.574 -2.246 -15.430 1.00 93.81 597 PHE A O 1
ATOM 4835 N N . GLU A 1 598 ? 1.670 -0.026 -15.098 1.00 87.31 598 GLU A N 1
ATOM 4836 C CA . GLU A 1 598 ? 0.747 -0.033 -13.957 1.00 87.31 598 GLU A CA 1
ATOM 4837 C C . GLU A 1 598 ? -0.653 -0.407 -14.394 1.00 87.31 598 GLU A C 1
ATOM 4839 O O . GLU A 1 598 ? -1.270 -1.275 -13.792 1.00 87.31 598 GLU A O 1
ATOM 4844 N N . LYS A 1 599 ? -1.132 0.152 -15.510 1.00 88.19 599 LYS A N 1
ATOM 4845 C CA . LYS A 1 599 ? -2.461 -0.204 -16.024 1.00 88.19 599 LYS A CA 1
ATOM 4846 C C . LYS A 1 599 ? -2.571 -1.680 -16.377 1.00 88.19 599 LYS A C 1
ATOM 4848 O O . LYS A 1 599 ? -3.662 -2.235 -16.285 1.00 88.19 599 LYS A O 1
ATOM 4853 N N . VAL A 1 600 ? -1.476 -2.308 -16.803 1.00 93.50 600 VAL A N 1
ATOM 4854 C CA . VAL A 1 600 ? -1.428 -3.758 -17.022 1.00 93.50 600 VAL A CA 1
ATOM 4855 C C . VAL A 1 600 ? -1.558 -4.502 -15.693 1.00 93.50 600 VAL A C 1
ATOM 4857 O O . VAL A 1 600 ? -2.391 -5.401 -15.598 1.00 93.50 600 VAL A O 1
ATOM 4860 N N . ILE A 1 601 ? -0.807 -4.105 -14.661 1.00 93.44 601 ILE A N 1
ATOM 4861 C CA . ILE A 1 601 ? -0.912 -4.692 -13.315 1.00 93.44 601 ILE A CA 1
ATOM 4862 C C . ILE A 1 601 ? -2.325 -4.506 -12.746 1.00 93.44 601 ILE A C 1
ATOM 4864 O O . ILE A 1 601 ? -2.948 -5.495 -12.370 1.00 93.44 601 ILE A O 1
ATOM 4868 N N . ASP A 1 602 ? -2.869 -3.289 -12.756 1.00 90.81 602 ASP A N 1
ATOM 4869 C CA . ASP A 1 602 ? -4.211 -2.966 -12.253 1.00 90.81 602 ASP A CA 1
ATOM 4870 C C . ASP A 1 602 ? -5.303 -3.770 -12.964 1.00 90.81 602 ASP A C 1
ATOM 4872 O O . ASP A 1 602 ? -6.295 -4.189 -12.359 1.00 90.81 602 ASP A O 1
ATOM 4876 N N . HIS A 1 603 ? -5.152 -3.965 -14.277 1.00 92.81 603 HIS A N 1
ATOM 4877 C CA . HIS A 1 603 ? -6.092 -4.744 -15.078 1.00 92.81 603 HIS A CA 1
ATOM 4878 C C . HIS A 1 603 ? -6.079 -6.216 -14.658 1.00 92.81 603 HIS A C 1
ATOM 4880 O O . HIS A 1 603 ? -7.146 -6.803 -14.468 1.00 92.81 603 HIS A O 1
ATOM 4886 N N . LEU A 1 604 ? -4.892 -6.785 -14.431 1.00 95.00 604 LEU A N 1
ATOM 4887 C CA . LEU A 1 604 ? -4.745 -8.143 -13.909 1.00 95.00 604 LEU A CA 1
ATOM 4888 C C . LEU A 1 604 ? -5.273 -8.252 -12.467 1.00 95.00 604 LEU A C 1
ATOM 4890 O O . LEU A 1 604 ? -5.985 -9.204 -12.164 1.00 95.00 604 LEU A O 1
ATOM 4894 N N . GLU A 1 605 ? -5.009 -7.273 -11.594 1.00 94.69 605 GLU A N 1
ATOM 4895 C CA . GLU A 1 605 ? -5.502 -7.239 -10.203 1.00 94.69 605 GLU A CA 1
ATOM 4896 C C . GLU A 1 605 ? -7.031 -7.231 -10.103 1.00 94.69 605 GLU A C 1
ATOM 4898 O O . GLU A 1 605 ? -7.604 -7.789 -9.167 1.00 94.69 605 GLU A O 1
ATOM 4903 N N . GLN A 1 606 ? -7.710 -6.641 -11.088 1.00 93.75 606 GLN A N 1
ATOM 4904 C CA . GLN A 1 606 ? -9.173 -6.656 -11.198 1.00 93.75 606 GLN A CA 1
ATOM 4905 C C . GLN A 1 606 ? -9.739 -7.998 -11.669 1.00 93.75 606 GLN A C 1
ATOM 4907 O O . GLN A 1 606 ? -10.950 -8.134 -11.842 1.00 93.75 606 GLN A O 1
ATOM 4912 N N . GLY A 1 607 ? -8.879 -8.980 -11.908 1.00 92.50 607 GLY A N 1
ATOM 4913 C CA . GLY A 1 607 ? -9.273 -10.302 -12.340 1.00 92.50 607 GLY A CA 1
ATOM 4914 C C . GLY A 1 607 ? -9.462 -10.452 -13.852 1.00 92.50 607 GLY A C 1
ATOM 4915 O O . GLY A 1 607 ? -9.947 -11.491 -14.294 1.00 92.50 607 GLY A O 1
ATOM 4916 N N . LYS A 1 608 ? -9.128 -9.425 -14.644 1.00 94.19 608 LYS A N 1
ATOM 4917 C CA . LYS A 1 608 ? -9.461 -9.355 -16.075 1.00 94.19 608 LYS A CA 1
ATOM 4918 C C . LYS A 1 608 ? -8.389 -9.993 -16.950 1.00 94.19 608 LYS A C 1
ATOM 4920 O O . LYS A 1 608 ? -7.209 -10.004 -16.600 1.00 94.19 608 LYS A O 1
ATOM 4925 N N . ASN A 1 609 ? -8.801 -10.492 -18.114 1.00 94.44 609 ASN A N 1
ATOM 4926 C CA . ASN A 1 609 ? -7.878 -11.068 -19.089 1.00 94.44 609 ASN A CA 1
ATOM 4927 C C . ASN A 1 609 ? -7.156 -9.952 -19.864 1.00 94.44 609 ASN A C 1
ATOM 4929 O O . ASN A 1 609 ? -7.784 -8.973 -20.271 1.00 94.44 609 ASN A O 1
ATOM 4933 N N . ILE A 1 610 ? -5.846 -10.091 -20.083 1.00 95.56 610 ILE A N 1
ATOM 4934 C CA . ILE A 1 610 ? -5.030 -9.109 -20.804 1.00 95.56 610 ILE A CA 1
ATOM 4935 C C . ILE A 1 610 ? -5.503 -8.863 -22.245 1.00 95.56 610 ILE A C 1
ATOM 4937 O O . ILE A 1 610 ? -5.395 -7.740 -22.741 1.00 95.56 610 ILE A O 1
ATOM 4941 N N . ASP A 1 611 ? -6.127 -9.857 -22.876 1.00 96.44 611 ASP A N 1
ATOM 4942 C CA . ASP A 1 611 ? -6.720 -9.742 -24.207 1.00 96.44 611 ASP A CA 1
ATOM 4943 C C . ASP A 1 611 ? -7.778 -8.638 -24.261 1.00 96.44 611 ASP A C 1
ATOM 4945 O O . ASP A 1 611 ? -7.844 -7.890 -25.233 1.00 96.44 611 ASP A O 1
ATOM 4949 N N . GLU A 1 612 ? -8.556 -8.452 -23.187 1.00 94.25 612 GLU A N 1
ATOM 4950 C CA . GLU A 1 612 ? -9.551 -7.377 -23.103 1.00 94.25 612 GLU A CA 1
ATOM 4951 C C . GLU A 1 612 ? -8.897 -5.994 -23.205 1.00 94.25 612 GLU A C 1
ATOM 4953 O O . GLU A 1 612 ? -9.455 -5.076 -23.813 1.00 94.25 612 GLU A O 1
ATOM 4958 N N . LEU A 1 613 ? -7.708 -5.833 -22.614 1.00 90.56 613 LEU A N 1
ATOM 4959 C CA . LEU A 1 613 ? -6.965 -4.576 -22.642 1.00 90.56 613 LEU A CA 1
ATOM 4960 C C . LEU A 1 613 ? -6.445 -4.278 -24.053 1.00 90.56 613 LEU A C 1
ATOM 4962 O O . LEU A 1 613 ? -6.451 -3.120 -24.475 1.00 90.56 613 LEU A O 1
ATOM 4966 N N . ILE A 1 614 ? -6.035 -5.319 -24.780 1.00 92.69 614 ILE A N 1
ATOM 4967 C CA . ILE A 1 614 ? -5.534 -5.230 -26.153 1.00 92.69 614 ILE A CA 1
ATOM 4968 C C . ILE A 1 614 ? -6.694 -4.959 -27.120 1.00 92.69 614 ILE A C 1
ATOM 4970 O O . ILE A 1 614 ? -6.703 -3.956 -27.827 1.00 92.69 614 ILE A O 1
ATOM 4974 N N . LEU A 1 615 ? -7.744 -5.780 -27.091 1.00 93.50 615 LEU A N 1
ATOM 4975 C CA . LEU A 1 615 ? -8.892 -5.664 -27.998 1.00 93.50 615 LEU A CA 1
ATOM 4976 C C . LEU A 1 615 ? -9.687 -4.365 -27.813 1.00 93.50 615 LEU A C 1
ATOM 4978 O O . LEU A 1 615 ? -10.354 -3.902 -28.740 1.00 93.50 615 LEU A O 1
ATOM 4982 N N . LYS A 1 616 ? -9.599 -3.721 -26.640 1.00 87.81 616 LYS A N 1
ATOM 4983 C CA . LYS A 1 616 ? -10.182 -2.388 -26.417 1.00 87.81 616 LYS A CA 1
ATOM 4984 C C . LYS A 1 616 ? -9.623 -1.347 -27.390 1.00 87.81 616 LYS A C 1
ATOM 4986 O O . LYS A 1 616 ? -10.327 -0.397 -27.753 1.00 87.81 616 LYS A O 1
ATOM 4991 N N . LYS A 1 617 ? -8.368 -1.505 -27.810 1.00 72.69 617 LYS A N 1
ATOM 4992 C CA . LYS A 1 617 ? -7.733 -0.658 -28.811 1.00 72.69 617 LYS A CA 1
ATOM 4993 C C . LYS A 1 617 ? -7.955 -1.277 -30.188 1.00 72.69 617 LYS A C 1
ATOM 4995 O O . LYS A 1 617 ? -7.267 -2.198 -30.599 1.00 72.69 617 LYS A O 1
ATOM 5000 N N . LYS A 1 618 ? -8.957 -0.750 -30.895 1.00 73.62 618 LYS A N 1
ATOM 5001 C CA . LYS A 1 618 ? -9.415 -1.283 -32.189 1.00 73.62 618 LYS A CA 1
ATOM 5002 C C . LYS A 1 618 ? -8.302 -1.371 -33.241 1.00 73.62 618 LYS A C 1
ATOM 5004 O O . LYS A 1 618 ? -8.238 -2.355 -33.961 1.00 73.62 618 LYS A O 1
ATOM 5009 N N . ILE A 1 619 ? -7.460 -0.338 -33.325 1.00 81.75 619 ILE A N 1
ATOM 5010 C CA . ILE A 1 619 ? -6.399 -0.204 -34.330 1.00 81.75 619 ILE A CA 1
ATOM 5011 C C . ILE A 1 619 ? -5.107 0.214 -33.631 1.00 81.75 619 ILE A C 1
ATOM 5013 O O . ILE A 1 619 ? -5.106 1.143 -32.817 1.00 81.75 619 ILE A O 1
ATOM 5017 N N . TYR A 1 620 ? -4.017 -0.452 -33.995 1.00 85.50 620 TYR A N 1
ATOM 5018 C CA . TYR A 1 620 ? -2.648 -0.108 -33.626 1.00 85.50 620 TYR A CA 1
ATOM 5019 C C . TYR A 1 620 ? -1.888 0.409 -34.835 1.00 85.50 620 TYR A C 1
ATOM 5021 O O . TYR A 1 620 ? -2.091 -0.074 -35.945 1.00 85.50 620 TYR A O 1
ATOM 5029 N N . HIS A 1 621 ? -0.951 1.322 -34.611 1.00 85.88 621 HIS A N 1
ATOM 5030 C CA . HIS A 1 621 ? -0.045 1.803 -35.641 1.00 85.88 621 HIS A CA 1
ATOM 5031 C C . HIS A 1 621 ? 1.396 1.404 -35.326 1.00 85.88 621 HIS A C 1
ATOM 5033 O O . HIS A 1 621 ? 1.872 1.507 -34.195 1.00 85.88 621 HIS A O 1
ATOM 5039 N N . SER A 1 622 ? 2.123 0.958 -36.346 1.00 85.25 622 SER A N 1
ATOM 5040 C CA . SER A 1 622 ? 3.535 0.601 -36.234 1.00 85.25 622 SER A CA 1
ATOM 5041 C C . SER A 1 622 ? 4.327 1.123 -37.427 1.00 85.25 622 SER A C 1
ATOM 5043 O O . SER A 1 622 ? 3.797 1.363 -38.511 1.00 85.25 622 SER A O 1
ATOM 5045 N N . SER A 1 623 ? 5.630 1.314 -37.238 1.00 82.25 623 SER A N 1
ATOM 5046 C CA . SER A 1 623 ? 6.519 1.670 -38.343 1.00 82.25 623 SER A CA 1
ATOM 5047 C C . SER A 1 623 ? 6.635 0.515 -39.337 1.00 82.25 623 SER A C 1
ATOM 5049 O O . SER A 1 623 ? 6.749 -0.646 -38.945 1.00 82.25 623 SER A O 1
ATOM 5051 N N . ILE A 1 624 ? 6.668 0.845 -40.631 1.00 73.12 624 ILE A N 1
ATOM 5052 C CA . ILE A 1 624 ? 6.762 -0.148 -41.717 1.00 73.12 624 ILE A CA 1
ATOM 5053 C C . ILE A 1 624 ? 8.146 -0.828 -41.733 1.00 73.12 624 ILE A C 1
ATOM 5055 O O . ILE A 1 624 ? 8.285 -1.967 -42.171 1.00 73.12 624 ILE A O 1
ATOM 5059 N N . GLY A 1 625 ? 9.169 -0.171 -41.169 1.00 63.44 625 GLY A N 1
ATOM 5060 C CA . GLY A 1 625 ? 10.509 -0.737 -41.001 1.00 63.44 625 GLY A CA 1
ATOM 5061 C C . GLY A 1 625 ? 11.123 -1.246 -42.313 1.00 63.44 625 GLY A C 1
ATOM 5062 O O . GLY A 1 625 ? 10.856 -0.717 -43.388 1.00 63.44 625 GLY A O 1
ATOM 5063 N N . ARG A 1 626 ? 11.971 -2.283 -42.219 1.00 52.81 626 ARG A N 1
ATOM 5064 C CA . ARG A 1 626 ? 12.336 -3.123 -43.377 1.00 52.81 626 ARG A CA 1
ATOM 5065 C C . ARG A 1 626 ? 11.199 -4.139 -43.624 1.00 52.81 626 ARG A C 1
ATOM 5067 O O . ARG A 1 626 ? 10.609 -4.580 -42.633 1.00 52.81 626 ARG A O 1
ATOM 5074 N N . PRO A 1 627 ? 10.943 -4.581 -44.874 1.00 43.22 627 PRO A N 1
ATOM 5075 C CA . PRO A 1 627 ? 9.805 -5.449 -45.234 1.00 43.22 627 PRO A CA 1
ATOM 5076 C C . PRO A 1 627 ? 9.623 -6.692 -44.341 1.00 43.22 627 PRO A C 1
ATOM 5078 O O . PRO A 1 627 ? 8.507 -7.047 -43.979 1.00 43.22 627 PRO A O 1
ATOM 5081 N N . GLN A 1 628 ? 10.733 -7.289 -43.898 1.00 46.72 628 GLN A N 1
ATOM 5082 C CA . GLN A 1 628 ? 10.785 -8.484 -43.039 1.00 46.72 628 GLN A CA 1
ATOM 5083 C C . GLN A 1 628 ? 10.205 -8.287 -41.624 1.00 46.72 628 GLN A C 1
ATOM 5085 O O . GLN A 1 628 ? 9.987 -9.254 -40.907 1.00 46.72 628 GLN A O 1
ATOM 5090 N N . SER A 1 629 ? 9.983 -7.047 -41.172 1.00 57.09 629 SER A N 1
ATOM 5091 C CA . SER A 1 629 ? 9.473 -6.800 -39.814 1.00 57.09 629 SER A CA 1
ATOM 5092 C C . SER A 1 629 ? 7.950 -6.807 -39.697 1.00 57.09 629 SER A C 1
ATOM 5094 O O . SER A 1 629 ? 7.440 -7.011 -38.599 1.00 57.09 629 SER A O 1
ATOM 5096 N N . LEU A 1 630 ? 7.239 -6.609 -40.809 1.00 67.69 630 LEU A N 1
ATOM 5097 C CA . LEU A 1 630 ? 5.783 -6.749 -40.876 1.00 67.69 630 LEU A CA 1
ATOM 5098 C C . LEU A 1 630 ? 5.371 -8.181 -41.207 1.00 67.69 630 LEU A C 1
ATOM 5100 O O . LEU A 1 630 ? 4.340 -8.627 -40.719 1.00 67.69 630 LEU A O 1
ATOM 5104 N N . SER A 1 631 ? 6.201 -8.918 -41.955 1.00 74.88 631 SER A N 1
ATOM 5105 C CA . SER A 1 631 ? 5.897 -10.290 -42.381 1.00 74.88 631 SER A CA 1
ATOM 5106 C C . SER A 1 631 ? 5.675 -11.268 -41.224 1.00 74.88 631 SER A C 1
ATOM 5108 O O . SER A 1 631 ? 5.021 -12.292 -41.374 1.00 74.88 631 SER A O 1
ATOM 5110 N N . PHE A 1 632 ? 6.198 -10.959 -40.034 1.00 83.88 632 PHE A N 1
ATOM 5111 C CA . PHE A 1 632 ? 5.934 -11.772 -38.850 1.00 83.88 632 PHE A CA 1
ATOM 5112 C C . PHE A 1 632 ? 4.478 -11.672 -38.373 1.00 83.88 632 PHE A C 1
ATOM 5114 O O . PHE A 1 632 ? 3.966 -12.609 -37.770 1.00 83.88 632 PHE A O 1
ATOM 5121 N N . LEU A 1 633 ? 3.790 -10.569 -38.663 1.00 85.75 633 LEU A N 1
ATOM 5122 C CA . LEU A 1 633 ? 2.381 -10.369 -38.319 1.00 85.75 633 LEU A CA 1
ATOM 5123 C C . LEU A 1 633 ? 1.448 -10.646 -39.500 1.00 85.75 633 LEU A C 1
ATOM 5125 O O . LEU A 1 633 ? 0.261 -10.877 -39.284 1.00 85.75 633 LEU A O 1
ATOM 5129 N N . THR A 1 634 ? 1.972 -10.661 -40.730 1.00 79.81 634 THR A N 1
ATOM 5130 C CA . THR A 1 634 ? 1.213 -11.137 -41.888 1.00 79.81 634 THR A CA 1
ATOM 5131 C C . THR A 1 634 ? 0.988 -12.647 -41.781 1.00 79.81 634 THR A C 1
ATOM 5133 O O . THR A 1 634 ? 1.734 -13.366 -41.107 1.00 79.81 634 THR A O 1
ATOM 5136 N N . ASP A 1 635 ? -0.084 -13.123 -42.410 1.00 84.75 635 ASP A N 1
ATOM 5137 C CA . ASP A 1 635 ? -0.451 -14.546 -42.489 1.00 84.75 635 ASP A CA 1
ATOM 5138 C C . ASP A 1 635 ? -0.907 -15.185 -41.164 1.00 84.75 635 ASP A C 1
ATOM 5140 O O . ASP A 1 635 ? -0.948 -16.408 -41.033 1.00 84.75 635 ASP A O 1
ATOM 5144 N N . ILE A 1 636 ? -1.293 -14.373 -40.174 1.00 93.44 636 ILE A N 1
ATOM 5145 C CA . ILE A 1 636 ? -1.945 -14.849 -38.949 1.00 93.44 636 ILE A CA 1
ATOM 5146 C C . ILE A 1 636 ? -3.450 -14.650 -39.090 1.00 93.44 636 ILE A C 1
ATOM 5148 O O . ILE A 1 636 ? -3.941 -13.522 -39.152 1.00 93.44 636 ILE A O 1
ATOM 5152 N N . LYS A 1 637 ? -4.208 -15.748 -39.109 1.00 95.38 637 LYS A N 1
ATOM 5153 C CA . LYS A 1 637 ? -5.670 -15.674 -39.159 1.00 95.38 637 LYS A CA 1
ATOM 5154 C C . LYS A 1 637 ? -6.191 -14.857 -37.970 1.00 95.38 637 LYS A C 1
ATOM 5156 O O . LYS A 1 637 ? -5.883 -15.170 -36.822 1.00 95.38 637 LYS A O 1
ATOM 5161 N N . GLY A 1 638 ? -6.979 -13.821 -38.257 1.00 93.94 638 GLY A N 1
ATOM 5162 C CA . GLY A 1 638 ? -7.543 -12.925 -37.247 1.00 93.94 638 GLY A CA 1
ATOM 5163 C C . GLY A 1 638 ? -6.667 -11.722 -36.870 1.00 93.94 638 GLY A C 1
ATOM 5164 O O . GLY A 1 638 ? -7.088 -10.956 -36.000 1.00 93.94 638 GLY A O 1
ATOM 5165 N N . VAL A 1 639 ? -5.503 -11.544 -37.509 1.00 95.31 639 VAL A N 1
ATOM 5166 C CA . VAL A 1 639 ? -4.679 -10.324 -37.453 1.00 95.31 639 VAL A CA 1
ATOM 5167 C C . VAL A 1 639 ? -4.717 -9.657 -38.826 1.00 95.31 639 VAL A C 1
ATOM 5169 O O . VAL A 1 639 ? -4.258 -10.240 -39.806 1.00 95.31 639 VAL A O 1
ATOM 5172 N N . ASN A 1 640 ? -5.272 -8.448 -38.912 1.00 93.25 640 ASN A N 1
ATOM 5173 C CA . ASN A 1 640 ? -5.283 -7.679 -40.158 1.00 93.25 640 ASN A CA 1
ATOM 5174 C C . ASN A 1 640 ? -4.154 -6.648 -40.132 1.00 93.25 640 ASN A C 1
ATOM 5176 O O . ASN A 1 640 ? -4.057 -5.881 -39.176 1.00 93.25 640 ASN A O 1
ATOM 5180 N N . VAL A 1 641 ? -3.308 -6.631 -41.164 1.00 91.69 641 VAL A N 1
ATOM 5181 C CA . VAL A 1 641 ? -2.200 -5.677 -41.301 1.00 91.69 641 VAL A CA 1
ATOM 5182 C C . VAL A 1 641 ? -2.333 -4.956 -42.633 1.00 91.69 641 VAL A C 1
ATOM 5184 O O . VAL A 1 641 ? -2.225 -5.576 -43.688 1.00 91.69 641 VAL A O 1
ATOM 5187 N N . GLU A 1 642 ? -2.502 -3.639 -42.588 1.00 90.56 642 GLU A N 1
ATOM 5188 C CA . GLU A 1 642 ? -2.635 -2.796 -43.777 1.00 90.56 642 GLU A CA 1
ATOM 5189 C C . GLU A 1 642 ? -1.613 -1.658 -43.757 1.00 90.56 642 GLU A C 1
ATOM 5191 O O . GLU A 1 642 ? -1.099 -1.270 -42.709 1.00 90.56 642 GLU A O 1
ATOM 5196 N N . ILE A 1 643 ? -1.283 -1.117 -44.930 1.00 90.62 643 ILE A N 1
ATOM 5197 C CA . ILE A 1 643 ? -0.450 0.084 -45.037 1.00 90.62 643 ILE A CA 1
ATOM 5198 C C . ILE A 1 643 ? -1.376 1.281 -45.223 1.00 90.62 643 ILE A C 1
ATOM 5200 O O . ILE A 1 643 ? -2.110 1.355 -46.206 1.00 90.62 643 ILE A O 1
ATOM 5204 N N . ALA A 1 644 ? -1.292 2.243 -44.309 1.00 87.25 644 ALA A N 1
ATOM 5205 C CA . ALA A 1 644 ? -2.096 3.457 -44.329 1.00 87.25 644 ALA A CA 1
ATOM 5206 C C . ALA A 1 644 ? -1.228 4.705 -44.122 1.00 87.25 644 ALA A C 1
ATOM 5208 O O . ALA A 1 644 ? -0.065 4.631 -43.713 1.00 87.25 644 ALA A O 1
ATOM 5209 N N . LYS A 1 645 ? -1.807 5.881 -44.384 1.00 87.00 645 LYS A N 1
ATOM 5210 C CA . LYS A 1 645 ? -1.158 7.166 -44.104 1.00 87.00 645 LYS A CA 1
ATOM 5211 C C . LYS A 1 645 ? -0.854 7.278 -42.610 1.00 87.00 645 LYS A C 1
ATOM 5213 O O . LYS A 1 645 ? -1.726 7.018 -41.790 1.00 87.00 645 LYS A O 1
ATOM 5218 N N . ASN A 1 646 ? 0.355 7.711 -42.264 1.00 82.56 646 ASN A N 1
ATOM 5219 C CA . ASN A 1 646 ? 0.778 7.877 -40.878 1.00 82.56 646 ASN A CA 1
ATOM 5220 C C . ASN A 1 646 ? 0.026 9.046 -40.213 1.00 82.56 646 ASN A C 1
ATOM 5222 O O . ASN A 1 646 ? 0.292 10.204 -40.560 1.00 82.56 646 ASN A O 1
ATOM 5226 N N . PRO A 1 647 ? -0.880 8.794 -39.246 1.00 75.88 647 PRO A N 1
ATOM 5227 C CA . PRO A 1 647 ? -1.625 9.864 -38.581 1.00 75.88 647 PRO A CA 1
ATOM 5228 C C . PRO A 1 647 ? -0.753 10.656 -37.593 1.00 75.88 647 PRO A C 1
ATOM 5230 O O . PRO A 1 647 ? -1.163 11.711 -37.115 1.00 75.88 647 PRO A O 1
ATOM 5233 N N . TYR A 1 648 ? 0.458 10.168 -37.307 1.00 77.81 648 TYR A N 1
ATOM 5234 C CA . TYR A 1 648 ? 1.413 10.738 -36.359 1.00 77.81 648 TYR A CA 1
ATOM 5235 C C . TYR A 1 648 ? 2.616 11.403 -37.037 1.00 77.81 648 TYR A C 1
ATOM 5237 O O . TYR A 1 648 ? 3.653 11.587 -36.399 1.00 77.81 648 TYR A O 1
ATOM 5245 N N . LEU A 1 649 ? 2.505 11.744 -38.324 1.00 78.44 649 LEU A N 1
ATOM 5246 C CA . LEU A 1 649 ? 3.574 12.410 -39.063 1.00 78.44 649 LEU A CA 1
ATOM 5247 C C . LEU A 1 649 ? 3.847 13.813 -38.488 1.00 78.44 649 LEU A C 1
ATOM 5249 O O . LEU A 1 649 ? 2.986 14.691 -38.486 1.00 78.44 649 LEU A O 1
ATOM 5253 N N . LEU A 1 650 ? 5.072 14.031 -38.020 1.00 71.69 650 LEU A N 1
ATOM 5254 C CA . LEU A 1 650 ? 5.573 15.280 -37.460 1.00 71.69 650 LEU A CA 1
ATOM 5255 C C . LEU A 1 650 ? 6.279 16.130 -38.529 1.00 71.69 650 LEU A C 1
ATOM 5257 O O . LEU A 1 650 ? 7.149 15.650 -39.264 1.00 71.69 650 LEU A O 1
ATOM 5261 N N . GLU A 1 651 ? 5.984 17.433 -38.558 1.00 66.50 651 GLU A N 1
ATOM 5262 C CA . GLU A 1 651 ? 6.712 18.404 -39.384 1.00 66.50 651 GLU A CA 1
ATOM 5263 C C . GLU A 1 651 ? 8.164 18.560 -38.894 1.00 66.50 651 GLU A C 1
ATOM 5265 O O . GLU A 1 651 ? 8.416 18.990 -37.765 1.00 66.50 651 GLU A O 1
ATOM 5270 N N . ARG A 1 652 ? 9.142 18.268 -39.766 1.00 59.19 652 ARG A N 1
ATOM 5271 C CA . ARG A 1 652 ? 10.585 18.324 -39.443 1.00 59.19 652 ARG A CA 1
ATOM 5272 C C . ARG A 1 652 ? 11.074 19.691 -38.943 1.00 59.19 652 ARG A C 1
ATOM 5274 O O . ARG A 1 652 ? 12.101 19.733 -38.271 1.00 59.19 652 ARG A O 1
ATOM 5281 N N . SER A 1 653 ? 10.366 20.779 -39.252 1.00 47.00 653 SER A N 1
ATOM 5282 C CA . SER A 1 653 ? 10.664 22.152 -38.814 1.00 47.00 653 SER A CA 1
ATOM 5283 C C . SER A 1 653 ? 10.331 22.423 -37.339 1.00 47.00 653 SER A C 1
ATOM 5285 O O . SER A 1 653 ? 10.796 23.418 -36.788 1.00 47.00 653 SER A O 1
ATOM 5287 N N . ARG A 1 654 ? 9.554 21.549 -36.680 1.00 45.09 654 ARG A N 1
ATOM 5288 C CA . ARG A 1 654 ? 9.097 21.722 -35.287 1.00 45.09 654 ARG A CA 1
ATOM 5289 C C . ARG A 1 654 ? 9.860 20.875 -34.259 1.00 45.09 654 ARG A C 1
ATOM 5291 O O . ARG A 1 654 ? 9.527 20.922 -33.078 1.00 45.09 654 ARG A O 1
ATOM 5298 N N . VAL A 1 655 ? 10.883 20.122 -34.678 1.00 51.03 655 VAL A N 1
ATOM 5299 C CA . VAL A 1 655 ? 11.648 19.193 -33.823 1.00 51.03 655 VAL A CA 1
ATOM 5300 C C . VAL A 1 655 ? 13.122 19.612 -33.777 1.00 51.03 655 VAL A C 1
ATOM 5302 O O . VAL A 1 655 ? 13.741 19.813 -34.821 1.00 51.03 655 VAL A O 1
ATOM 5305 N N . ARG A 1 656 ? 13.707 19.754 -32.575 1.00 49.03 656 ARG A N 1
ATOM 5306 C CA . ARG A 1 656 ? 15.160 19.967 -32.409 1.00 49.03 656 ARG A CA 1
ATOM 5307 C C . ARG A 1 656 ? 15.876 18.612 -32.410 1.00 49.03 656 ARG A C 1
ATOM 5309 O O . ARG A 1 656 ? 15.471 17.711 -31.682 1.00 49.03 656 ARG A O 1
ATOM 5316 N N . TYR A 1 657 ? 16.933 18.480 -33.212 1.00 51.38 657 TYR A N 1
ATOM 5317 C CA . TYR A 1 657 ? 17.666 17.225 -33.418 1.00 51.38 657 TYR A CA 1
ATOM 5318 C C . TYR A 1 657 ? 18.837 17.062 -32.442 1.00 51.38 657 TYR A C 1
ATOM 5320 O O . TYR A 1 657 ? 19.529 18.033 -32.135 1.00 51.38 657 TYR A O 1
ATOM 5328 N N . ASN A 1 658 ? 19.106 15.819 -32.030 1.00 47.66 658 ASN A N 1
ATOM 5329 C CA . ASN A 1 658 ? 20.381 15.428 -31.430 1.00 47.66 658 ASN A CA 1
ATOM 5330 C C . ASN A 1 658 ? 21.011 14.266 -32.238 1.00 47.66 658 ASN A C 1
ATOM 5332 O O . ASN A 1 658 ? 20.482 13.153 -32.196 1.00 47.66 658 ASN A O 1
ATOM 5336 N N . PRO A 1 659 ? 22.115 14.496 -32.974 1.00 43.41 659 PRO A N 1
ATOM 5337 C CA . PRO A 1 659 ? 22.718 13.509 -33.879 1.00 43.41 659 PRO A CA 1
ATOM 5338 C C . PRO A 1 659 ? 23.552 12.403 -33.192 1.00 43.41 659 PRO A C 1
ATOM 5340 O O . PRO A 1 659 ? 24.177 11.587 -33.868 1.00 43.41 659 PRO A O 1
ATOM 5343 N N . THR A 1 660 ? 23.640 12.352 -31.856 1.00 47.81 660 THR A N 1
ATOM 5344 C CA . THR A 1 660 ? 24.736 11.620 -31.186 1.00 47.81 660 THR A CA 1
ATOM 5345 C C . THR A 1 660 ? 24.518 10.131 -30.890 1.00 47.81 660 THR A C 1
ATOM 5347 O O . THR A 1 660 ? 25.496 9.472 -30.546 1.00 47.81 660 THR A O 1
ATOM 5350 N N . GLY A 1 661 ? 23.311 9.572 -31.020 1.00 43.09 661 GLY A N 1
ATOM 5351 C CA . GLY A 1 661 ? 23.012 8.219 -30.512 1.00 43.09 661 GLY A CA 1
ATOM 5352 C C . GLY A 1 661 ? 23.581 7.062 -31.349 1.00 43.09 661 GLY A C 1
ATOM 5353 O O . GLY A 1 661 ? 24.437 6.306 -30.896 1.00 43.09 661 GLY A O 1
ATOM 5354 N N . GLN A 1 662 ? 23.126 6.914 -32.598 1.00 39.56 662 GLN A N 1
ATOM 5355 C CA . GLN A 1 662 ? 23.451 5.728 -33.409 1.00 39.56 662 GLN A CA 1
ATOM 5356 C C . GLN A 1 662 ? 24.864 5.750 -33.995 1.00 39.56 662 GLN A C 1
ATOM 5358 O O . GLN A 1 662 ? 25.536 4.722 -33.990 1.00 39.56 662 GLN A O 1
ATOM 5363 N N . LEU A 1 663 ? 25.333 6.903 -34.492 1.00 37.44 663 LEU A N 1
ATOM 5364 C CA . LEU A 1 663 ? 26.663 6.988 -35.107 1.00 37.44 663 LEU A CA 1
ATOM 5365 C C . LEU A 1 663 ? 27.764 6.635 -34.096 1.00 37.44 663 LEU A C 1
ATOM 5367 O O . LEU A 1 663 ? 28.684 5.894 -34.431 1.00 37.44 663 LEU A O 1
ATOM 5371 N N . LYS A 1 664 ? 27.650 7.099 -32.842 1.00 44.81 664 LYS A N 1
ATOM 5372 C CA . LYS A 1 664 ? 28.630 6.790 -31.788 1.00 44.81 664 LYS A CA 1
ATOM 5373 C C . LYS A 1 664 ? 28.590 5.324 -31.358 1.00 44.81 664 LYS A C 1
ATOM 5375 O O . LYS A 1 664 ? 29.654 4.765 -31.133 1.00 44.81 664 LYS A O 1
ATOM 5380 N N . TYR A 1 665 ? 27.412 4.696 -31.308 1.00 42.88 665 TYR A N 1
ATOM 5381 C CA . TYR A 1 665 ? 27.263 3.259 -31.041 1.00 42.88 665 TYR A CA 1
ATOM 5382 C C . TYR A 1 665 ? 27.999 2.396 -32.081 1.00 42.88 665 TYR A C 1
ATOM 5384 O O . TYR A 1 665 ? 28.833 1.569 -31.715 1.00 42.88 665 TYR A O 1
ATOM 5392 N N . TYR A 1 666 ? 27.781 2.647 -33.379 1.00 42.12 666 TYR A N 1
ATOM 5393 C CA . TYR A 1 666 ? 28.487 1.930 -34.451 1.00 42.12 666 TYR A CA 1
ATOM 5394 C C . TYR A 1 666 ? 29.993 2.233 -34.470 1.00 42.12 666 TYR A C 1
ATOM 5396 O O . TYR A 1 666 ? 30.797 1.341 -34.740 1.00 42.12 666 TYR A O 1
ATOM 5404 N N . HIS A 1 667 ? 30.402 3.470 -34.166 1.00 42.84 667 HIS A N 1
ATOM 5405 C CA . HIS A 1 667 ? 31.819 3.822 -34.051 1.00 42.84 667 HIS A CA 1
ATOM 5406 C C . HIS A 1 667 ? 32.497 3.192 -32.829 1.00 42.84 667 HIS A C 1
ATOM 5408 O O . HIS A 1 667 ? 33.648 2.786 -32.955 1.00 42.84 667 HIS A O 1
ATOM 5414 N N . PHE A 1 668 ? 31.813 3.083 -31.686 1.00 41.81 668 PHE A N 1
ATOM 5415 C CA . PHE A 1 668 ? 32.340 2.459 -30.470 1.00 41.81 668 PHE A CA 1
ATOM 5416 C C . PHE A 1 668 ? 32.458 0.944 -30.614 1.00 41.81 668 PHE A C 1
ATOM 5418 O O . PHE A 1 668 ? 33.504 0.397 -30.289 1.00 41.81 668 PHE A O 1
ATOM 5425 N N . ALA A 1 669 ? 31.438 0.277 -31.170 1.00 41.56 669 ALA A N 1
ATOM 5426 C CA . ALA A 1 669 ? 31.533 -1.136 -31.523 1.00 41.56 669 ALA A CA 1
ATOM 5427 C C . ALA A 1 669 ? 32.761 -1.356 -32.425 1.00 41.56 669 ALA A C 1
ATOM 5429 O O . ALA A 1 669 ? 33.684 -2.077 -32.060 1.00 41.56 669 ALA A O 1
ATOM 5430 N N . ASN A 1 670 ? 32.871 -0.608 -33.529 1.00 41.22 670 ASN A N 1
ATOM 5431 C CA . ASN A 1 670 ? 34.019 -0.697 -34.437 1.00 41.22 670 ASN A CA 1
ATOM 5432 C C . ASN A 1 670 ? 35.376 -0.321 -33.804 1.00 41.22 670 ASN A C 1
ATOM 5434 O O . ASN A 1 670 ? 36.400 -0.849 -34.237 1.00 41.22 670 ASN A O 1
ATOM 5438 N N . SER A 1 671 ? 35.435 0.589 -32.824 1.00 46.94 671 SER A N 1
ATOM 5439 C CA . SER A 1 671 ? 36.692 0.985 -32.168 1.00 46.94 671 SER A CA 1
ATOM 5440 C C . SER A 1 671 ? 37.128 0.002 -31.079 1.00 46.94 671 SER A C 1
ATOM 5442 O O . SER A 1 671 ? 38.316 -0.306 -30.995 1.00 46.94 671 SER A O 1
ATOM 5444 N N . ALA A 1 672 ? 36.186 -0.554 -30.313 1.00 42.72 672 ALA A N 1
ATOM 5445 C CA . ALA A 1 672 ? 36.427 -1.664 -29.396 1.00 42.72 672 ALA A CA 1
ATOM 5446 C C . ALA A 1 672 ? 36.929 -2.903 -30.159 1.00 42.72 672 ALA A C 1
ATOM 5448 O O . ALA A 1 672 ? 37.933 -3.492 -29.762 1.00 42.72 672 ALA A O 1
ATOM 5449 N N . PHE A 1 673 ? 36.340 -3.207 -31.327 1.00 40.88 673 PHE A N 1
ATOM 5450 C CA . PHE A 1 673 ? 36.808 -4.283 -32.212 1.00 40.88 673 PHE A CA 1
ATOM 5451 C C . PHE A 1 673 ? 38.203 -4.028 -32.812 1.00 40.88 673 PHE A C 1
ATOM 5453 O O . PHE A 1 673 ? 38.944 -4.977 -33.057 1.00 40.88 673 PHE A O 1
ATOM 5460 N N . LYS A 1 674 ? 38.603 -2.766 -33.034 1.00 38.88 674 LYS A N 1
ATOM 5461 C CA . LYS A 1 674 ? 39.941 -2.427 -33.560 1.00 38.88 674 LYS A CA 1
ATOM 5462 C C . LYS A 1 674 ? 41.051 -2.486 -32.509 1.00 38.88 674 LYS A C 1
ATOM 5464 O O . LYS A 1 674 ? 42.178 -2.826 -32.857 1.00 38.88 674 LYS A O 1
ATOM 5469 N N . ASN A 1 675 ? 40.755 -2.182 -31.246 1.00 42.09 675 ASN A N 1
ATOM 5470 C CA . ASN A 1 675 ? 41.767 -2.127 -30.184 1.00 42.09 675 ASN A CA 1
ATOM 5471 C C . ASN A 1 675 ? 42.160 -3.500 -29.608 1.00 42.09 675 ASN A C 1
ATOM 5473 O O . ASN A 1 675 ? 43.131 -3.573 -28.862 1.00 42.09 675 ASN A O 1
ATOM 5477 N N . GLN A 1 676 ? 41.463 -4.583 -29.970 1.00 42.62 676 GLN A N 1
ATOM 5478 C CA . GLN A 1 676 ? 41.769 -5.943 -29.497 1.00 42.62 676 GLN A CA 1
ATOM 5479 C C . GLN A 1 676 ? 42.525 -6.811 -30.521 1.00 42.62 676 GLN A C 1
ATOM 5481 O O . GLN A 1 676 ? 42.981 -7.902 -30.190 1.00 42.62 676 GLN A O 1
ATOM 5486 N N . ALA A 1 677 ? 42.768 -6.313 -31.740 1.00 35.28 677 ALA A N 1
ATOM 5487 C CA . ALA A 1 677 ? 43.569 -6.999 -32.756 1.00 35.28 677 ALA A CA 1
ATOM 5488 C C . ALA A 1 677 ? 45.077 -6.684 -32.653 1.00 35.28 677 ALA A C 1
ATOM 5490 O O . ALA A 1 677 ? 45.709 -6.394 -33.664 1.00 35.28 677 ALA A O 1
ATOM 5491 N N . ARG A 1 678 ? 45.661 -6.719 -31.448 1.00 32.69 678 ARG A N 1
ATOM 5492 C CA . ARG A 1 678 ? 47.108 -6.935 -31.232 1.00 32.69 678 ARG A CA 1
ATOM 5493 C C . ARG A 1 678 ? 47.361 -7.528 -29.839 1.00 32.69 678 ARG A C 1
ATOM 5495 O O . ARG A 1 678 ? 47.660 -6.780 -28.910 1.00 32.69 678 ARG A O 1
ATOM 5502 N N . PRO A 1 679 ? 47.334 -8.858 -29.676 1.00 31.55 679 PRO A N 1
ATOM 5503 C CA . PRO A 1 679 ? 48.136 -9.491 -28.646 1.00 31.55 679 PRO A CA 1
ATOM 5504 C C . PRO A 1 679 ? 49.600 -9.356 -29.078 1.00 31.55 679 PRO A C 1
ATOM 5506 O O . PRO A 1 679 ? 50.012 -9.872 -30.117 1.00 31.55 679 PRO A O 1
ATOM 5509 N N . ALA A 1 680 ? 50.377 -8.600 -28.310 1.00 33.91 680 ALA A N 1
ATOM 5510 C CA . ALA A 1 680 ? 51.825 -8.603 -28.412 1.00 33.91 680 ALA A CA 1
ATOM 5511 C C . ALA A 1 680 ? 52.324 -10.015 -28.092 1.00 33.91 680 ALA A C 1
ATOM 5513 O O . ALA A 1 680 ? 52.283 -10.396 -26.933 1.00 33.91 680 ALA A O 1
ATOM 5514 N N . LEU A 1 681 ? 52.733 -10.779 -29.107 1.00 30.27 681 LEU A N 1
ATOM 5515 C CA . LEU A 1 681 ? 53.573 -11.980 -29.007 1.00 30.27 681 LEU A CA 1
ATOM 5516 C C . LEU A 1 681 ? 53.908 -12.452 -30.433 1.00 30.27 681 LEU A C 1
ATOM 5518 O O . LEU A 1 681 ? 53.129 -13.180 -31.026 1.00 30.27 681 LEU A O 1
ATOM 5522 N N . PHE A 1 682 ? 55.028 -11.977 -30.991 1.00 27.11 682 PHE A N 1
ATOM 5523 C CA . PHE A 1 682 ? 55.982 -12.756 -31.804 1.00 27.11 682 PHE A CA 1
ATOM 5524 C C . PHE A 1 682 ? 57.242 -11.904 -32.073 1.00 27.11 682 PHE A C 1
ATOM 5526 O O . PHE A 1 682 ? 57.300 -11.104 -32.997 1.00 27.11 682 PHE A O 1
ATOM 5533 N N . ASN A 1 683 ? 58.198 -12.069 -31.154 1.00 28.45 683 ASN A N 1
ATOM 5534 C CA . ASN A 1 683 ? 59.653 -12.191 -31.298 1.00 28.45 683 ASN A CA 1
ATOM 5535 C C . ASN A 1 683 ? 60.482 -11.276 -32.219 1.00 28.45 683 ASN A C 1
ATOM 5537 O O . ASN A 1 683 ? 60.369 -11.290 -33.439 1.00 28.45 683 ASN A O 1
ATOM 5541 N N . ASN A 1 684 ? 61.499 -10.687 -31.574 1.00 35.00 684 ASN A N 1
ATOM 5542 C CA . ASN A 1 684 ? 62.890 -10.678 -32.033 1.00 35.00 684 ASN A CA 1
ATOM 5543 C C . ASN A 1 684 ? 63.225 -11.886 -32.926 1.00 35.00 684 ASN A C 1
ATOM 5545 O O . ASN A 1 684 ? 63.301 -12.999 -32.415 1.00 35.00 684 ASN A O 1
ATOM 5549 N N . PHE A 1 685 ? 63.523 -11.647 -34.199 1.00 31.03 685 PHE A N 1
ATOM 5550 C CA . PHE A 1 685 ? 64.533 -12.376 -34.965 1.00 31.03 685 PHE A CA 1
ATOM 5551 C C . PHE A 1 685 ? 65.038 -11.442 -36.074 1.00 31.03 685 PHE A C 1
ATOM 5553 O O . PHE A 1 685 ? 64.280 -11.137 -36.986 1.00 31.03 685 PHE A O 1
ATOM 5560 N N . HIS A 1 686 ? 66.296 -11.018 -35.899 1.00 33.59 686 HIS A N 1
ATOM 5561 C CA . HIS A 1 686 ? 67.227 -10.322 -36.805 1.00 33.59 686 HIS A CA 1
ATOM 5562 C C . HIS A 1 686 ? 66.771 -9.094 -37.600 1.00 33.59 686 HIS A C 1
ATOM 5564 O O . HIS A 1 686 ? 65.949 -9.223 -38.530 1.00 33.59 686 HIS A O 1
#

Radius of gyration: 35.62 Å; chains: 1; bounding box: 106×58×96 Å

Secondary structure (DSSP, 8-state):
-------EEEEE-S-HHHHHHHHHHHHHH-S-EEEEEGGGG-S----SS--TT---TT--PPSS--SEEEEEHHHHHHHHHHHHHHTTT-SEEEEES--SSSGGG-SEEEEETTS-----TTEEEESS---S--HHHHTT----HHHHHHHHHHTS-EEEEE-----S-TTS-HHHHHHHHHTT-S---HHHHHHHHHHHHHHHHHTT-EEEEE--TTS-HHHHHHHHHH-SSEEEE-TTTS---HHHHHHH-SEEEEETT-HHHHHHHHHTTS-EEEE--S-HHHHS-HHHHHHHHHHHHTTS-EEGGG-S-S-----SPPP-HHHHHHHHHHHHHHHHHHHHHHHHH----SS-----HHHHHHH-SSEEEEEEE-HHHHHHHHHHHHTSBSS-HHHHHHHTTBTTSTTHHHHHH-GGG-EE-TTS-EEEEE-GGGS-HHHHHH-GGGGGG-TT-EEEEEEE--HHHHTTSGGGSHHHHH-GGGGGGG-B---------HHHHHHTSPBHHHHHHHHS-----SGGG--GGGHHHHHHHHHHHHHHHHHHH---TTS-EEEEEESSPPGGG-S-EEEEEES----HHHHTTEEEHHHHHHHHHTT--HHHHHHTS--EEE---SGGGTTTTTT-TTEEEEEEE-TTPPPGGG----TTHHHHHHHHHHHHHHHTS---------